Protein AF-0000000085279872 (afdb_homodimer)

Radius of gyration: 22.27 Å; Cα contacts (8 Å, |Δi|>4): 1034; chains: 2; bounding box: 58×71×53 Å

Foldseek 3Di:
DPPPPPPQADADDDDDDDPDDPPDPQPWEWDWFQQQQDPVGAIWIWTFFQQQKIWIFGDDFDQPPVRDTRHYDDPLRTQDIDRDPFGFQYWDWAAQAPVDLHIWIWTDGQFKIWIWRWHWDDDPPPDHIHIDIGTPAMDGHPATFNDKDKDCAPLDPSHMKMWTAHQQAKIWIARRRGTDDIDGDPPADGFADWDADNVVNDIDGDHDDD/DPPPPPPQADADDDDDDDPDDPPDPQPWEWDWFQQQQDPVGAIWIWTFFQQQKIWIFGDDFDQPPVRDTRHYDDPLRTQDIDRDPFGFQYWDWAAQAPVDLHIWIWTDGQFKIWTWRWHWDDDPPPDHIHIDIGTPAMDGHPATFNDKDKDCAPLDPSHMKMWTAHQQAKIWIARRRGTDDIDGDPPADGFADWDADNVVNDIDGDHDDD

Solvent-accessible surface area (backbone atoms only — not comparable to full-atom values): 23127 Å² total; per-residue (Å²): 133,78,72,64,54,58,76,66,43,41,42,48,48,62,43,79,43,78,73,84,66,81,67,71,80,62,54,37,35,71,49,76,38,41,47,57,63,48,86,76,78,53,63,30,43,37,37,32,20,63,82,9,42,36,37,33,31,42,86,59,86,40,66,42,94,85,65,47,66,50,64,45,67,53,79,84,20,57,54,39,78,44,76,48,97,50,40,34,73,41,72,48,75,38,24,45,48,89,90,52,75,53,47,26,42,36,40,34,28,52,49,33,39,39,33,29,40,45,43,72,43,79,38,66,98,91,47,65,70,45,51,47,83,40,79,73,49,70,45,82,45,93,52,51,48,65,48,73,50,71,38,40,64,58,64,47,78,82,40,24,29,41,37,34,35,20,52,84,27,35,38,38,34,25,59,41,93,33,84,66,50,68,48,71,50,81,76,56,60,39,56,42,38,71,49,72,40,71,94,76,48,28,43,38,37,47,20,37,33,112,132,78,75,62,55,58,77,64,43,39,43,49,47,60,44,79,43,79,75,83,65,80,65,72,78,62,54,37,36,71,50,76,37,40,47,56,64,47,84,76,76,53,64,28,41,36,38,31,20,62,83,9,41,37,38,34,31,42,86,60,87,39,65,41,94,86,65,47,67,49,65,47,69,54,79,85,22,58,53,40,76,46,76,50,96,49,40,35,72,40,72,48,76,37,24,44,49,88,91,52,74,51,46,27,42,37,40,33,28,52,49,33,39,38,32,29,41,44,44,71,43,78,39,65,98,90,47,65,69,43,53,46,83,39,79,72,50,72,43,81,45,93,52,52,48,66,49,74,49,70,40,38,63,58,65,47,77,79,40,24,29,42,34,36,34,19,53,84,27,35,38,38,34,25,60,41,93,34,83,66,53,69,47,70,50,82,76,56,61,40,58,41,38,69,46,72,40,72,94,75,49,28,44,38,38,45,20,37,34,112

Secondary structure (DSSP, 8-state):
---S--TT-EEEEEEEPPSS--------EEEEE-TT--SS---EEEEE-TT-EEEEE----EE-TTS-EE-S--GGGEEEEEE-SS---EEEEE---TT----EEEEE-SSEEEEEEEEEE--STT---EEEEEEEEEEE-SS-EEEEEEE-GGG-SS--EEEEEETTSEEEEEETTEEEEEEEPTT--B---EEEETTTTEEEEEEEE-/---S--TT-EEEEEEEPPSS--------EEEEE-TT--SS---EEEEE-TT-EEEEE----EE-TTS-EE-S--GGGEEEEEE-SS---EEEEE---TT----EEEEE-SSEEEEEEEEEE--STT---EEEEEEEEEEE-SS-EEEEEEE-GGG-SS--EEEEEETTSEEEEEETTEEEEEEEPTT--B---EEEETTTTEEEEEEEE-

Structure (mmCIF, N/CA/C/O backbone):
data_AF-0000000085279872-model_v1
#
loop_
_entity.id
_entity.type
_entity.pdbx_description
1 polymer 'PTHB1 N-terminal domain-containing protein'
#
loop_
_atom_site.group_PDB
_atom_site.id
_atom_site.type_symbol
_atom_site.label_atom_id
_atom_site.label_alt_id
_atom_site.label_comp_id
_atom_site.label_asym_id
_atom_site.label_entity_id
_atom_site.label_seq_id
_atom_site.pdbx_PDB_ins_code
_atom_site.Cartn_x
_atom_site.Cartn_y
_atom_site.Cartn_z
_atom_site.occupancy
_atom_site.B_iso_or_equiv
_atom_site.auth_seq_id
_atom_site.auth_comp_id
_atom_site.auth_asym_id
_atom_site.auth_atom_id
_atom_site.pdbx_PDB_model_num
ATOM 1 N N . GLY A 1 1 ? -31.219 -3.217 -11.195 1 26.08 1 GLY A N 1
ATOM 2 C CA . GLY A 1 1 ? -30.062 -3.191 -12.078 1 26.08 1 GLY A CA 1
ATOM 3 C C . GLY A 1 1 ? -28.844 -3.846 -11.469 1 26.08 1 GLY A C 1
ATOM 4 O O . GLY A 1 1 ? -28.375 -3.436 -10.406 1 26.08 1 GLY A O 1
ATOM 5 N N . MET A 1 2 ? -28.594 -5.168 -11.539 1 33.75 2 MET A N 1
ATOM 6 C CA . MET A 1 2 ? -27.828 -6.148 -10.773 1 33.75 2 MET A CA 1
ATOM 7 C C . MET A 1 2 ? -26.359 -5.719 -10.641 1 33.75 2 MET A C 1
ATOM 9 O O . MET A 1 2 ? -25.812 -5.09 -11.547 1 33.75 2 MET A O 1
ATOM 13 N N . SER A 1 3 ? -25.953 -5.375 -9.43 1 39.44 3 SER A N 1
ATOM 14 C CA . SER A 1 3 ? -24.625 -4.969 -9.023 1 39.44 3 SER A CA 1
ATOM 15 C C . SER A 1 3 ? -23.547 -5.844 -9.68 1 39.44 3 SER A C 1
ATOM 17 O O . SER A 1 3 ? -23.562 -7.066 -9.516 1 39.44 3 SER A O 1
ATOM 19 N N . LEU A 1 4 ? -23.312 -5.555 -10.961 1 42.84 4 LEU A N 1
ATOM 20 C CA . LEU A 1 4 ? -22.469 -6.266 -11.906 1 42.84 4 LEU A CA 1
ATOM 21 C C . LEU A 1 4 ? -21.234 -6.832 -11.211 1 42.84 4 LEU A C 1
ATOM 23 O O . LEU A 1 4 ? -20.516 -7.664 -11.773 1 42.84 4 LEU A O 1
ATOM 27 N N . PHE A 1 5 ? -20.781 -6.113 -10.234 1 44.53 5 PHE A N 1
ATOM 28 C CA . PHE A 1 5 ? -19.547 -6.789 -9.82 1 44.53 5 PHE A CA 1
ATOM 29 C C . PHE A 1 5 ? -19.844 -8.219 -9.391 1 44.53 5 PHE A C 1
ATOM 31 O O . PHE A 1 5 ? -20.547 -8.453 -8.406 1 44.53 5 PHE A O 1
ATOM 38 N N . LYS A 1 6 ? -20.312 -9.031 -10.344 1 46.28 6 LYS A N 1
ATOM 39 C CA . LYS A 1 6 ? -20.469 -10.445 -10 1 46.28 6 LYS A CA 1
ATOM 40 C C . LYS A 1 6 ? -19.188 -11.008 -9.398 1 46.28 6 LYS A C 1
ATOM 42 O O . LYS A 1 6 ? -18.078 -10.719 -9.883 1 46.28 6 LYS A O 1
ATOM 47 N N . ALA A 1 7 ? -19.266 -11.305 -8.086 1 44.31 7 ALA A N 1
ATOM 48 C CA . ALA A 1 7 ? -18.281 -12.07 -7.32 1 44.31 7 ALA A CA 1
ATOM 49 C C . ALA A 1 7 ? -17.594 -13.109 -8.195 1 44.31 7 ALA A C 1
ATOM 51 O O . ALA A 1 7 ? -16.828 -13.938 -7.703 1 44.31 7 ALA A O 1
ATOM 52 N N . ARG A 1 8 ? -18.094 -13.414 -9.336 1 45.28 8 ARG A N 1
ATOM 53 C CA . ARG A 1 8 ? -17.594 -14.617 -9.984 1 45.28 8 ARG A CA 1
ATOM 54 C C . ARG A 1 8 ? -16.062 -14.57 -10.102 1 45.28 8 ARG A C 1
ATOM 56 O O . ARG A 1 8 ? -15.414 -15.609 -10.234 1 45.28 8 ARG A O 1
ATOM 63 N N . ASP A 1 9 ? -15.398 -13.453 -10.141 1 54.03 9 ASP A N 1
ATOM 64 C CA . ASP A 1 9 ? -14.039 -13.695 -10.625 1 54.03 9 ASP A CA 1
ATOM 65 C C . ASP A 1 9 ? -13.008 -13.359 -9.547 1 54.03 9 ASP A C 1
ATOM 67 O O . ASP A 1 9 ? -12.484 -12.242 -9.508 1 54.03 9 ASP A O 1
ATOM 71 N N . TRP A 1 10 ? -13.227 -14.188 -8.461 1 58.84 10 TRP A N 1
ATOM 72 C CA . TRP A 1 10 ? -12.227 -14.125 -7.395 1 58.84 10 TRP A CA 1
ATOM 73 C C . TRP A 1 10 ? -11.078 -15.086 -7.66 1 58.84 10 TRP A C 1
ATOM 75 O O . TRP A 1 10 ? -11.297 -16.234 -8.07 1 58.84 10 TRP A O 1
ATOM 85 N N . TRP A 1 11 ? -9.945 -14.547 -7.957 1 62.66 11 TRP A N 1
ATOM 86 C CA . TRP A 1 11 ? -8.828 -15.469 -7.809 1 62.66 11 TRP A CA 1
ATOM 87 C C . TRP A 1 11 ? -8.328 -15.492 -6.367 1 62.66 11 TRP A C 1
ATOM 89 O O . TRP A 1 11 ? -7.941 -14.461 -5.816 1 62.66 11 TRP A O 1
ATOM 99 N N . SER A 1 12 ? -8.695 -16.531 -5.656 1 61.03 12 SER A N 1
ATOM 100 C CA . SER A 1 12 ? -8.273 -16.688 -4.266 1 61.03 12 SER A CA 1
ATOM 101 C C . SER A 1 12 ? -7.492 -17.984 -4.07 1 61.03 12 SER A C 1
ATOM 103 O O . SER A 1 12 ? -7.801 -19 -4.688 1 61.03 12 SER A O 1
ATOM 105 N N . THR A 1 13 ? -6.355 -17.844 -3.406 1 54.38 13 THR A N 1
ATOM 106 C CA . THR A 1 13 ? -5.652 -19.062 -3.027 1 54.38 13 THR A CA 1
ATOM 107 C C . THR A 1 13 ? -5.285 -19.031 -1.547 1 54.38 13 THR A C 1
ATOM 109 O O . THR A 1 13 ? -5.223 -17.969 -0.937 1 54.38 13 THR A O 1
ATOM 112 N N . VAL A 1 14 ? -5.23 -20.281 -0.959 1 56.03 14 VAL A N 1
ATOM 113 C CA . VAL A 1 14 ? -4.77 -20.453 0.415 1 56.03 14 VAL A CA 1
ATOM 114 C C . VAL A 1 14 ? -3.346 -21 0.417 1 56.03 14 VAL A C 1
ATOM 116 O O . VAL A 1 14 ? -3.047 -21.984 -0.271 1 56.03 14 VAL A O 1
ATOM 119 N N . VAL A 1 15 ? -2.439 -20.188 0.914 1 49.69 15 VAL A N 1
ATOM 120 C CA . VAL A 1 15 ? -1.067 -20.672 1.018 1 49.69 15 VAL A CA 1
ATOM 121 C C . VAL A 1 15 ? -0.832 -21.266 2.404 1 49.69 15 VAL A C 1
ATOM 123 O O . VAL A 1 15 ? -1.396 -20.781 3.395 1 49.69 15 VAL A O 1
ATOM 126 N N . GLU A 1 16 ? -0.308 -22.562 2.514 1 49.12 16 GLU A N 1
ATOM 127 C CA . GLU A 1 16 ? -0.038 -23.266 3.768 1 49.12 16 GLU A CA 1
ATOM 128 C C . GLU A 1 16 ? 0.986 -22.516 4.609 1 49.12 16 GLU A C 1
ATOM 130 O O . GLU A 1 16 ? 2.004 -22.047 4.094 1 49.12 16 GLU A O 1
ATOM 135 N N . GLY A 1 17 ? 0.492 -22 5.75 1 47.88 17 GLY A N 1
ATOM 136 C CA . GLY A 1 17 ? 1.449 -21.484 6.707 1 47.88 17 GLY A CA 1
ATOM 137 C C . GLY A 1 17 ? 2.166 -22.562 7.492 1 47.88 17 GLY A C 1
ATOM 138 O O . GLY A 1 17 ? 1.808 -23.734 7.406 1 47.88 17 GLY A O 1
ATOM 139 N N . GLU A 1 18 ? 3.463 -22.547 7.918 1 42.41 18 GLU A N 1
ATOM 140 C CA . GLU A 1 18 ? 4.117 -23.562 8.734 1 42.41 18 GLU A CA 1
ATOM 141 C C . GLU A 1 18 ? 3.316 -23.859 10 1 42.41 18 GLU A C 1
ATOM 143 O O . GLU A 1 18 ? 2.789 -22.938 10.633 1 42.41 18 GLU A O 1
ATOM 148 N N . GLU A 1 19 ? 2.996 -25.156 10.289 1 40.28 19 GLU A N 1
ATOM 149 C CA . GLU A 1 19 ? 2.451 -25.75 11.508 1 40.28 19 GLU A CA 1
ATOM 150 C C . GLU A 1 19 ? 3.207 -25.266 12.742 1 40.28 19 GLU A C 1
ATOM 152 O O . GLU A 1 19 ? 4.434 -25.156 12.727 1 40.28 19 GLU A O 1
ATOM 157 N N . GLY A 1 20 ? 2.562 -24.906 13.977 1 37 20 GLY A N 1
ATOM 158 C CA . GLY A 1 20 ? 3.084 -24.781 15.328 1 37 20 GLY A CA 1
ATOM 159 C C . GLY A 1 20 ? 3.365 -23.328 15.711 1 37 20 GLY A C 1
ATOM 160 O O . GLY A 1 20 ? 3.703 -23.047 16.859 1 37 20 GLY A O 1
ATOM 161 N N . THR A 1 21 ? 4.27 -22.609 15.016 1 34.94 21 THR A N 1
ATOM 162 C CA . THR A 1 21 ? 4.723 -21.391 15.664 1 34.94 21 THR A CA 1
ATOM 163 C C . THR A 1 21 ? 3.592 -20.359 15.742 1 34.94 21 THR A C 1
ATOM 165 O O . THR A 1 21 ? 2.768 -20.266 14.828 1 34.94 21 THR A O 1
ATOM 168 N N . GLU A 1 22 ? 3.09 -20.078 16.891 1 35.28 22 GLU A N 1
ATOM 169 C CA . GLU A 1 22 ? 2.242 -18.969 17.312 1 35.28 22 GLU A CA 1
ATOM 170 C C . GLU A 1 22 ? 2.43 -17.75 16.406 1 35.28 22 GLU A C 1
ATOM 172 O O . GLU A 1 22 ? 2.018 -16.641 16.75 1 35.28 22 GLU A O 1
ATOM 177 N N . GLU A 1 23 ? 3.363 -17.859 15.531 1 37.31 23 GLU A N 1
ATOM 178 C CA . GLU A 1 23 ? 3.764 -16.625 14.867 1 37.31 23 GLU A CA 1
ATOM 179 C C . GLU A 1 23 ? 2.559 -15.898 14.273 1 37.31 23 GLU A C 1
ATOM 181 O O . GLU A 1 23 ? 1.71 -16.516 13.633 1 37.31 23 GLU A O 1
ATOM 186 N N . GLU A 1 24 ? 2.174 -14.781 14.852 1 39.44 24 GLU A N 1
ATOM 187 C CA . GLU A 1 24 ? 1.225 -13.742 14.477 1 39.44 24 GLU A CA 1
ATOM 188 C C . GLU A 1 24 ? 1.054 -13.672 12.961 1 39.44 24 GLU A C 1
ATOM 190 O O . GLU A 1 24 ? 2.035 -13.734 12.219 1 39.44 24 GLU A O 1
ATOM 195 N N . CYS A 1 25 ? 0.033 -14.234 12.469 1 39.56 25 CYS A N 1
ATOM 196 C CA . CYS A 1 25 ? -0.513 -14.203 11.117 1 39.56 25 CYS A CA 1
ATOM 197 C C . CYS A 1 25 ? -0.109 -12.922 10.398 1 39.56 25 CYS A C 1
ATOM 199 O O . CYS A 1 25 ? -0.738 -11.883 10.57 1 39.56 25 CYS A O 1
ATOM 201 N N . CYS A 1 26 ? 1.136 -12.422 10.562 1 47.34 26 CYS A N 1
ATOM 202 C CA . CYS A 1 26 ? 1.586 -11.25 9.812 1 47.34 26 CYS A CA 1
ATOM 203 C C . CYS A 1 26 ? 1.155 -11.336 8.352 1 47.34 26 CYS A C 1
ATOM 205 O O . CYS A 1 26 ? 1.355 -12.359 7.703 1 47.34 26 CYS A O 1
ATOM 207 N N . THR A 1 27 ? -0.013 -10.742 7.996 1 55.16 27 THR A N 1
ATOM 208 C CA . THR A 1 27 ? -0.553 -10.656 6.641 1 55.16 27 THR A CA 1
ATOM 209 C C . THR A 1 27 ? 0.564 -10.43 5.629 1 55.16 27 THR A C 1
ATOM 211 O O . THR A 1 27 ? 1.386 -9.523 5.793 1 55.16 27 THR A O 1
ATOM 214 N N . GLY A 1 28 ? 0.957 -11.516 5.008 1 66.12 28 GLY A N 1
ATOM 215 C CA . GLY A 1 28 ? 1.857 -11.602 3.869 1 66.12 28 GLY A CA 1
ATOM 216 C C . GLY A 1 28 ? 1.78 -10.391 2.955 1 66.12 28 GLY A C 1
ATOM 217 O O . GLY A 1 28 ? 1.073 -9.43 3.252 1 66.12 28 GLY A O 1
ATOM 218 N N . CYS A 1 29 ? 2.85 -10.219 2.211 1 82.5 29 CYS A N 1
ATOM 219 C CA . CYS A 1 29 ? 2.934 -9.18 1.185 1 82.5 29 CYS A CA 1
ATOM 220 C C . CYS A 1 29 ? 2.51 -9.727 -0.175 1 82.5 29 CYS A C 1
ATOM 222 O O . CYS A 1 29 ? 2.637 -10.922 -0.435 1 82.5 29 CYS A O 1
ATOM 224 N N . LEU A 1 30 ? 1.815 -8.898 -0.942 1 86.94 30 LEU A N 1
ATOM 225 C CA . LEU A 1 30 ? 1.334 -9.234 -2.277 1 86.94 30 LEU A CA 1
ATOM 226 C C . LEU A 1 30 ? 1.661 -8.125 -3.27 1 86.94 30 LEU A C 1
ATOM 228 O O . LEU A 1 30 ? 1.452 -6.949 -2.979 1 86.94 30 LEU A O 1
ATOM 232 N N . VAL A 1 31 ? 2.316 -8.492 -4.352 1 92.06 31 VAL A N 1
ATOM 233 C CA . VAL A 1 31 ? 2.527 -7.57 -5.457 1 92.06 31 VAL A CA 1
ATOM 234 C C . VAL A 1 31 ? 2.1 -8.227 -6.77 1 92.06 31 VAL A C 1
ATOM 236 O O . VAL A 1 31 ? 2.141 -9.445 -6.898 1 92.06 31 VAL A O 1
ATOM 239 N N . ILE A 1 32 ? 1.585 -7.438 -7.715 1 91 32 ILE A N 1
ATOM 240 C CA . ILE A 1 32 ? 1.132 -7.891 -9.023 1 91 32 ILE A CA 1
ATOM 241 C C . ILE A 1 32 ? 1.904 -7.156 -10.117 1 91 32 ILE A C 1
ATOM 243 O O . ILE A 1 32 ? 1.919 -5.922 -10.156 1 91 32 ILE A O 1
ATOM 247 N N . ALA A 1 33 ? 2.596 -7.898 -10.945 1 94.5 33 ALA A N 1
ATOM 248 C CA . ALA A 1 33 ? 3.406 -7.27 -11.984 1 94.5 33 ALA A CA 1
ATOM 249 C C . ALA A 1 33 ? 3.805 -8.281 -13.055 1 94.5 33 ALA A C 1
ATOM 251 O O . ALA A 1 33 ? 3.711 -9.492 -12.836 1 94.5 33 ALA A O 1
ATOM 252 N N . ASN A 1 34 ? 4.184 -7.695 -14.211 1 95.75 34 ASN A N 1
ATOM 253 C CA . ASN A 1 34 ? 4.852 -8.5 -15.234 1 95.75 34 ASN A CA 1
ATOM 254 C C . ASN A 1 34 ? 6.309 -8.766 -14.867 1 95.75 34 ASN A C 1
ATOM 256 O O . ASN A 1 34 ? 7.219 -8.273 -15.531 1 95.75 34 ASN A O 1
ATOM 260 N N . ILE A 1 35 ? 6.496 -9.656 -13.945 1 96.75 35 ILE A N 1
ATOM 261 C CA . ILE A 1 35 ? 7.77 -9.781 -13.242 1 96.75 35 ILE A CA 1
ATOM 262 C C . ILE A 1 35 ? 8.766 -10.555 -14.109 1 96.75 35 ILE A C 1
ATOM 264 O O . ILE A 1 35 ? 9.977 -10.453 -13.914 1 96.75 35 ILE A O 1
ATOM 268 N N . ASN A 1 36 ? 8.281 -11.391 -15.039 1 95 36 ASN A N 1
ATOM 269 C CA . ASN A 1 36 ? 9.211 -12.094 -15.922 1 95 36 ASN A CA 1
ATOM 270 C C . ASN A 1 36 ? 9.398 -11.352 -17.234 1 95 36 ASN A C 1
ATOM 272 O O . ASN A 1 36 ? 9.992 -11.891 -18.172 1 95 36 ASN A O 1
ATOM 276 N N . ASN A 1 37 ? 8.82 -10.211 -17.375 1 96.38 37 ASN A N 1
ATOM 277 C CA . ASN A 1 37 ? 9.031 -9.297 -18.484 1 96.38 37 ASN A CA 1
ATOM 278 C C . ASN A 1 37 ? 8.633 -9.93 -19.828 1 96.38 37 ASN A C 1
ATOM 280 O O . ASN A 1 37 ? 9.32 -9.75 -20.828 1 96.38 37 ASN A O 1
ATOM 284 N N . GLU A 1 38 ? 7.496 -10.68 -19.766 1 93.69 38 GLU A N 1
ATOM 285 C CA . GLU A 1 38 ? 7.07 -11.344 -20.984 1 93.69 38 GLU A CA 1
ATOM 286 C C . GLU A 1 38 ? 6.309 -10.383 -21.906 1 93.69 38 GLU A C 1
ATOM 288 O O . GLU A 1 38 ? 5.801 -9.359 -21.453 1 93.69 38 GLU A O 1
ATOM 293 N N . LYS A 1 39 ? 6.27 -10.797 -23.281 1 92.88 39 LYS A N 1
ATOM 294 C CA . LYS A 1 39 ? 5.516 -10.086 -24.297 1 92.88 39 LYS A CA 1
ATOM 295 C C . LYS A 1 39 ? 4.586 -11.023 -25.062 1 92.88 39 LYS A C 1
ATOM 297 O O . LYS A 1 39 ? 5.031 -12.031 -25.609 1 92.88 39 LYS A O 1
ATOM 302 N N . PRO A 1 40 ? 3.297 -10.594 -25.094 1 92.75 40 PRO A N 1
ATOM 303 C CA . PRO A 1 40 ? 2.658 -9.43 -24.453 1 92.75 40 PRO A CA 1
ATOM 304 C C . PRO A 1 40 ? 2.715 -9.484 -22.938 1 92.75 40 PRO A C 1
ATOM 306 O O . PRO A 1 40 ? 2.771 -10.578 -22.359 1 92.75 40 PRO A O 1
ATOM 309 N N . ALA A 1 41 ? 2.633 -8.352 -22.328 1 92.44 41 ALA A N 1
ATOM 310 C CA . ALA A 1 41 ? 2.783 -8.25 -20.891 1 92.44 41 ALA A CA 1
ATOM 311 C C . ALA A 1 41 ? 1.667 -9 -20.172 1 92.44 41 ALA A C 1
ATOM 313 O O . ALA A 1 41 ? 0.49 -8.844 -20.5 1 92.44 41 ALA A O 1
ATOM 314 N N . LYS A 1 42 ? 2.062 -9.812 -19.281 1 89.88 42 LYS A N 1
ATOM 315 C CA . LYS A 1 42 ? 1.137 -10.539 -18.406 1 89.88 42 LYS A CA 1
ATOM 316 C C . LYS A 1 42 ? 1.574 -10.469 -16.953 1 89.88 42 LYS A C 1
ATOM 318 O O . LYS A 1 42 ? 2.693 -10.859 -16.609 1 89.88 42 LYS A O 1
ATOM 323 N N . ASP A 1 43 ? 0.648 -10.07 -16.156 1 90.19 43 ASP A N 1
ATOM 324 C CA . ASP A 1 43 ? 0.972 -9.883 -14.75 1 90.19 43 ASP A CA 1
ATOM 325 C C . ASP A 1 43 ? 0.969 -11.219 -14.008 1 90.19 43 ASP A C 1
ATOM 327 O O . ASP A 1 43 ? 0.168 -12.102 -14.312 1 90.19 43 ASP A O 1
ATOM 331 N N . LYS A 1 44 ? 1.883 -11.352 -13.086 1 91.38 44 LYS A N 1
ATOM 332 C CA . LYS A 1 44 ? 1.918 -12.438 -12.102 1 91.38 44 LYS A CA 1
ATOM 333 C C . LYS A 1 44 ? 1.576 -11.922 -10.711 1 91.38 44 LYS A C 1
ATOM 335 O O . LYS A 1 44 ? 1.675 -10.727 -10.438 1 91.38 44 LYS A O 1
ATOM 340 N N . ILE A 1 45 ? 1.127 -12.836 -9.922 1 88.31 45 ILE A N 1
ATOM 341 C CA . ILE A 1 45 ? 0.877 -12.547 -8.508 1 88.31 45 ILE A CA 1
ATOM 342 C C . ILE A 1 45 ? 2.025 -13.094 -7.664 1 88.31 45 ILE A C 1
ATOM 344 O O . ILE A 1 45 ? 2.326 -14.289 -7.703 1 88.31 45 ILE A O 1
ATOM 348 N N . ILE A 1 46 ? 2.701 -12.195 -6.961 1 91.31 46 ILE A N 1
ATOM 349 C CA . ILE A 1 46 ? 3.816 -12.594 -6.109 1 91.31 46 ILE A CA 1
ATOM 350 C C . ILE A 1 46 ? 3.439 -12.398 -4.645 1 91.31 46 ILE A C 1
ATOM 352 O O . ILE A 1 46 ? 3.012 -11.312 -4.246 1 91.31 46 ILE A O 1
ATOM 356 N N . VAL A 1 47 ? 3.598 -13.477 -3.885 1 87.81 47 VAL A N 1
ATOM 357 C CA . VAL A 1 47 ? 3.246 -13.438 -2.471 1 87.81 47 VAL A CA 1
ATOM 358 C C . VAL A 1 47 ? 4.434 -13.891 -1.626 1 87.81 47 VAL A C 1
ATOM 360 O O . VAL A 1 47 ? 5.141 -14.836 -1.993 1 87.81 47 VAL A O 1
ATOM 363 N N . GLY A 1 48 ? 4.66 -13.141 -0.581 1 87.56 48 GLY A N 1
ATOM 364 C CA . GLY A 1 48 ? 5.672 -13.492 0.402 1 87.56 48 GLY A CA 1
ATOM 365 C C . GLY A 1 48 ? 5.211 -13.281 1.833 1 87.56 48 GLY A C 1
ATOM 366 O O . GLY A 1 48 ? 4.348 -12.445 2.098 1 87.56 48 GLY A O 1
ATOM 367 N N . GLY A 1 49 ? 5.719 -14.109 2.703 1 81.56 49 GLY A N 1
ATOM 368 C CA . GLY A 1 49 ? 5.32 -13.977 4.098 1 81.56 49 GLY A CA 1
ATOM 369 C C . GLY A 1 49 ? 6.477 -14.133 5.062 1 81.56 49 GLY A C 1
ATOM 370 O O . GLY A 1 49 ? 7.621 -14.344 4.648 1 81.56 49 GLY A O 1
ATOM 371 N N . PHE A 1 50 ? 6.121 -14.047 6.293 1 83.19 50 PHE A N 1
ATOM 372 C CA . PHE A 1 50 ? 7.109 -14.047 7.367 1 83.19 50 PHE A CA 1
ATOM 373 C C . PHE A 1 50 ? 7.777 -15.406 7.488 1 83.19 50 PHE A C 1
ATOM 375 O O . PHE A 1 50 ? 8.852 -15.523 8.078 1 83.19 50 PHE A O 1
ATOM 382 N N . SER A 1 51 ? 7.18 -16.406 6.859 1 80.56 51 SER A N 1
ATOM 383 C CA . SER A 1 51 ? 7.801 -17.734 6.863 1 80.56 51 SER A CA 1
ATOM 384 C C . SER A 1 51 ? 9.016 -17.766 5.938 1 80.56 51 SER A C 1
ATOM 386 O O . SER A 1 51 ? 9.812 -18.703 5.996 1 80.56 51 SER A O 1
ATOM 388 N N . GLY A 1 52 ? 9.07 -16.812 5.102 1 88.88 52 GLY A N 1
ATOM 389 C CA . GLY A 1 52 ? 10.125 -16.797 4.105 1 88.88 52 GLY A CA 1
ATOM 390 C C . GLY A 1 52 ? 9.719 -17.438 2.791 1 88.88 52 GLY A C 1
ATOM 391 O O . GLY A 1 52 ? 10.508 -17.469 1.843 1 88.88 52 GLY A O 1
ATOM 392 N N . THR A 1 53 ? 8.508 -17.891 2.744 1 87.88 53 THR A N 1
ATOM 393 C CA . THR A 1 53 ? 8.023 -18.547 1.529 1 87.88 53 THR A CA 1
ATOM 394 C C . THR A 1 53 ? 7.641 -17.5 0.48 1 87.88 53 THR A C 1
ATOM 396 O O . THR A 1 53 ? 6.961 -16.516 0.789 1 87.88 53 THR A O 1
ATOM 399 N N . LEU A 1 54 ? 8.148 -17.703 -0.683 1 91.88 54 LEU A N 1
ATOM 400 C CA . LEU A 1 54 ? 7.82 -16.891 -1.848 1 91.88 54 LEU A CA 1
ATOM 401 C C . LEU A 1 54 ? 7.09 -17.703 -2.902 1 91.88 54 LEU A C 1
ATOM 403 O O . LEU A 1 54 ? 7.539 -18.797 -3.264 1 91.88 54 LEU A O 1
ATOM 407 N N . ARG A 1 55 ? 5.945 -17.203 -3.301 1 88.88 55 ARG A N 1
ATOM 408 C CA . ARG A 1 55 ? 5.176 -17.875 -4.344 1 88.88 55 ARG A CA 1
ATOM 409 C C . ARG A 1 55 ? 4.848 -16.922 -5.484 1 88.88 55 ARG A C 1
ATOM 411 O O . ARG A 1 55 ? 4.516 -15.758 -5.25 1 88.88 55 ARG A O 1
ATOM 418 N N . VAL A 1 56 ? 4.969 -17.391 -6.668 1 91.06 56 VAL A N 1
ATOM 419 C CA . VAL A 1 56 ? 4.574 -16.656 -7.867 1 91.06 56 VAL A CA 1
ATOM 420 C C . VAL A 1 56 ? 3.48 -17.422 -8.609 1 91.06 56 VAL A C 1
ATOM 422 O O . VAL A 1 56 ? 3.643 -18.609 -8.914 1 91.06 56 VAL A O 1
ATOM 425 N N . PHE A 1 57 ? 2.354 -16.719 -8.852 1 86.94 57 PHE A N 1
ATOM 426 C CA . PHE A 1 57 ? 1.218 -17.328 -9.531 1 86.94 57 PHE A CA 1
ATOM 427 C C . PHE A 1 57 ? 0.969 -16.656 -10.875 1 86.94 57 PHE A C 1
ATOM 429 O O . PHE A 1 57 ? 1.142 -15.445 -11.008 1 86.94 57 PHE A O 1
ATOM 436 N N . CYS A 1 58 ? 0.56 -17.422 -11.789 1 87.75 58 CYS A N 1
ATOM 437 C CA . CYS A 1 58 ? 0.051 -16.938 -13.062 1 87.75 58 CYS A CA 1
ATOM 438 C C . CYS A 1 58 ? -1.354 -17.453 -13.328 1 87.75 58 CYS A C 1
ATOM 440 O O . CYS A 1 58 ? -1.519 -18.547 -13.898 1 87.75 58 CYS A O 1
ATOM 442 N N . PRO A 1 59 ? -2.342 -16.625 -12.891 1 79.44 59 PRO A N 1
ATOM 443 C CA . PRO A 1 59 ? -3.715 -17.094 -13.109 1 79.44 59 PRO A CA 1
ATOM 444 C C . PRO A 1 59 ? -4.047 -17.281 -14.586 1 79.44 59 PRO A C 1
ATOM 446 O O . PRO A 1 59 ? -3.617 -16.484 -15.43 1 79.44 59 PRO A O 1
ATOM 449 N N . GLN A 1 60 ? -4.645 -18.422 -14.922 1 74 60 GLN A N 1
ATOM 450 C CA . GLN A 1 60 ? -5.035 -18.75 -16.297 1 74 60 GLN A CA 1
ATOM 451 C C . GLN A 1 60 ? -6.535 -19 -16.391 1 74 60 GLN A C 1
ATOM 453 O O . GLN A 1 60 ? -7.145 -19.516 -15.453 1 74 60 GLN A O 1
ATOM 458 N N . SER A 1 61 ? -7.078 -18.328 -17.312 1 65.62 61 SER A N 1
ATOM 459 C CA . SER A 1 61 ? -8.469 -18.656 -17.594 1 65.62 61 SER A CA 1
ATOM 460 C C . SER A 1 61 ? -8.594 -20.078 -18.141 1 65.62 61 SER A C 1
ATOM 462 O O . SER A 1 61 ? -7.727 -20.547 -18.875 1 65.62 61 SER A O 1
ATOM 464 N N . TYR A 1 62 ? -9.359 -20.906 -17.422 1 61.47 62 TYR A N 1
ATOM 465 C CA . TYR A 1 62 ? -9.602 -22.25 -17.953 1 61.47 62 TYR A CA 1
ATOM 466 C C . TYR A 1 62 ? -11.031 -22.375 -18.453 1 61.47 62 TYR A C 1
ATOM 468 O O . TYR A 1 62 ? -11.969 -21.891 -17.812 1 61.47 62 TYR A O 1
ATOM 476 N N . VAL A 1 63 ? -11.133 -22.547 -19.75 1 61.12 63 VAL A N 1
ATOM 477 C CA . VAL A 1 63 ? -12.438 -22.828 -20.344 1 61.12 63 VAL A CA 1
ATOM 478 C C . VAL A 1 63 ? -12.688 -24.344 -20.359 1 61.12 63 VAL A C 1
ATOM 480 O O . VAL A 1 63 ? -11.914 -25.094 -20.953 1 61.12 63 VAL A O 1
ATOM 483 N N . HIS A 1 64 ? -13.586 -24.688 -19.328 1 61.38 64 HIS A N 1
ATOM 484 C CA . HIS A 1 64 ? -13.961 -26.094 -19.359 1 61.38 64 HIS A CA 1
ATOM 485 C C . HIS A 1 64 ? -14.578 -26.469 -20.703 1 61.38 64 HIS A C 1
ATOM 487 O O . HIS A 1 64 ? -15.008 -25.594 -21.469 1 61.38 64 HIS A O 1
ATOM 493 N N . GLU A 1 65 ? -14.359 -27.797 -21.016 1 59.53 65 GLU A N 1
ATOM 494 C CA . GLU A 1 65 ? -14.922 -28.359 -22.234 1 59.53 65 GLU A CA 1
ATOM 495 C C . GLU A 1 65 ? -16.344 -27.828 -22.484 1 59.53 65 GLU A C 1
ATOM 497 O O . GLU A 1 65 ? -16.75 -27.672 -23.625 1 59.53 65 GLU A O 1
ATOM 502 N N . GLY A 1 66 ? -16.984 -27.609 -21.5 1 58.47 66 GLY A N 1
ATOM 503 C CA . GLY A 1 66 ? -18.359 -27.188 -21.688 1 58.47 66 GLY A CA 1
ATOM 504 C C . GLY A 1 66 ? -18.5 -25.688 -21.891 1 58.47 66 GLY A C 1
ATOM 505 O O . GLY A 1 66 ? -19.609 -25.172 -22 1 58.47 66 GLY A O 1
ATOM 506 N N . GLY A 1 67 ? -17.344 -25.016 -22.094 1 59.06 67 GLY A N 1
ATOM 507 C CA . GLY A 1 67 ? -17.344 -23.625 -22.484 1 59.06 67 GLY A CA 1
ATOM 508 C C . GLY A 1 67 ? -17.344 -22.672 -21.312 1 59.06 67 GLY A C 1
ATOM 509 O O . GLY A 1 67 ? -17.375 -21.453 -21.484 1 59.06 67 GLY A O 1
ATOM 510 N N . GLU A 1 68 ? -17.562 -23.297 -20.156 1 57.91 68 GLU A N 1
ATOM 511 C CA . GLU A 1 68 ? -17.688 -22.375 -19.031 1 57.91 68 GLU A CA 1
ATOM 512 C C . GLU A 1 68 ? -16.312 -22 -18.484 1 57.91 68 GLU A C 1
ATOM 514 O O . GLU A 1 68 ? -15.453 -22.859 -18.297 1 57.91 68 GLU A O 1
ATOM 519 N N . GLU A 1 69 ? -16.031 -20.812 -18.594 1 58.31 69 GLU A N 1
ATOM 520 C CA . GLU A 1 69 ? -14.812 -20.297 -18 1 58.31 69 GLU A CA 1
ATOM 521 C C . GLU A 1 69 ? -14.828 -20.453 -16.469 1 58.31 69 GLU A C 1
ATOM 523 O O . GLU A 1 69 ? -15.797 -20.078 -15.82 1 58.31 69 GLU A O 1
ATOM 528 N N . VAL A 1 70 ? -14.07 -21.469 -16.031 1 56.75 70 VAL A N 1
ATOM 529 C CA . VAL A 1 70 ? -13.953 -21.625 -14.586 1 56.75 70 VAL A CA 1
ATOM 530 C C . VAL A 1 70 ? -12.922 -20.656 -14.031 1 56.75 70 VAL A C 1
ATOM 532 O O . VAL A 1 70 ? -11.789 -20.594 -14.531 1 56.75 70 VAL A O 1
ATOM 535 N N . SER A 1 71 ? -13.477 -19.641 -13.258 1 61.62 71 SER A N 1
ATOM 536 C CA . SER A 1 71 ? -12.625 -18.688 -12.555 1 61.62 71 SER A CA 1
ATOM 537 C C . SER A 1 71 ? -12.172 -19.234 -11.211 1 61.62 71 SER A C 1
ATOM 539 O O . SER A 1 71 ? -12.805 -20.141 -10.648 1 61.62 71 SER A O 1
ATOM 541 N N . GLY A 1 72 ? -10.898 -19.188 -10.891 1 68.81 72 GLY A N 1
ATOM 542 C CA . GLY A 1 72 ? -10.391 -19.594 -9.586 1 68.81 72 GLY A CA 1
ATOM 543 C C . GLY A 1 72 ? -8.984 -20.156 -9.641 1 68.81 72 GLY A C 1
ATOM 544 O O . GLY A 1 72 ? -8.398 -20.266 -10.719 1 68.81 72 GLY A O 1
ATOM 545 N N . TYR A 1 73 ? -8.57 -20.422 -8.484 1 73.44 73 TYR A N 1
ATOM 546 C CA . TYR A 1 73 ? -7.215 -20.938 -8.32 1 73.44 73 TYR A CA 1
ATOM 547 C C . TYR A 1 73 ? -7.117 -22.375 -8.812 1 73.44 73 TYR A C 1
ATOM 549 O O . TYR A 1 73 ? -8.031 -23.172 -8.602 1 73.44 73 TYR A O 1
ATOM 557 N N . ARG A 1 74 ? -5.992 -22.688 -9.477 1 76.56 74 ARG A N 1
ATOM 558 C CA . ARG A 1 74 ? -5.582 -24.047 -9.828 1 76.56 74 ARG A CA 1
ATOM 559 C C . ARG A 1 74 ? -4.109 -24.266 -9.492 1 76.56 74 ARG A C 1
ATOM 561 O O . ARG A 1 74 ? -3.322 -23.328 -9.461 1 76.56 74 ARG A O 1
ATOM 568 N N . ALA A 1 75 ? -3.795 -25.516 -9.305 1 77 75 ALA A N 1
ATOM 569 C CA . ALA A 1 75 ? -2.42 -25.859 -8.945 1 77 75 ALA A CA 1
ATOM 570 C C . ALA A 1 75 ? -1.451 -25.453 -10.055 1 77 75 ALA A C 1
ATOM 572 O O . ALA A 1 75 ? -0.307 -25.078 -9.781 1 77 75 ALA A O 1
ATOM 573 N N . ASP A 1 76 ? -1.963 -25.5 -11.25 1 81.69 76 ASP A N 1
ATOM 574 C CA . ASP A 1 76 ? -1.067 -25.203 -12.359 1 81.69 76 ASP A CA 1
ATOM 575 C C . ASP A 1 76 ? -0.849 -23.703 -12.508 1 81.69 76 ASP A C 1
ATOM 577 O O . ASP A 1 76 ? -0.093 -23.25 -13.375 1 81.69 76 ASP A O 1
ATOM 581 N N . HIS A 1 77 ? -1.464 -22.906 -11.625 1 85.31 77 HIS A N 1
ATOM 582 C CA . HIS A 1 77 ? -1.227 -21.469 -11.617 1 85.31 77 HIS A CA 1
ATOM 583 C C . HIS A 1 77 ? 0.095 -21.125 -10.938 1 85.31 77 HIS A C 1
ATOM 585 O O . HIS A 1 77 ? 0.612 -20.016 -11.094 1 85.31 77 HIS A O 1
ATOM 591 N N . VAL A 1 78 ? 0.636 -22.141 -10.156 1 85.94 78 VAL A N 1
ATOM 592 C CA . VAL A 1 78 ? 1.868 -21.891 -9.422 1 85.94 78 VAL A CA 1
ATOM 593 C C . VAL A 1 78 ? 3.064 -21.969 -10.367 1 85.94 78 VAL A C 1
ATOM 595 O O . VAL A 1 78 ? 3.348 -23.016 -10.938 1 85.94 78 VAL A O 1
ATOM 598 N N . LEU A 1 79 ? 3.742 -20.875 -10.5 1 89.62 79 LEU A N 1
ATOM 599 C CA . LEU A 1 79 ? 4.93 -20.828 -11.344 1 89.62 79 LEU A CA 1
ATOM 600 C C . LEU A 1 79 ? 6.188 -21.109 -10.523 1 89.62 79 LEU A C 1
ATOM 602 O O . LEU A 1 79 ? 7.145 -21.703 -11.031 1 89.62 79 LEU A O 1
ATOM 606 N N . LEU A 1 80 ? 6.172 -20.656 -9.312 1 92.62 80 LEU A N 1
ATOM 607 C CA . LEU A 1 80 ? 7.352 -20.766 -8.461 1 92.62 80 LEU A CA 1
ATOM 608 C C . LEU A 1 80 ? 6.953 -20.812 -6.988 1 92.62 80 LEU A C 1
ATOM 610 O O . LEU A 1 80 ? 6.074 -20.062 -6.559 1 92.62 80 LEU A O 1
ATOM 614 N N . GLU A 1 81 ? 7.492 -21.703 -6.32 1 89.19 81 GLU A N 1
ATOM 615 C CA . GLU A 1 81 ? 7.477 -21.719 -4.863 1 89.19 81 GLU A CA 1
ATOM 616 C C . GLU A 1 81 ? 8.875 -21.922 -4.297 1 89.19 81 GLU A C 1
ATOM 618 O O . GLU A 1 81 ? 9.562 -22.875 -4.641 1 89.19 81 GLU A O 1
ATOM 623 N N . ALA A 1 82 ? 9.305 -20.969 -3.521 1 93.44 82 ALA A N 1
ATOM 624 C CA . ALA A 1 82 ? 10.633 -21.031 -2.918 1 93.44 82 ALA A CA 1
ATOM 625 C C . ALA A 1 82 ? 10.586 -20.609 -1.452 1 93.44 82 ALA A C 1
ATOM 627 O O . ALA A 1 82 ? 9.789 -19.75 -1.07 1 93.44 82 ALA A O 1
ATOM 628 N N . THR A 1 83 ? 11.391 -21.312 -0.672 1 91.31 83 THR A N 1
ATOM 629 C CA . THR A 1 83 ? 11.594 -20.875 0.705 1 91.31 83 THR A CA 1
ATOM 630 C C . THR A 1 83 ? 12.93 -20.156 0.855 1 91.31 83 THR A C 1
ATOM 632 O O . THR A 1 83 ? 13.992 -20.781 0.757 1 91.31 83 THR A O 1
ATOM 635 N N . LEU A 1 84 ? 12.828 -18.891 1.095 1 93.94 84 LEU A N 1
ATOM 636 C CA . LEU A 1 84 ? 14.039 -18.109 1.267 1 93.94 84 LEU A CA 1
ATOM 637 C C . LEU A 1 84 ? 14.586 -18.234 2.686 1 93.94 84 LEU A C 1
ATOM 639 O O . LEU A 1 84 ? 13.875 -18.703 3.582 1 93.94 84 LEU A O 1
ATOM 643 N N . SER A 1 85 ? 15.82 -17.891 2.895 1 94.25 85 SER A N 1
ATOM 644 C CA . SER A 1 85 ? 16.547 -18.156 4.133 1 94.25 85 SER A CA 1
ATOM 645 C C . SER A 1 85 ? 16.078 -17.219 5.25 1 94.25 85 SER A C 1
ATOM 647 O O . SER A 1 85 ? 16.359 -17.469 6.426 1 94.25 85 SER A O 1
ATOM 649 N N . TYR A 1 86 ? 15.359 -16.203 4.949 1 94.25 86 TYR A N 1
ATOM 650 C CA . TYR A 1 86 ? 14.961 -15.188 5.914 1 94.25 86 TYR A CA 1
ATOM 651 C C . TYR A 1 86 ? 13.5 -14.812 5.742 1 94.25 86 TYR A C 1
ATOM 653 O O . TYR A 1 86 ? 12.93 -14.984 4.66 1 94.25 86 TYR A O 1
ATOM 661 N N . PRO A 1 87 ? 12.828 -14.312 6.875 1 93.31 87 PRO A N 1
ATOM 662 C CA . PRO A 1 87 ? 11.469 -13.789 6.727 1 93.31 87 PRO A CA 1
ATOM 663 C C . PRO A 1 87 ? 11.375 -12.688 5.668 1 93.31 87 PRO A C 1
ATOM 665 O O . PRO A 1 87 ? 12.297 -11.883 5.523 1 93.31 87 PRO A O 1
ATOM 668 N N . ILE A 1 88 ? 10.258 -12.727 4.922 1 93.5 88 ILE A N 1
ATOM 669 C CA . ILE A 1 88 ? 10 -11.68 3.943 1 93.5 88 ILE A CA 1
ATOM 670 C C . ILE A 1 88 ? 9.172 -10.57 4.586 1 93.5 88 ILE A C 1
ATOM 672 O O . ILE A 1 88 ? 8.008 -10.781 4.941 1 93.5 88 ILE A O 1
ATOM 676 N N . LEU A 1 89 ? 9.766 -9.352 4.723 1 92.81 89 LEU A N 1
ATOM 677 C CA . LEU A 1 89 ? 9.07 -8.219 5.324 1 92.81 89 LEU A CA 1
ATOM 678 C C . LEU A 1 89 ? 8.211 -7.5 4.289 1 92.81 89 LEU A C 1
ATOM 680 O O . LEU A 1 89 ? 7.105 -7.043 4.598 1 92.81 89 LEU A O 1
ATOM 684 N N . GLN A 1 90 ? 8.672 -7.379 3.104 1 93.75 90 GLN A N 1
ATOM 685 C CA . GLN A 1 90 ? 8.008 -6.594 2.062 1 93.75 90 GLN A CA 1
ATOM 686 C C . GLN A 1 90 ? 8.492 -7.008 0.675 1 93.75 90 GLN A C 1
ATOM 688 O O . GLN A 1 90 ? 9.594 -7.539 0.528 1 93.75 90 GLN A O 1
ATOM 693 N N . LEU A 1 91 ? 7.629 -6.832 -0.291 1 95.5 91 LEU A N 1
ATOM 694 C CA . LEU A 1 91 ? 7.957 -7.062 -1.694 1 95.5 91 LEU A CA 1
ATOM 695 C C . LEU A 1 91 ? 7.777 -5.785 -2.51 1 95.5 91 LEU A C 1
ATOM 697 O O . LEU A 1 91 ? 6.879 -4.988 -2.23 1 95.5 91 LEU A O 1
ATOM 701 N N . ALA A 1 92 ? 8.664 -5.609 -3.459 1 96.81 92 ALA A N 1
ATOM 702 C CA . ALA A 1 92 ? 8.5 -4.547 -4.449 1 96.81 92 ALA A CA 1
ATOM 703 C C . ALA A 1 92 ? 8.984 -5 -5.824 1 96.81 92 ALA A C 1
ATOM 705 O O . ALA A 1 92 ? 9.836 -5.887 -5.93 1 96.81 92 ALA A O 1
ATOM 706 N N . VAL A 1 93 ? 8.344 -4.441 -6.828 1 97.75 93 VAL A N 1
ATOM 707 C CA . VAL A 1 93 ? 8.758 -4.691 -8.203 1 97.75 93 VAL A CA 1
ATOM 708 C C . VAL A 1 93 ? 9.117 -3.375 -8.883 1 97.75 93 VAL A C 1
ATOM 710 O O . VAL A 1 93 ? 8.398 -2.379 -8.742 1 97.75 93 VAL A O 1
ATOM 713 N N . GLY A 1 94 ? 10.258 -3.371 -9.555 1 98.12 94 GLY A N 1
ATOM 714 C CA . GLY A 1 94 ? 10.695 -2.176 -10.25 1 98.12 94 GLY A CA 1
ATOM 715 C C . GLY A 1 94 ? 11.984 -2.381 -11.031 1 98.12 94 GLY A C 1
ATOM 716 O O . GLY A 1 94 ? 12.461 -3.51 -11.164 1 98.12 94 GLY A O 1
ATOM 717 N N . LYS A 1 95 ? 12.438 -1.294 -11.609 1 98.5 95 LYS A N 1
ATOM 718 C CA . LYS A 1 95 ? 13.68 -1.29 -12.367 1 98.5 95 LYS A CA 1
ATOM 719 C C . LYS A 1 95 ? 14.883 -1.064 -11.461 1 98.5 95 LYS A C 1
ATOM 721 O O . LYS A 1 95 ? 15.469 0.02 -11.453 1 98.5 95 LYS A O 1
ATOM 726 N N . PHE A 1 96 ? 15.336 -2.113 -10.82 1 98.5 96 PHE A N 1
ATOM 727 C CA . PHE A 1 96 ? 16.266 -2 -9.703 1 98.5 96 PHE A CA 1
ATOM 728 C C . PHE A 1 96 ? 17.688 -2.357 -10.133 1 98.5 96 PHE A C 1
ATOM 730 O O . PHE A 1 96 ? 18.609 -2.338 -9.32 1 98.5 96 PHE A O 1
ATOM 737 N N . VAL A 1 97 ? 17.859 -2.771 -11.398 1 98.56 97 VAL A N 1
ATOM 738 C CA . VAL A 1 97 ? 19.172 -3.205 -11.867 1 98.56 97 VAL A CA 1
ATOM 739 C C . VAL A 1 97 ? 19.703 -2.227 -12.914 1 98.56 97 VAL A C 1
ATOM 741 O O . VAL A 1 97 ? 18.984 -1.872 -13.852 1 98.56 97 VAL A O 1
ATOM 744 N N . SER A 1 98 ? 20.938 -1.818 -12.781 1 97.12 98 SER A N 1
ATOM 745 C CA . SER A 1 98 ? 21.516 -0.74 -13.586 1 97.12 98 SER A CA 1
ATOM 746 C C . SER A 1 98 ? 21.75 -1.188 -15.023 1 97.12 98 SER A C 1
ATOM 748 O O . SER A 1 98 ? 21.766 -0.366 -15.938 1 97.12 98 SER A O 1
ATOM 750 N N . SER A 1 99 ? 21.859 -2.453 -15.297 1 97 99 SER A N 1
ATOM 751 C CA . SER A 1 99 ? 22.312 -2.959 -16.594 1 97 99 SER A CA 1
ATOM 752 C C . SER A 1 99 ? 21.141 -3.078 -17.562 1 97 99 SER A C 1
ATOM 754 O O . SER A 1 99 ? 21.344 -3.318 -18.766 1 97 99 SER A O 1
ATOM 756 N N . ASN A 1 100 ? 19.891 -2.932 -17.125 1 96.62 100 ASN A N 1
ATOM 757 C CA . ASN A 1 100 ? 18.734 -3.066 -17.984 1 96.62 100 ASN A CA 1
ATOM 758 C C . ASN A 1 100 ? 17.531 -2.316 -17.422 1 96.62 100 ASN A C 1
ATOM 760 O O . ASN A 1 100 ? 17.609 -1.71 -16.344 1 96.62 100 ASN A O 1
ATOM 764 N N . ASP A 1 101 ? 16.453 -2.318 -18.156 1 96 101 ASP A N 1
ATOM 765 C CA . ASP A 1 101 ? 15.234 -1.645 -17.719 1 96 101 ASP A CA 1
ATOM 766 C C . ASP A 1 101 ? 14.109 -2.648 -17.453 1 96 101 ASP A C 1
ATOM 768 O O . ASP A 1 101 ? 12.938 -2.352 -17.688 1 96 101 ASP A O 1
ATOM 772 N N . PHE A 1 102 ? 14.477 -3.822 -17.047 1 97.69 102 PHE A N 1
ATOM 773 C CA . PHE A 1 102 ? 13.5 -4.863 -16.766 1 97.69 102 PHE A CA 1
ATOM 774 C C . PHE A 1 102 ? 12.977 -4.746 -15.336 1 97.69 102 PHE A C 1
ATOM 776 O O . PHE A 1 102 ? 13.633 -4.137 -14.484 1 97.69 102 PHE A O 1
ATOM 783 N N . ASN A 1 103 ? 11.812 -5.316 -15.148 1 98.19 103 ASN A N 1
ATOM 784 C CA . ASN A 1 103 ? 11.305 -5.473 -13.789 1 98.19 103 ASN A CA 1
ATOM 785 C C . ASN A 1 103 ? 12.094 -6.527 -13.016 1 98.19 103 ASN A C 1
ATOM 787 O O . ASN A 1 103 ? 12.406 -7.59 -13.547 1 98.19 103 ASN A O 1
ATOM 791 N N . HIS A 1 104 ? 12.453 -6.211 -11.828 1 98.75 104 HIS A N 1
ATOM 792 C CA . HIS A 1 104 ? 13.047 -7.137 -10.875 1 98.75 104 HIS A CA 1
ATOM 793 C C . HIS A 1 104 ? 12.273 -7.148 -9.562 1 98.75 104 HIS A C 1
ATOM 795 O O . HIS A 1 104 ? 11.531 -6.211 -9.266 1 98.75 104 HIS A O 1
ATOM 801 N N . LEU A 1 105 ? 12.359 -8.227 -8.867 1 98.38 105 LEU A N 1
ATOM 802 C CA . LEU A 1 105 ? 11.727 -8.375 -7.555 1 98.38 105 LEU A CA 1
ATOM 803 C C . LEU A 1 105 ? 12.688 -7.969 -6.441 1 98.38 105 LEU A C 1
ATOM 805 O O . LEU A 1 105 ? 13.812 -8.477 -6.363 1 98.38 105 LEU A O 1
ATOM 809 N N . CYS A 1 106 ? 12.305 -7.027 -5.664 1 98.56 106 CYS A N 1
ATOM 81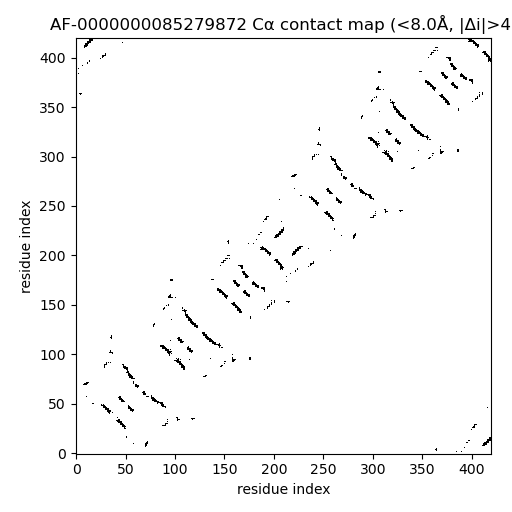0 C CA . CYS A 1 106 ? 13.039 -6.656 -4.461 1 98.56 106 CYS A CA 1
ATOM 811 C C . CYS A 1 106 ? 12.383 -7.234 -3.215 1 98.56 106 CYS A C 1
ATOM 813 O O . CYS A 1 106 ? 11.188 -7.027 -2.986 1 98.56 106 CYS A O 1
ATOM 815 N N . VAL A 1 107 ? 13.125 -7.973 -2.445 1 98.06 107 VAL A N 1
ATOM 816 C CA . VAL A 1 107 ? 12.641 -8.57 -1.208 1 98.06 107 VAL A CA 1
ATOM 817 C C . VAL A 1 107 ? 13.359 -7.953 -0.015 1 98.06 107 VAL A C 1
ATOM 819 O O . VAL A 1 107 ? 14.594 -8.008 0.07 1 98.06 107 VAL A O 1
ATOM 822 N N . LEU A 1 108 ? 12.57 -7.383 0.875 1 97.62 108 LEU A N 1
ATOM 823 C CA . LEU A 1 108 ? 13.125 -6.836 2.109 1 97.62 108 LEU A CA 1
ATOM 824 C C . LEU A 1 108 ? 13.094 -7.875 3.227 1 97.62 108 LEU A C 1
ATOM 826 O O . LEU A 1 108 ? 12.023 -8.398 3.557 1 97.62 108 LEU A O 1
ATOM 830 N N . HIS A 1 109 ? 14.234 -8.203 3.723 1 97.38 109 HIS A N 1
ATOM 831 C CA . HIS A 1 109 ? 14.398 -9.023 4.914 1 97.38 109 HIS A CA 1
ATOM 832 C C . HIS A 1 109 ? 14.805 -8.18 6.117 1 97.38 109 HIS A C 1
ATOM 834 O O . HIS A 1 109 ? 15.062 -6.984 5.98 1 97.38 109 HIS A O 1
ATOM 840 N N . PRO A 1 110 ? 14.805 -8.766 7.297 1 97.06 110 PRO A N 1
ATOM 841 C CA . PRO A 1 110 ? 15.117 -7.977 8.484 1 97.06 110 PRO A CA 1
ATOM 842 C C . PRO A 1 110 ? 16.5 -7.344 8.422 1 97.06 110 PRO A C 1
ATOM 844 O O . PRO A 1 110 ? 16.703 -6.219 8.898 1 97.06 110 PRO A O 1
ATOM 847 N N . ASP A 1 111 ? 17.469 -8 7.719 1 97.81 111 ASP A N 1
ATOM 848 C CA . ASP A 1 111 ? 18.828 -7.453 7.785 1 97.81 111 ASP A CA 1
ATOM 849 C C . ASP A 1 111 ? 19.453 -7.367 6.395 1 97.81 111 ASP A C 1
ATOM 851 O O . ASP A 1 111 ? 20.672 -7.203 6.266 1 97.81 111 ASP A O 1
ATOM 855 N N . ARG A 1 112 ? 18.656 -7.547 5.355 1 98.44 112 ARG A N 1
ATOM 856 C CA . ARG A 1 112 ? 19.188 -7.426 4.004 1 98.44 112 ARG A CA 1
ATOM 857 C C . ARG A 1 112 ? 18.062 -7.137 3.002 1 98.44 112 ARG A C 1
ATOM 859 O O . ARG A 1 112 ? 16.891 -7.379 3.285 1 98.44 112 ARG A O 1
ATOM 866 N N . LEU A 1 113 ? 18.484 -6.617 1.942 1 98.06 113 LEU A N 1
ATOM 867 C CA . LEU A 1 113 ? 17.688 -6.395 0.737 1 98.06 113 LEU A CA 1
ATOM 868 C C . LEU A 1 113 ? 18.219 -7.227 -0.425 1 98.06 113 LEU A C 1
ATOM 870 O O . LEU A 1 113 ? 19.406 -7.168 -0.74 1 98.06 113 LEU A O 1
ATOM 874 N N . VAL A 1 114 ? 17.328 -8.031 -0.979 1 98.69 114 VAL A N 1
ATOM 875 C CA . VAL A 1 114 ? 17.781 -8.867 -2.088 1 98.69 114 VAL A CA 1
ATOM 876 C C . VAL A 1 114 ? 16.953 -8.562 -3.334 1 98.69 114 VAL A C 1
ATOM 878 O O . VAL A 1 114 ? 15.727 -8.516 -3.275 1 98.69 114 VAL A O 1
ATOM 881 N N . VAL A 1 115 ? 17.656 -8.312 -4.441 1 98.81 115 VAL A N 1
ATOM 882 C CA . VAL A 1 115 ? 17 -8.109 -5.727 1 98.81 115 VAL A CA 1
ATOM 883 C C . VAL A 1 115 ? 17.156 -9.359 -6.59 1 98.81 115 VAL A C 1
ATOM 885 O O . VAL A 1 115 ? 18.266 -9.852 -6.793 1 98.81 115 VAL A O 1
ATOM 888 N N . TYR A 1 116 ? 16.016 -9.852 -7.035 1 98.56 116 TYR A N 1
ATOM 889 C CA . TYR A 1 116 ? 15.977 -11.094 -7.805 1 98.56 116 TYR A CA 1
ATOM 890 C C . TYR A 1 116 ? 15.555 -10.828 -9.242 1 98.56 116 TYR A C 1
ATOM 892 O O . TYR A 1 116 ? 14.742 -9.938 -9.508 1 98.56 116 TYR A O 1
ATOM 900 N N . THR A 1 117 ? 16.078 -11.641 -10.117 1 97.81 117 THR A N 1
ATOM 901 C CA . THR A 1 117 ? 15.539 -11.82 -11.461 1 97.81 117 THR A CA 1
ATOM 902 C C . THR A 1 117 ? 14.68 -13.078 -11.531 1 97.81 117 THR A C 1
ATOM 904 O O . THR A 1 117 ? 15.07 -14.141 -11.039 1 97.81 117 THR A O 1
ATOM 907 N N . ILE A 1 118 ? 13.492 -12.93 -12.031 1 96.62 118 ILE A N 1
ATOM 908 C CA . ILE A 1 118 ? 12.641 -14.094 -12.266 1 96.62 118 ILE A CA 1
ATOM 909 C C . ILE A 1 118 ? 12.555 -14.383 -13.758 1 96.62 118 ILE A C 1
ATOM 911 O O . ILE A 1 118 ? 12.164 -13.516 -14.547 1 96.62 118 ILE A O 1
ATOM 915 N N . SER A 1 119 ? 12.906 -15.539 -14.102 1 94.38 119 SER A N 1
ATOM 916 C CA . SER A 1 119 ? 12.852 -15.953 -15.5 1 94.38 119 SER A CA 1
ATOM 917 C C . SER A 1 119 ? 12 -17.203 -15.664 1 94.38 119 SER A C 1
ATOM 919 O O . SER A 1 119 ? 12.008 -18.094 -14.805 1 94.38 119 SER A O 1
ATOM 921 N N . VAL A 1 120 ? 11.219 -17.219 -16.688 1 89.12 120 VAL A N 1
ATOM 922 C CA . VAL A 1 120 ? 10.406 -18.375 -17.047 1 89.12 120 VAL A CA 1
ATOM 923 C C . VAL A 1 120 ? 10.898 -18.969 -18.359 1 89.12 120 VAL A C 1
ATOM 925 O O . VAL A 1 120 ? 10.992 -18.266 -19.375 1 89.12 120 VAL A O 1
ATOM 928 N N . THR A 1 121 ? 11.375 -20.156 -18.312 1 85.06 121 THR A N 1
ATOM 929 C CA . THR A 1 121 ? 11.828 -20.859 -19.516 1 85.06 121 THR A CA 1
ATOM 930 C C . THR A 1 121 ? 10.859 -21.969 -19.891 1 85.06 121 THR A C 1
ATOM 932 O O . THR A 1 121 ? 10.375 -22.703 -19.031 1 85.06 121 THR A O 1
ATOM 935 N N . ALA A 1 122 ? 10.406 -21.922 -21.188 1 75.62 122 ALA A N 1
ATOM 936 C CA . ALA A 1 122 ? 9.508 -22.969 -21.703 1 75.62 122 ALA A CA 1
ATOM 937 C C . ALA A 1 122 ? 10.156 -24.344 -21.609 1 75.62 122 ALA A C 1
ATOM 939 O O . ALA A 1 122 ? 11.336 -24.5 -21.938 1 75.62 122 ALA A O 1
ATOM 940 N N . GLY A 1 123 ? 9.492 -25.172 -20.812 1 67.12 123 GLY A N 1
ATOM 941 C CA . GLY A 1 123 ? 9.992 -26.531 -20.75 1 67.12 123 GLY A CA 1
ATOM 942 C C . GLY A 1 123 ? 9.961 -27.234 -22.078 1 67.12 123 GLY A C 1
ATOM 943 O O . GLY A 1 123 ? 9.219 -26.859 -22.984 1 67.12 123 GLY A O 1
ATOM 944 N N . GLN A 1 124 ? 11.148 -27.938 -22.484 1 59.81 124 GLN A N 1
ATOM 945 C CA . GLN A 1 124 ? 11.18 -28.781 -23.688 1 59.81 124 GLN A CA 1
ATOM 946 C C . GLN A 1 124 ? 9.984 -29.734 -23.719 1 59.81 124 GLN A C 1
ATOM 948 O O . GLN A 1 124 ? 9.227 -29.812 -22.75 1 59.81 124 GLN A O 1
ATOM 953 N N . ALA A 1 125 ? 9.992 -30.859 -24.469 1 57 125 ALA A N 1
ATOM 954 C CA . ALA A 1 125 ? 9.047 -31.922 -24.781 1 57 125 ALA A CA 1
ATOM 955 C C . ALA A 1 125 ? 8.297 -32.375 -23.547 1 57 125 ALA A C 1
ATOM 957 O O . ALA A 1 125 ? 8.812 -33.188 -22.766 1 57 125 ALA A O 1
ATOM 958 N N . GLY A 1 126 ? 7.004 -31.734 -23.062 1 56.56 126 GLY A N 1
ATOM 959 C CA . GLY A 1 126 ? 6.137 -32.281 -22.031 1 56.56 126 GLY A CA 1
ATOM 960 C C . GLY A 1 126 ? 6.332 -31.641 -20.672 1 56.56 126 GLY A C 1
ATOM 961 O O . GLY A 1 126 ? 5.551 -31.859 -19.75 1 56.56 126 GLY A O 1
ATOM 962 N N . HIS A 1 127 ? 7.551 -30.984 -20.5 1 58.53 127 HIS A N 1
ATOM 963 C CA . HIS A 1 127 ? 7.77 -30.484 -19.141 1 58.53 127 HIS A CA 1
ATOM 964 C C . HIS A 1 127 ? 7.273 -29.062 -18.984 1 58.53 127 HIS A C 1
ATOM 966 O O . HIS A 1 127 ? 7.383 -28.25 -19.922 1 58.53 127 HIS A O 1
ATOM 972 N N . GLY A 1 128 ? 6.258 -28.578 -18.203 1 66.44 128 GLY A N 1
ATOM 973 C CA . GLY A 1 128 ? 5.672 -27.297 -17.875 1 66.44 128 GLY A CA 1
ATOM 974 C C . GLY A 1 128 ? 6.703 -26.188 -17.719 1 66.44 128 GLY A C 1
ATOM 975 O O . GLY A 1 128 ? 7.906 -26.453 -17.688 1 66.44 128 GLY A O 1
ATOM 976 N N . ASP A 1 129 ? 6.391 -25 -17.891 1 75.88 129 ASP A N 1
ATOM 977 C CA . ASP A 1 129 ? 7.246 -23.828 -17.719 1 75.88 129 ASP A CA 1
ATOM 978 C C . ASP A 1 129 ? 8.07 -23.938 -16.438 1 75.88 129 ASP A C 1
ATOM 980 O O . ASP A 1 129 ? 7.598 -24.469 -15.43 1 75.88 129 ASP A O 1
ATOM 984 N N . HIS A 1 130 ? 9.453 -23.781 -16.656 1 86 130 HIS A N 1
ATOM 985 C CA . HIS A 1 130 ? 10.328 -23.703 -15.484 1 86 130 HIS A CA 1
ATOM 986 C C . HIS A 1 130 ? 10.617 -22.25 -15.109 1 86 130 HIS A C 1
ATOM 988 O O . HIS A 1 130 ? 10.953 -21.438 -15.969 1 86 130 HIS A O 1
ATOM 994 N N . THR A 1 131 ? 10.289 -21.938 -13.945 1 90.88 131 THR A N 1
ATOM 995 C CA . THR A 1 131 ? 10.547 -20.594 -13.43 1 90.88 131 THR A CA 1
ATOM 996 C C . THR A 1 131 ? 11.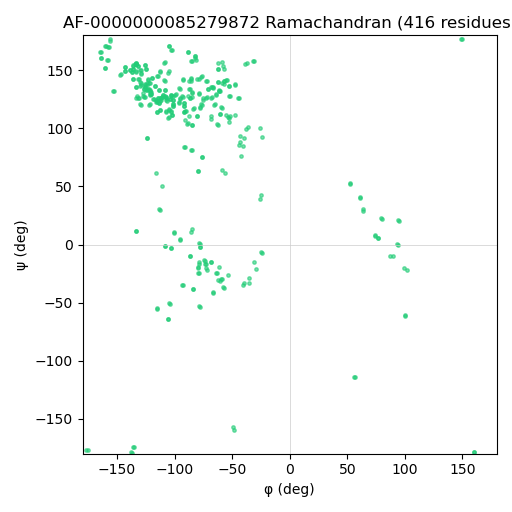758 -20.609 -12.5 1 90.88 131 THR A C 1
ATOM 998 O O . THR A 1 131 ? 11.875 -21.469 -11.633 1 90.88 131 THR A O 1
ATOM 1001 N N . ARG A 1 132 ? 12.719 -19.688 -12.766 1 94.38 132 ARG A N 1
ATOM 1002 C CA . ARG A 1 132 ? 13.938 -19.594 -11.969 1 94.38 132 ARG A CA 1
ATOM 1003 C C . ARG A 1 132 ? 14.031 -18.25 -11.273 1 94.38 132 ARG A C 1
ATOM 1005 O O . ARG A 1 132 ? 13.734 -17.203 -11.867 1 94.38 132 ARG A O 1
ATOM 1012 N N . LEU A 1 133 ? 14.414 -18.312 -10.016 1 96.69 133 LEU A N 1
ATOM 1013 C CA . LEU A 1 133 ? 14.719 -17.141 -9.195 1 96.69 133 LEU A CA 1
ATOM 1014 C C . LEU A 1 133 ? 16.219 -16.984 -9.016 1 96.69 133 LEU A C 1
ATOM 1016 O O . LEU A 1 133 ? 16.891 -17.875 -8.469 1 96.69 133 LEU A O 1
ATOM 1020 N N . THR A 1 134 ? 16.766 -15.875 -9.539 1 97.38 134 THR A N 1
ATOM 1021 C CA . THR A 1 134 ? 18.203 -15.648 -9.422 1 97.38 134 THR A CA 1
ATOM 1022 C C . THR A 1 134 ? 18.484 -14.312 -8.734 1 97.38 134 THR A C 1
ATOM 1024 O O . THR A 1 134 ? 17.812 -13.312 -9.008 1 97.38 134 THR A O 1
ATOM 1027 N N . ILE A 1 135 ? 19.562 -14.328 -7.875 1 98.19 135 ILE A N 1
ATOM 1028 C CA . ILE A 1 135 ? 19.953 -13.094 -7.199 1 98.19 135 ILE A CA 1
ATOM 1029 C C . ILE A 1 135 ? 20.703 -12.195 -8.18 1 98.19 135 ILE A C 1
ATOM 1031 O O . ILE A 1 135 ? 21.703 -12.602 -8.766 1 98.19 135 ILE A O 1
ATOM 1035 N N . ALA A 1 136 ? 20.125 -11 -8.367 1 98.5 136 ALA A N 1
ATOM 1036 C CA . ALA A 1 136 ? 20.891 -9.992 -9.109 1 98.5 136 ALA A CA 1
ATOM 1037 C C . ALA A 1 136 ? 21.938 -9.344 -8.219 1 98.5 136 ALA A C 1
ATOM 1039 O O . ALA A 1 136 ? 23.109 -9.242 -8.602 1 98.5 136 ALA A O 1
ATOM 1040 N N . TYR A 1 137 ? 21.547 -8.836 -7.078 1 98.62 137 TYR A N 1
ATOM 1041 C CA . TYR A 1 137 ? 22.438 -8.336 -6.039 1 98.62 137 TYR A CA 1
ATOM 1042 C C . TYR A 1 137 ? 21.734 -8.281 -4.691 1 98.62 137 TYR A C 1
ATOM 1044 O O . TYR A 1 137 ? 20.531 -8.539 -4.602 1 98.62 137 TYR A O 1
ATOM 1052 N N . GLN A 1 138 ? 22.531 -8.031 -3.689 1 98.5 138 GLN A N 1
ATOM 1053 C CA . GLN A 1 138 ? 21.953 -7.84 -2.365 1 98.5 138 GLN A CA 1
ATOM 1054 C C . GLN A 1 138 ? 22.703 -6.758 -1.591 1 98.5 138 GLN A C 1
ATOM 1056 O O . GLN A 1 138 ? 23.859 -6.453 -1.899 1 98.5 138 GLN A O 1
ATOM 1061 N N . HIS A 1 139 ? 22.047 -6.113 -0.692 1 98.62 139 HIS A N 1
ATOM 1062 C CA . HIS A 1 139 ? 22.625 -5.199 0.281 1 98.62 139 HIS A CA 1
ATOM 1063 C C . HIS A 1 139 ? 22.453 -5.719 1.704 1 98.62 139 HIS A C 1
ATOM 1065 O O . HIS A 1 139 ? 21.328 -6.016 2.123 1 98.62 139 HIS A O 1
ATOM 1071 N N . LYS A 1 140 ? 23.578 -5.871 2.377 1 98.25 140 LYS A N 1
ATOM 1072 C CA . LYS A 1 140 ? 23.484 -6.094 3.816 1 98.25 140 LYS A CA 1
ATOM 1073 C C . LYS A 1 140 ? 23.141 -4.797 4.547 1 98.25 140 LYS A C 1
ATOM 1075 O O . LYS A 1 140 ? 23.797 -3.777 4.355 1 98.25 140 LYS A O 1
ATOM 1080 N N . LEU A 1 141 ? 22.094 -4.859 5.285 1 98.06 141 LEU A N 1
ATOM 1081 C CA . LEU A 1 141 ? 21.672 -3.67 6.02 1 98.06 141 LEU A CA 1
ATOM 1082 C C . LEU A 1 141 ? 22.391 -3.57 7.359 1 98.06 141 LEU A C 1
ATOM 1084 O O . LEU A 1 141 ? 22.594 -4.582 8.031 1 98.06 141 LEU A O 1
ATOM 1088 N N . GLN A 1 142 ? 22.766 -2.408 7.738 1 96.81 142 GLN A N 1
ATOM 1089 C CA . GLN A 1 142 ? 23.453 -2.172 9 1 96.81 142 GLN A CA 1
ATOM 1090 C C . GLN A 1 142 ? 22.469 -2.139 10.172 1 96.81 142 GLN A C 1
ATOM 1092 O O . GLN A 1 142 ? 22.891 -2.24 11.328 1 96.81 142 GLN A O 1
ATOM 1097 N N . ARG A 1 143 ? 21.25 -1.931 9.883 1 96.19 143 ARG A N 1
ATOM 1098 C CA . ARG A 1 143 ? 20.188 -1.818 10.867 1 96.19 143 ARG A CA 1
ATOM 1099 C C . ARG A 1 143 ? 18.984 -2.689 10.492 1 96.19 143 ARG A C 1
ATOM 1101 O O . ARG A 1 143 ? 18.766 -2.959 9.312 1 96.19 143 ARG A O 1
ATOM 1108 N N . ASN A 1 144 ? 18.203 -3.117 11.547 1 96.88 144 ASN A N 1
ATOM 1109 C CA . ASN A 1 144 ? 17.016 -3.932 11.258 1 96.88 144 ASN A CA 1
ATOM 1110 C C . ASN A 1 144 ? 15.953 -3.131 10.523 1 96.88 144 ASN A C 1
ATOM 1112 O O . ASN A 1 144 ? 15.609 -2.023 10.93 1 96.88 144 ASN A O 1
ATOM 1116 N N . ALA A 1 145 ? 15.422 -3.77 9.523 1 94.88 145 ALA A N 1
ATOM 1117 C CA . ALA A 1 145 ? 14.523 -3.076 8.602 1 94.88 145 ALA A CA 1
ATOM 1118 C C . ALA A 1 145 ? 13.094 -3.088 9.125 1 94.88 145 ALA A C 1
ATOM 1120 O O . ALA A 1 145 ? 12.648 -4.07 9.727 1 94.88 145 ALA A O 1
ATOM 1121 N N . HIS A 1 146 ? 12.398 -1.953 8.867 1 90.5 146 HIS A N 1
ATOM 1122 C CA . HIS A 1 146 ? 10.961 -1.872 9.109 1 90.5 146 HIS A CA 1
ATOM 1123 C C . HIS A 1 146 ? 10.18 -1.928 7.793 1 90.5 146 HIS A C 1
ATOM 1125 O O . HIS A 1 146 ? 9.242 -2.717 7.656 1 90.5 146 HIS A O 1
ATOM 1131 N N . SER A 1 147 ? 10.578 -1.089 6.848 1 90.81 147 SER A N 1
ATOM 1132 C CA . SER A 1 147 ? 9.852 -0.99 5.586 1 90.81 147 SER A CA 1
ATOM 1133 C C . SER A 1 147 ? 10.734 -0.418 4.484 1 90.81 147 SER A C 1
ATOM 1135 O O . SER A 1 147 ? 11.844 0.045 4.75 1 90.81 147 SER A O 1
ATOM 1137 N N . MET A 1 148 ? 10.164 -0.521 3.258 1 94.06 148 MET A N 1
ATOM 1138 C CA . MET A 1 148 ? 10.891 0.066 2.133 1 94.06 148 MET A CA 1
ATOM 1139 C C . MET A 1 148 ? 9.938 0.833 1.218 1 94.06 148 MET A C 1
ATOM 1141 O O . MET A 1 148 ? 8.75 0.525 1.153 1 94.06 148 MET A O 1
ATOM 1145 N N . ILE A 1 149 ? 10.5 1.821 0.595 1 91.31 149 ILE A N 1
ATOM 1146 C CA . ILE A 1 149 ? 9.844 2.51 -0.509 1 91.31 149 ILE A CA 1
ATOM 1147 C C . ILE A 1 149 ? 10.75 2.498 -1.739 1 91.31 149 ILE A C 1
ATOM 1149 O O . ILE A 1 149 ? 11.969 2.381 -1.619 1 91.31 149 ILE A O 1
ATOM 1153 N N . THR A 1 150 ? 10.094 2.52 -2.9 1 95.31 150 THR A N 1
ATOM 1154 C CA . THR A 1 150 ? 10.836 2.51 -4.16 1 95.31 150 THR A CA 1
ATOM 1155 C C . THR A 1 150 ? 10.281 3.564 -5.113 1 95.31 150 THR A C 1
ATOM 1157 O O . THR A 1 150 ? 9.148 4.016 -4.961 1 95.31 150 THR A O 1
ATOM 1160 N N . GLY A 1 151 ? 11.109 4 -6.023 1 93.62 151 GLY A N 1
ATOM 1161 C CA . GLY A 1 151 ? 10.688 4.945 -7.043 1 93.62 151 GLY A CA 1
ATOM 1162 C C . GLY A 1 151 ? 11.844 5.684 -7.691 1 93.62 151 GLY A C 1
ATOM 1163 O O . GLY A 1 151 ? 13.008 5.387 -7.418 1 93.62 151 GLY A O 1
ATOM 1164 N N . PRO A 1 152 ? 11.461 6.574 -8.609 1 93.38 152 PRO A N 1
ATOM 1165 C CA . PRO A 1 152 ? 12.484 7.355 -9.312 1 93.38 152 PRO A CA 1
ATOM 1166 C C . PRO A 1 152 ? 13.008 8.523 -8.484 1 93.38 152 PRO A C 1
ATOM 1168 O O . PRO A 1 152 ? 12.883 9.68 -8.898 1 93.38 152 PRO A O 1
ATOM 1171 N N . PHE A 1 153 ? 13.641 8.203 -7.359 1 88.94 153 PHE A N 1
ATOM 1172 C CA . PHE A 1 153 ? 14.188 9.227 -6.484 1 88.94 153 PHE A CA 1
ATOM 1173 C C . PHE A 1 153 ? 15.086 10.18 -7.262 1 88.94 153 PHE A C 1
ATOM 1175 O O . PHE A 1 153 ? 15.859 9.75 -8.125 1 88.94 153 PHE A O 1
ATOM 1182 N N . GLY A 1 154 ? 14.922 11.484 -6.98 1 86.12 154 GLY A N 1
ATOM 1183 C CA . GLY A 1 154 ? 15.734 12.477 -7.66 1 86.12 154 GLY A CA 1
ATOM 1184 C C . GLY A 1 154 ? 15.289 12.742 -9.086 1 86.12 154 GLY A C 1
ATOM 1185 O O . GLY A 1 154 ? 16.016 13.359 -9.867 1 86.12 154 GLY A O 1
ATOM 1186 N N . GLY A 1 155 ? 14.195 12.125 -9.406 1 87 155 GLY A N 1
ATOM 1187 C CA . GLY A 1 155 ? 13.664 12.328 -10.742 1 87 155 GLY A CA 1
ATOM 1188 C C . GLY A 1 155 ? 14.391 11.508 -11.797 1 87 155 GLY A C 1
ATOM 1189 O O . GLY A 1 155 ? 14.383 11.859 -12.977 1 87 155 GLY A O 1
ATOM 1190 N N . VAL A 1 156 ? 15.016 10.477 -11.43 1 90.06 156 VAL A N 1
ATOM 1191 C CA . VAL A 1 156 ? 15.719 9.633 -12.383 1 90.06 156 VAL A CA 1
ATOM 1192 C C . VAL A 1 156 ? 14.727 9.039 -13.383 1 90.06 156 VAL A C 1
ATOM 1194 O O . VAL A 1 156 ? 13.555 8.859 -13.062 1 90.06 156 VAL A O 1
ATOM 1197 N N . LYS A 1 157 ? 15.258 8.797 -14.555 1 90.88 157 LYS A N 1
ATOM 1198 C CA . LYS A 1 157 ? 14.398 8.242 -15.594 1 90.88 157 LYS A CA 1
ATOM 1199 C C . LYS A 1 157 ? 14.742 6.777 -15.867 1 90.88 157 LYS A C 1
ATOM 1201 O O . LYS A 1 157 ? 15.914 6.41 -15.938 1 90.88 157 LYS A O 1
ATOM 1206 N N . GLY A 1 158 ? 13.672 5.977 -15.922 1 93.25 158 GLY A N 1
ATOM 1207 C CA . GLY A 1 158 ? 13.828 4.586 -16.328 1 93.25 158 GLY A CA 1
ATOM 1208 C C . GLY A 1 158 ? 14.469 3.727 -15.25 1 93.25 158 GLY A C 1
ATOM 1209 O O . GLY A 1 158 ? 14.977 2.639 -15.539 1 93.25 158 GLY A O 1
ATOM 1210 N N . LYS A 1 159 ? 14.617 4.289 -14.141 1 96 159 LYS A N 1
ATOM 1211 C CA . LYS A 1 159 ? 15.211 3.564 -13.023 1 96 159 LYS A CA 1
ATOM 1212 C C . LYS A 1 159 ? 14.391 3.76 -11.75 1 96 159 LYS A C 1
ATOM 1214 O O . LYS A 1 159 ? 13.656 4.738 -11.617 1 96 159 LYS A O 1
ATOM 1219 N N . ASP A 1 160 ? 14.523 2.795 -10.875 1 96.25 160 ASP A N 1
ATOM 1220 C CA . ASP A 1 160 ? 13.953 2.893 -9.531 1 96.25 160 ASP A CA 1
ATOM 1221 C C . ASP A 1 160 ? 15.023 2.695 -8.461 1 96.25 160 ASP A C 1
ATOM 1223 O O . ASP A 1 160 ? 15.883 1.815 -8.586 1 96.25 160 ASP A O 1
ATOM 1227 N N . TYR A 1 161 ? 14.992 3.557 -7.543 1 96.31 161 TYR A N 1
ATOM 1228 C CA . TYR A 1 161 ? 15.844 3.426 -6.363 1 96.31 161 TYR A CA 1
ATOM 1229 C C . TYR A 1 161 ? 15.047 2.922 -5.168 1 96.31 161 TYR A C 1
ATOM 1231 O O . TYR A 1 161 ? 13.82 2.789 -5.242 1 96.31 161 TYR A O 1
ATOM 1239 N N . ILE A 1 162 ? 15.805 2.52 -4.117 1 96.81 162 ILE A N 1
ATOM 1240 C CA . ILE A 1 162 ? 15.188 1.894 -2.951 1 96.81 162 ILE A CA 1
ATOM 1241 C C . ILE A 1 162 ? 15.617 2.635 -1.686 1 96.81 162 ILE A C 1
ATOM 1243 O O . ILE A 1 162 ? 16.781 2.998 -1.534 1 96.81 162 ILE A O 1
ATOM 1247 N N . ALA A 1 163 ? 14.727 2.926 -0.829 1 93.75 163 ALA A N 1
ATOM 1248 C CA . ALA A 1 163 ? 15.023 3.436 0.507 1 93.75 163 ALA A CA 1
ATOM 1249 C C . ALA A 1 163 ? 14.422 2.541 1.585 1 93.75 163 ALA A C 1
ATOM 1251 O O . ALA A 1 163 ? 13.258 2.154 1.496 1 93.75 163 ALA A O 1
ATOM 1252 N N . VAL A 1 164 ? 15.203 2.223 2.584 1 95.06 164 VAL A N 1
ATOM 1253 C CA . VAL A 1 164 ? 14.766 1.355 3.674 1 95.06 164 VAL A CA 1
ATOM 1254 C C . VAL A 1 164 ? 14.672 2.16 4.969 1 95.06 164 VAL A C 1
ATOM 1256 O O . VAL A 1 164 ? 15.602 2.881 5.328 1 95.06 164 VAL A O 1
ATOM 1259 N N . GLN A 1 165 ? 13.523 2.129 5.547 1 90.62 165 GLN A N 1
ATOM 1260 C CA . GLN A 1 165 ? 13.375 2.645 6.906 1 90.62 165 GLN A CA 1
ATOM 1261 C C . GLN A 1 165 ? 13.703 1.572 7.938 1 90.62 165 GLN A C 1
ATOM 1263 O O . GLN A 1 165 ? 13.148 0.472 7.898 1 90.62 165 GLN A O 1
ATOM 1268 N N . SER A 1 166 ? 14.617 1.912 8.844 1 92 166 SER A N 1
ATOM 1269 C CA . SER A 1 166 ? 14.961 0.981 9.914 1 92 166 SER A CA 1
ATOM 1270 C C . SER A 1 166 ? 14.039 1.164 11.125 1 92 166 SER A C 1
ATOM 1272 O O . SER A 1 166 ? 13.32 2.158 11.211 1 92 166 SER A O 1
ATOM 1274 N N . LEU A 1 167 ? 14.109 0.155 11.992 1 89.12 167 LEU A N 1
ATOM 1275 C CA . LEU A 1 167 ? 13.289 0.151 13.203 1 89.12 167 LEU A CA 1
ATOM 1276 C C . LEU A 1 167 ? 13.656 1.313 14.117 1 89.12 167 LEU A C 1
ATOM 1278 O O . LEU A 1 167 ? 12.812 1.819 14.859 1 89.12 167 LEU A O 1
ATOM 1282 N N . ASP A 1 168 ? 14.922 1.792 13.969 1 85.81 168 ASP A N 1
ATOM 1283 C CA . ASP A 1 168 ? 15.359 2.871 14.852 1 85.81 168 ASP A CA 1
ATOM 1284 C C . ASP A 1 168 ? 15.289 4.219 14.141 1 85.81 168 ASP A C 1
ATOM 1286 O O . ASP A 1 168 ? 15.883 5.199 14.594 1 85.81 168 ASP A O 1
ATOM 1290 N N . GLY A 1 169 ? 14.703 4.301 13.016 1 82.25 169 GLY A N 1
ATOM 1291 C CA . GLY A 1 169 ? 14.359 5.578 12.406 1 82.25 169 GLY A CA 1
ATOM 1292 C C . GLY A 1 169 ? 15.406 6.082 11.43 1 82.25 169 GLY A C 1
ATOM 1293 O O . GLY A 1 169 ? 15.492 7.281 11.172 1 82.25 169 GLY A O 1
ATOM 1294 N N . CYS A 1 170 ? 16.219 5.246 10.922 1 88.88 170 CYS A N 1
ATOM 1295 C CA . CYS A 1 170 ? 17.188 5.59 9.883 1 88.88 170 CYS A CA 1
ATOM 1296 C C . CYS A 1 170 ? 16.641 5.246 8.5 1 88.88 170 CYS A C 1
ATOM 1298 O O . CYS A 1 170 ? 16.047 4.188 8.305 1 88.88 170 CYS A O 1
ATOM 1300 N N . ILE A 1 171 ? 16.812 6.195 7.586 1 89.12 171 ILE A N 1
ATOM 1301 C CA . ILE A 1 171 ? 16.5 5.918 6.188 1 89.12 171 ILE A CA 1
ATOM 1302 C C . ILE A 1 171 ? 17.797 5.656 5.414 1 89.12 171 ILE A C 1
ATOM 1304 O O . ILE A 1 171 ? 18.719 6.48 5.438 1 89.12 171 ILE A O 1
ATOM 1308 N N . THR A 1 172 ? 17.891 4.516 4.844 1 93.75 172 THR A N 1
ATOM 1309 C CA . THR A 1 172 ? 19.031 4.168 4 1 93.75 172 THR A CA 1
ATOM 1310 C C . THR A 1 172 ? 18.609 4.059 2.537 1 93.75 172 THR A C 1
ATOM 1312 O O . THR A 1 172 ? 17.672 3.322 2.211 1 93.75 172 THR A O 1
ATOM 1315 N N . ALA A 1 173 ? 19.328 4.777 1.708 1 93.5 173 ALA A N 1
ATOM 1316 C CA . ALA A 1 173 ? 18.984 4.809 0.29 1 93.5 173 ALA A CA 1
ATOM 1317 C C . ALA A 1 173 ? 20.016 4.062 -0.548 1 93.5 173 ALA A C 1
ATOM 1319 O O . ALA A 1 173 ? 21.219 4.125 -0.27 1 93.5 173 ALA A O 1
ATOM 1320 N N . PHE A 1 174 ? 19.5 3.373 -1.525 1 96.56 174 PHE A N 1
ATOM 1321 C CA . PHE A 1 174 ? 20.328 2.641 -2.479 1 96.56 174 PHE A CA 1
ATOM 1322 C C . PHE A 1 174 ? 19.984 3.037 -3.91 1 96.56 174 PHE A C 1
ATOM 1324 O O . PHE A 1 174 ? 18.812 3.07 -4.285 1 96.56 174 PHE A O 1
ATOM 1331 N N . GLU A 1 175 ? 20.969 3.4 -4.605 1 95.94 175 GLU A N 1
ATOM 1332 C CA . GLU A 1 175 ? 20.828 3.557 -6.051 1 95.94 175 GLU A CA 1
ATOM 1333 C C . GLU A 1 175 ? 21.172 2.262 -6.777 1 95.94 175 GLU A C 1
ATOM 1335 O O . GLU A 1 175 ? 22.297 2.088 -7.246 1 95.94 175 GLU A O 1
ATOM 1340 N N . GLN A 1 176 ? 20.047 1.479 -6.762 1 96.94 176 GLN A N 1
ATOM 1341 C CA . GLN A 1 176 ? 20.203 0.142 -7.32 1 96.94 176 GLN A CA 1
ATOM 1342 C C . GLN A 1 176 ? 21.328 -0.617 -6.613 1 96.94 176 GLN A C 1
ATOM 1344 O O . GLN A 1 176 ? 21.266 -0.836 -5.402 1 96.94 176 GLN A O 1
ATOM 1349 N N . GLU A 1 177 ? 22.453 -0.96 -7.246 1 98.06 177 GLU A N 1
ATOM 1350 C CA . GLU A 1 177 ? 23.5 -1.807 -6.676 1 98.06 177 GLU A CA 1
ATOM 1351 C C . GLU A 1 177 ? 24.375 -1.023 -5.699 1 98.06 177 GLU A C 1
ATOM 1353 O O . GLU A 1 177 ? 25.234 -1.599 -5.027 1 98.06 177 GLU A O 1
ATOM 1358 N N . SER A 1 178 ? 24.094 0.23 -5.566 1 96.62 178 SER A N 1
ATOM 1359 C CA . SER A 1 178 ? 25.016 1.061 -4.812 1 96.62 178 SER A CA 1
ATOM 1360 C C . SER A 1 178 ? 24.328 1.728 -3.625 1 96.62 178 SER A C 1
ATOM 1362 O O . SER A 1 178 ? 23.203 2.209 -3.748 1 96.62 178 SER A O 1
ATOM 1364 N N . PHE A 1 179 ? 25.141 1.711 -2.504 1 95.44 179 PHE A N 1
ATOM 1365 C CA . PHE A 1 179 ? 24.719 2.533 -1.374 1 95.44 179 PHE A CA 1
ATOM 1366 C C . PHE A 1 179 ? 24.797 4.016 -1.723 1 95.44 179 PHE A C 1
ATOM 1368 O O . PHE A 1 179 ? 25.766 4.457 -2.35 1 95.44 179 PHE A O 1
ATOM 1375 N N . ALA A 1 180 ? 23.781 4.723 -1.357 1 92.69 180 ALA A N 1
ATOM 1376 C CA . ALA A 1 180 ? 23.781 6.152 -1.643 1 92.69 180 ALA A CA 1
ATOM 1377 C C . ALA A 1 180 ? 24.031 6.965 -0.374 1 92.69 180 ALA A C 1
ATOM 1379 O O . ALA A 1 180 ? 25.078 7.613 -0.241 1 92.69 180 ALA A O 1
ATOM 1380 N N . PHE A 1 181 ? 23.141 6.898 0.596 1 88.31 181 PHE A N 1
ATOM 1381 C CA . PHE A 1 181 ? 23.297 7.621 1.854 1 88.31 181 PHE A CA 1
ATOM 1382 C C . PHE A 1 181 ? 22.328 7.074 2.906 1 88.31 181 PHE A C 1
ATOM 1384 O O . PHE A 1 181 ? 21.469 6.254 2.598 1 88.31 181 PHE A O 1
ATOM 1391 N N . ASN A 1 182 ? 22.594 7.453 4.113 1 89.31 182 ASN A N 1
ATOM 1392 C CA . ASN A 1 182 ? 21.609 7.254 5.164 1 89.31 182 ASN A CA 1
ATOM 1393 C C . ASN A 1 182 ? 21.438 8.508 6.023 1 89.31 182 ASN A C 1
ATOM 1395 O O . ASN A 1 182 ? 22.297 9.383 6.023 1 89.31 182 ASN A O 1
ATOM 1399 N N . SER A 1 183 ? 20.312 8.664 6.496 1 85.19 183 SER A N 1
ATOM 1400 C CA . SER A 1 183 ? 19.984 9.797 7.355 1 85.19 183 SER A CA 1
ATOM 1401 C C . SER A 1 183 ? 18.938 9.414 8.406 1 85.19 183 SER A C 1
ATOM 1403 O O . SER A 1 183 ? 18.047 8.609 8.133 1 85.19 183 SER A O 1
ATOM 1405 N N . PHE A 1 184 ? 19.094 10.047 9.586 1 81.88 184 PHE A N 1
ATOM 1406 C CA . PHE A 1 184 ? 18.094 9.828 10.625 1 81.88 184 PHE A CA 1
ATOM 1407 C C . PHE A 1 184 ? 16.922 10.797 10.469 1 81.88 184 PHE A C 1
ATOM 1409 O O . PHE A 1 184 ? 17.125 11.969 10.156 1 81.88 184 PHE A O 1
ATOM 1416 N N . LEU A 1 185 ? 15.742 10.195 10.586 1 71.31 185 LEU A N 1
ATOM 1417 C CA . LEU A 1 185 ? 14.539 11.023 10.594 1 71.31 185 LEU A CA 1
ATOM 1418 C C . LEU A 1 185 ? 14.477 11.859 11.867 1 71.31 185 LEU A C 1
ATOM 1420 O O . LEU A 1 185 ? 14.711 11.352 12.969 1 71.31 185 LEU A O 1
ATOM 1424 N N . PRO A 1 186 ? 14.32 13.211 11.664 1 65.69 186 PRO A N 1
ATOM 1425 C CA . PRO A 1 186 ? 14.234 14.039 12.867 1 65.69 186 PRO A CA 1
ATOM 1426 C C . PRO A 1 186 ? 13.094 13.617 13.797 1 65.69 186 PRO A C 1
ATOM 1428 O O . PRO A 1 186 ? 12.008 13.273 13.32 1 65.69 186 PRO A O 1
ATOM 1431 N N . GLY A 1 187 ? 13.453 13.625 15.148 1 64.25 187 GLY A N 1
ATOM 1432 C CA . GLY A 1 187 ? 12.43 13.359 16.141 1 64.25 187 GLY A CA 1
ATOM 1433 C C . GLY A 1 187 ? 11.852 11.961 16.047 1 64.25 187 GLY A C 1
ATOM 1434 O O . GLY A 1 187 ? 10.711 11.727 16.438 1 64.25 187 GLY A O 1
ATOM 1435 N N . PHE A 1 188 ? 12.672 11.086 15.609 1 62.5 188 PHE A N 1
ATOM 1436 C CA . PHE A 1 188 ? 12.18 9.727 15.391 1 62.5 188 PHE A CA 1
ATOM 1437 C C . PHE A 1 188 ? 11.945 9.016 16.719 1 62.5 188 PHE A C 1
ATOM 1439 O O . PHE A 1 188 ? 12.812 9.023 17.594 1 62.5 188 PHE A O 1
ATOM 1446 N N . LEU A 1 189 ? 10.766 8.477 16.938 1 62.62 189 LEU A N 1
ATOM 1447 C CA . LEU A 1 189 ? 10.531 7.59 18.078 1 62.62 189 LEU A CA 1
ATOM 1448 C C . LEU A 1 189 ? 10.195 6.176 17.609 1 62.62 189 LEU A C 1
ATOM 1450 O O . LEU A 1 189 ? 10.93 5.23 17.891 1 62.62 189 LEU A O 1
ATOM 1454 N N . LEU A 1 190 ? 9.141 5.98 16.703 1 71.25 190 LEU A N 1
ATOM 1455 C CA . LEU A 1 190 ? 8.75 4.688 16.156 1 71.25 190 LEU A CA 1
ATOM 1456 C C . LEU A 1 190 ? 8.586 4.766 14.648 1 71.25 190 LEU A C 1
ATOM 1458 O O . LEU A 1 190 ? 8.164 5.797 14.117 1 71.25 190 LEU A O 1
ATOM 1462 N N . PRO A 1 191 ? 9 3.711 14.086 1 74.12 191 PRO A N 1
ATOM 1463 C CA . PRO A 1 191 ? 8.773 3.715 12.641 1 74.12 191 PRO A CA 1
ATOM 1464 C C . PRO A 1 191 ? 7.301 3.902 12.273 1 74.12 191 PRO A C 1
ATOM 1466 O O . PRO A 1 191 ? 6.418 3.531 13.047 1 74.12 191 PRO A O 1
ATOM 1469 N N . GLY A 1 192 ? 7.035 4.625 11.281 1 75.25 192 GLY A N 1
ATOM 1470 C CA . GLY A 1 192 ? 5.691 4.875 10.789 1 75.25 192 GLY A CA 1
ATOM 1471 C C . GLY A 1 192 ? 5.574 4.762 9.281 1 75.25 192 GLY A C 1
ATOM 1472 O O . GLY A 1 192 ? 6.492 4.273 8.617 1 75.25 192 GLY A O 1
ATOM 1473 N N . PRO A 1 193 ? 4.398 5.105 8.828 1 80.69 193 PRO A N 1
ATOM 1474 C CA . PRO A 1 193 ? 4.199 5.027 7.379 1 80.69 193 PRO A CA 1
ATOM 1475 C C . PRO A 1 193 ? 5.125 5.969 6.605 1 80.69 193 PRO A C 1
ATOM 1477 O O . PRO A 1 193 ? 5.434 7.062 7.082 1 80.69 193 PRO A O 1
ATOM 1480 N N . ILE A 1 194 ? 5.629 5.465 5.488 1 82.25 194 ILE A N 1
ATOM 1481 C CA . ILE A 1 194 ? 6.52 6.211 4.605 1 82.25 194 ILE A CA 1
ATOM 1482 C C . ILE A 1 194 ? 6 6.137 3.17 1 82.25 194 ILE A C 1
ATOM 1484 O O . ILE A 1 194 ? 5.484 5.102 2.742 1 82.25 194 ILE A O 1
ATOM 1488 N N . ALA A 1 195 ? 6.055 7.277 2.545 1 85.62 195 ALA A N 1
ATOM 1489 C CA . ALA A 1 195 ? 5.652 7.34 1.144 1 85.62 195 ALA A CA 1
ATOM 1490 C C . ALA A 1 195 ? 6.598 8.227 0.34 1 85.62 195 ALA A C 1
ATOM 1492 O O . ALA A 1 195 ? 7.234 9.133 0.893 1 85.62 195 ALA A O 1
ATOM 1493 N N . TYR A 1 196 ? 6.715 7.895 -0.917 1 84.62 196 TYR A N 1
ATOM 1494 C CA . TYR A 1 196 ? 7.449 8.727 -1.862 1 84.62 196 TYR A CA 1
ATOM 1495 C C . TYR A 1 196 ? 6.504 9.383 -2.861 1 84.62 196 TYR A C 1
ATOM 1497 O O . TYR A 1 196 ? 5.645 8.711 -3.443 1 84.62 196 TYR A O 1
ATOM 1505 N N . VAL A 1 197 ? 6.668 10.711 -2.973 1 82.44 197 VAL A N 1
ATOM 1506 C CA . VAL A 1 197 ? 5.898 11.461 -3.961 1 82.44 197 VAL A CA 1
ATOM 1507 C C . VAL A 1 197 ? 6.801 11.844 -5.133 1 82.44 197 VAL A C 1
ATOM 1509 O O . VAL A 1 197 ? 7.605 12.773 -5.023 1 82.44 197 VAL A O 1
ATOM 1512 N N . ALA A 1 198 ? 6.527 11.172 -6.242 1 82.81 198 ALA A N 1
ATOM 1513 C CA . ALA A 1 198 ? 7.41 11.336 -7.395 1 82.81 198 ALA A CA 1
ATOM 1514 C C . ALA A 1 198 ? 7.332 12.758 -7.949 1 82.81 198 ALA A C 1
ATOM 1516 O O . ALA A 1 198 ? 8.352 13.344 -8.312 1 82.81 198 ALA A O 1
ATOM 1517 N N . LYS A 1 199 ? 6.121 13.312 -8.023 1 80 199 LYS A N 1
ATOM 1518 C CA . LYS A 1 199 ? 5.906 14.625 -8.633 1 80 199 LYS A CA 1
ATOM 1519 C C . LYS A 1 199 ? 6.758 15.688 -7.949 1 80 199 LYS A C 1
ATOM 1521 O O . LYS A 1 199 ? 7.289 16.578 -8.609 1 80 199 LYS A O 1
ATOM 1526 N N . SER A 1 200 ? 6.93 15.602 -6.645 1 77.38 200 SER A N 1
ATOM 1527 C CA . SER A 1 200 ? 7.672 16.594 -5.887 1 77.38 200 SER A CA 1
ATOM 1528 C C . SER A 1 200 ? 9.016 16.047 -5.414 1 77.38 200 SER A C 1
ATOM 1530 O O . SER A 1 200 ? 9.812 16.781 -4.809 1 77.38 200 SER A O 1
ATOM 1532 N N . ASP A 1 201 ? 9.219 14.781 -5.758 1 81.5 201 ASP A N 1
ATOM 1533 C CA . ASP A 1 201 ? 10.445 14.102 -5.363 1 81.5 201 ASP A CA 1
ATOM 1534 C C . ASP A 1 201 ? 10.695 14.234 -3.863 1 81.5 201 ASP A C 1
ATOM 1536 O O . ASP A 1 201 ? 11.758 14.672 -3.438 1 81.5 201 ASP A O 1
ATOM 1540 N N . VAL A 1 202 ? 9.703 13.867 -3.098 1 81.25 202 VAL A N 1
ATOM 1541 C CA . VAL A 1 202 ? 9.781 14.016 -1.648 1 81.25 202 VAL A CA 1
ATOM 1542 C C . VAL A 1 202 ? 9.398 12.695 -0.972 1 81.25 202 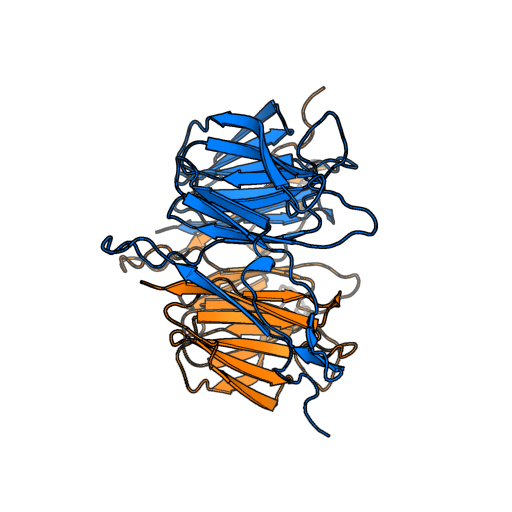VAL A C 1
ATOM 1544 O O . VAL A 1 202 ? 8.484 12.008 -1.419 1 81.25 202 VAL A O 1
ATOM 1547 N N . ILE A 1 203 ? 10.133 12.359 0.08 1 81.56 203 ILE A N 1
ATOM 1548 C CA . ILE A 1 203 ? 9.766 11.258 0.961 1 81.56 203 ILE A CA 1
ATOM 1549 C C . ILE A 1 203 ? 8.992 11.797 2.164 1 81.56 203 ILE A C 1
ATOM 1551 O O . ILE A 1 203 ? 9.43 12.75 2.812 1 81.56 203 ILE A O 1
ATOM 1555 N N . ILE A 1 204 ? 7.84 11.25 2.363 1 79.69 204 ILE A N 1
ATOM 1556 C CA . ILE A 1 204 ? 6.973 11.664 3.461 1 79.69 204 ILE A CA 1
ATOM 1557 C C . ILE A 1 204 ? 6.957 10.586 4.543 1 79.69 204 ILE A C 1
ATOM 1559 O O . ILE A 1 204 ? 6.785 9.406 4.246 1 79.69 204 ILE A O 1
ATOM 1563 N N . THR A 1 205 ? 7.242 10.945 5.75 1 78.81 205 THR A N 1
ATOM 1564 C CA . THR A 1 205 ? 7.16 10.031 6.883 1 78.81 205 THR A CA 1
ATOM 1565 C C . THR A 1 205 ? 6.43 10.688 8.055 1 78.81 205 THR A C 1
ATOM 1567 O O . THR A 1 205 ? 6.535 11.898 8.258 1 78.81 205 THR A O 1
ATOM 1570 N N . VAL A 1 206 ? 5.574 9.969 8.633 1 71.75 206 VAL A N 1
ATOM 1571 C CA . VAL A 1 206 ? 4.902 10.43 9.844 1 71.75 206 VAL A CA 1
ATOM 1572 C C . VAL A 1 206 ? 5.277 9.539 11.023 1 71.75 206 VAL A C 1
ATOM 1574 O O . VAL A 1 206 ? 5.105 8.32 10.961 1 71.75 206 VAL A O 1
ATOM 1577 N N . SER A 1 207 ? 5.98 10.07 12 1 65.38 207 SER A N 1
ATOM 1578 C CA . SER A 1 207 ? 6.395 9.312 13.172 1 65.38 207 SER A CA 1
ATOM 1579 C C . SER A 1 207 ? 5.562 9.688 14.398 1 65.38 207 SER A C 1
ATOM 1581 O O . SER A 1 207 ? 4.824 10.68 14.375 1 65.38 207 SER A O 1
ATOM 1583 N N . SER A 1 208 ? 5.328 8.68 15.328 1 60.25 208 SER A N 1
ATOM 1584 C CA . SER A 1 208 ? 4.594 8.945 16.562 1 60.25 208 SER A CA 1
ATOM 1585 C C . SER A 1 208 ? 5.539 9.102 17.75 1 60.25 208 SER A C 1
ATOM 1587 O O . SER A 1 208 ? 6.605 8.492 17.781 1 60.25 208 SER A O 1
ATOM 1589 N N . ASP A 1 209 ? 5.434 10.148 18.484 1 55.5 209 ASP A N 1
ATOM 1590 C CA . ASP A 1 209 ? 6.168 10.289 19.734 1 55.5 209 ASP A CA 1
ATOM 1591 C C . ASP A 1 209 ? 5.414 9.633 20.891 1 55.5 209 ASP A C 1
ATOM 1593 O O . ASP A 1 209 ? 4.207 9.398 20.797 1 55.5 209 ASP A O 1
ATOM 1597 N N . TRP A 1 210 ? 6.082 8.688 21.703 1 46.09 210 TRP A N 1
ATOM 1598 C CA . TRP A 1 210 ? 5.484 8.172 22.922 1 46.09 210 TRP A CA 1
ATOM 1599 C C . TRP A 1 210 ? 5.223 9.305 23.922 1 46.09 210 TRP A C 1
ATOM 1601 O O . TRP A 1 210 ? 5.93 10.312 23.922 1 46.09 210 TRP A O 1
ATOM 1611 N N . GLY B 1 1 ? 29.609 11.984 -9.148 1 25.12 1 GLY B N 1
ATOM 1612 C CA . GLY B 1 1 ? 28.406 12.711 -9.523 1 25.12 1 GLY B CA 1
ATOM 1613 C C . GLY B 1 1 ? 27.281 12.57 -8.516 1 25.12 1 GLY B C 1
ATOM 1614 O O . GLY B 1 1 ? 26.906 11.453 -8.141 1 25.12 1 GLY B O 1
ATOM 1615 N N . MET B 1 2 ? 27.156 13.391 -7.449 1 32.81 2 MET B N 1
ATOM 1616 C CA . MET B 1 2 ? 26.516 13.32 -6.141 1 32.81 2 MET B CA 1
ATOM 1617 C C . MET B 1 2 ? 25.047 12.93 -6.277 1 32.81 2 MET B C 1
ATOM 1619 O O . MET B 1 2 ? 24.375 13.344 -7.227 1 32.81 2 MET B O 1
ATOM 1623 N N . SER B 1 3 ? 24.703 11.742 -5.965 1 38.56 3 SER B N 1
ATOM 1624 C CA . SER B 1 3 ? 23.375 11.133 -5.988 1 38.56 3 SER B CA 1
ATOM 1625 C C . SER B 1 3 ? 22.312 12.102 -5.48 1 38.56 3 SER B C 1
ATOM 1627 O O . SER B 1 3 ? 22.453 12.672 -4.395 1 38.56 3 SER B O 1
ATOM 1629 N N . LEU B 1 4 ? 21.812 12.945 -6.387 1 41.31 4 LEU B N 1
ATOM 1630 C CA . LEU B 1 4 ? 20.875 14.055 -6.328 1 41.31 4 LEU B CA 1
ATOM 1631 C C . LEU B 1 4 ? 19.781 13.773 -5.301 1 41.31 4 LEU B C 1
ATOM 1633 O O . LEU B 1 4 ? 18.938 14.641 -5.035 1 41.31 4 LEU B O 1
ATOM 1637 N N . PHE B 1 5 ? 19.5 12.531 -5.113 1 43.72 5 PHE B N 1
ATOM 1638 C CA . PHE B 1 5 ? 18.422 12.547 -4.133 1 43.72 5 PHE B CA 1
ATOM 1639 C C . PHE B 1 5 ? 18.844 13.289 -2.871 1 43.72 5 PHE B C 1
ATOM 1641 O O . PHE B 1 5 ? 19.719 12.836 -2.143 1 43.72 5 PHE B O 1
ATOM 1648 N N . LYS B 1 6 ? 19.156 14.57 -3.016 1 44.56 6 LYS B N 1
ATOM 1649 C CA . LYS B 1 6 ? 19.422 15.328 -1.799 1 44.56 6 LYS B CA 1
ATOM 1650 C C . LYS B 1 6 ? 18.344 15.094 -0.747 1 44.56 6 LYS B C 1
ATOM 1652 O O . LYS B 1 6 ? 17.156 15.094 -1.063 1 44.56 6 LYS B O 1
ATOM 1657 N N . ALA B 1 7 ? 18.766 14.422 0.317 1 42.94 7 ALA B N 1
ATOM 1658 C CA . ALA B 1 7 ? 18.078 14.289 1.605 1 42.94 7 ALA B CA 1
ATOM 1659 C C . ALA B 1 7 ? 17.219 15.508 1.892 1 42.94 7 ALA B C 1
ATOM 1661 O O . ALA B 1 7 ? 16.391 15.492 2.814 1 42.94 7 ALA B O 1
ATOM 1662 N N . ARG B 1 8 ? 17.5 16.625 1.254 1 44.25 8 ARG B N 1
ATOM 1663 C CA . ARG B 1 8 ? 16.891 17.859 1.746 1 44.25 8 ARG B CA 1
ATOM 1664 C C . ARG B 1 8 ? 15.375 17.781 1.666 1 44.25 8 ARG B C 1
ATOM 1666 O O . ARG B 1 8 ? 14.672 18.547 2.342 1 44.25 8 ARG B O 1
ATOM 1673 N N . ASP B 1 9 ? 14.82 16.938 0.903 1 54.97 9 ASP B N 1
ATOM 1674 C CA . ASP B 1 9 ? 13.414 17.219 0.677 1 54.97 9 ASP B CA 1
ATOM 1675 C C . ASP B 1 9 ? 12.523 16.172 1.344 1 54.97 9 ASP B C 1
ATOM 1677 O O . ASP B 1 9 ? 11.945 15.32 0.668 1 54.97 9 ASP B O 1
ATOM 1681 N N . TRP B 1 10 ? 12.953 16.062 2.67 1 57.41 10 TRP B N 1
ATOM 1682 C CA . TRP B 1 10 ? 12.148 15.188 3.51 1 57.41 10 TRP B CA 1
ATOM 1683 C C . TRP B 1 10 ? 11.039 15.961 4.211 1 57.41 10 TRP B C 1
ATOM 1685 O O . TRP B 1 10 ? 11.273 17.047 4.738 1 57.41 10 TRP B O 1
ATOM 1695 N N . TRP B 1 11 ? 9.836 15.781 3.779 1 60.69 11 TRP B N 1
ATOM 1696 C CA . TRP B 1 11 ? 8.805 16.25 4.699 1 60.69 11 TRP B CA 1
ATOM 1697 C C . TRP B 1 11 ? 8.492 15.18 5.742 1 60.69 11 TRP B C 1
ATOM 1699 O O . TRP B 1 11 ? 8.102 14.062 5.398 1 60.69 11 TRP B O 1
ATOM 1709 N N . SER B 1 12 ? 9.008 15.375 6.941 1 58.41 12 SER B N 1
ATOM 1710 C CA . SER B 1 12 ? 8.773 14.445 8.039 1 58.41 12 SER B CA 1
ATOM 1711 C C . SER B 1 12 ? 8.102 15.133 9.219 1 58.41 12 SER B C 1
ATOM 1713 O O . SER B 1 12 ? 8.398 16.297 9.508 1 58.41 12 SER B O 1
ATOM 1715 N N . THR B 1 13 ? 7.035 14.5 9.719 1 52.38 13 THR B N 1
ATOM 1716 C CA . THR B 1 13 ? 6.465 15.016 10.961 1 52.38 13 THR B CA 1
ATOM 1717 C C . THR B 1 13 ? 6.293 13.891 11.977 1 52.38 13 THR B C 1
ATOM 1719 O O . THR B 1 13 ? 6.246 12.719 11.617 1 52.38 13 THR B O 1
ATOM 1722 N N . VAL B 1 14 ? 6.398 14.305 13.281 1 54.44 14 VAL B N 1
ATOM 1723 C CA . VAL B 1 14 ? 6.141 13.391 14.391 1 54.44 14 VAL B CA 1
ATOM 1724 C C . VAL B 1 14 ? 4.766 13.68 14.984 1 54.44 14 VAL B C 1
ATOM 1726 O O . VAL B 1 14 ? 4.434 14.828 15.281 1 54.44 14 VAL B O 1
ATOM 1729 N N . VAL B 1 15 ? 3.891 12.719 14.836 1 48.88 15 VAL B N 1
ATOM 1730 C CA . VAL B 1 15 ? 2.576 12.883 15.445 1 48.88 15 VAL B CA 1
ATOM 1731 C C . VAL B 1 15 ? 2.562 12.258 16.844 1 48.88 15 VAL B C 1
ATOM 1733 O O . VAL B 1 15 ? 3.23 11.25 17.078 1 48.88 15 VAL B O 1
ATOM 1736 N N . GLU B 1 16 ? 2.131 13.039 17.953 1 48.16 16 GLU B N 1
ATOM 1737 C CA . GLU B 1 16 ? 2.074 12.578 19.328 1 48.16 16 GLU B CA 1
ATOM 1738 C C . GLU B 1 16 ? 1.126 11.391 19.484 1 48.16 16 GLU B C 1
ATOM 1740 O O . GLU B 1 16 ? 0.018 11.406 18.938 1 48.16 16 GLU B O 1
ATOM 1745 N N . GLY B 1 17 ? 1.735 10.25 19.797 1 47.16 17 GLY B N 1
ATOM 1746 C CA . GLY B 1 17 ? 0.881 9.141 20.188 1 47.16 17 GLY B CA 1
ATOM 1747 C C . GLY B 1 17 ? 0.355 9.266 21.609 1 47.16 17 GLY B C 1
ATOM 1748 O O . GLY B 1 17 ? 0.779 10.148 22.359 1 47.16 17 GLY B O 1
ATOM 1749 N N . GLU B 1 18 ? -0.877 8.875 22.047 1 41.5 18 GLU B N 1
ATOM 1750 C CA . GLU B 1 18 ? -1.347 8.93 23.438 1 41.5 18 GLU B CA 1
ATOM 1751 C C . GLU B 1 18 ? -0.36 8.25 24.375 1 41.5 18 GLU B C 1
ATOM 1753 O O . GLU B 1 18 ? 0.187 7.195 24.062 1 41.5 18 GLU B O 1
ATOM 1758 N N . GLU B 1 19 ? 0.07 8.945 25.469 1 39.69 19 GLU B N 1
ATOM 1759 C CA . GLU B 1 19 ? 0.812 8.492 26.641 1 39.69 19 GLU B CA 1
ATOM 1760 C C . GLU B 1 19 ? 0.213 7.211 27.219 1 39.69 19 GLU B C 1
ATOM 1762 O O . GLU B 1 19 ? -1.009 7.074 27.297 1 39.69 19 GLU B O 1
ATOM 1767 N N . GLY B 1 20 ? 1.013 6.094 27.672 1 36.59 20 GLY B N 1
ATOM 1768 C CA . GLY B 1 20 ? 0.685 4.969 28.531 1 36.59 20 GLY B CA 1
ATOM 1769 C C . GLY B 1 20 ? 0.379 3.699 27.766 1 36.59 20 GLY B C 1
ATOM 1770 O O . GLY B 1 20 ? 0.2 2.633 28.359 1 36.59 20 GLY B O 1
ATOM 1771 N N . THR B 1 21 ? -0.641 3.676 26.906 1 34.66 21 THR B N 1
ATOM 1772 C CA . THR B 1 21 ? -1.061 2.34 26.5 1 34.66 21 THR B CA 1
ATOM 1773 C C . THR B 1 21 ? 0.01 1.673 25.641 1 34.66 21 THR B C 1
ATOM 1775 O O . THR B 1 21 ? 0.638 2.326 24.797 1 34.66 21 THR B O 1
ATOM 1778 N N . GLU B 1 22 ? 0.68 0.726 26.156 1 35 22 GLU B N 1
ATOM 1779 C CA . GLU B 1 22 ? 1.526 -0.281 25.516 1 35 22 GLU B CA 1
ATOM 1780 C C . GLU B 1 22 ? 1.121 -0.506 24.062 1 35 22 GLU B C 1
ATOM 1782 O O . GLU B 1 22 ? 1.53 -1.491 23.453 1 35 22 GLU B O 1
ATOM 1787 N N . GLU B 1 23 ? 0.051 0.082 23.688 1 36.56 23 GLU B N 1
ATOM 1788 C CA . GLU B 1 23 ? -0.509 -0.352 22.406 1 36.56 23 GLU B CA 1
ATOM 1789 C C . GLU B 1 23 ? 0.534 -0.286 21.297 1 36.56 23 GLU B C 1
ATOM 1791 O O . GLU B 1 23 ? 1.271 0.696 21.188 1 36.56 23 GLU B O 1
ATOM 1796 N N . GLU B 1 24 ? 0.972 -1.436 20.828 1 38.84 24 GLU B N 1
ATOM 1797 C CA . GLU B 1 24 ? 1.788 -1.757 19.656 1 38.84 24 GLU B CA 1
ATOM 1798 C C . GLU B 1 24 ? 1.672 -0.675 18.594 1 38.84 24 GLU B C 1
ATOM 1800 O O . GLU B 1 24 ? 0.567 -0.244 18.25 1 38.84 24 GLU B O 1
ATOM 1805 N N . CYS B 1 25 ? 2.514 0.237 18.609 1 38.84 25 CYS B N 1
ATOM 1806 C CA . CYS B 1 25 ? 2.756 1.3 17.641 1 38.84 25 CYS B CA 1
ATOM 1807 C C . CYS B 1 25 ? 2.281 0.888 16.25 1 38.84 25 CYS B C 1
ATOM 1809 O O . CYS B 1 25 ? 2.975 0.15 15.555 1 38.84 25 CYS B O 1
ATOM 1811 N N . CYS B 1 26 ? 1.087 0.239 16.141 1 46.88 26 CYS B N 1
ATOM 1812 C CA . CYS B 1 26 ? 0.503 -0.075 14.836 1 46.88 26 CYS B CA 1
ATOM 1813 C C . CYS B 1 26 ? 0.71 1.072 13.852 1 46.88 26 CYS B C 1
ATOM 1815 O O . CYS B 1 26 ? 0.428 2.229 14.172 1 46.88 26 CYS B O 1
ATOM 1817 N N . THR B 1 27 ? 1.813 1.064 13.055 1 55.22 27 THR B N 1
ATOM 1818 C CA . THR B 1 27 ? 2.166 2.029 12.023 1 55.22 27 THR B CA 1
ATOM 1819 C C . THR B 1 27 ? 0.919 2.525 11.297 1 55.22 27 THR B C 1
ATOM 1821 O O . THR B 1 27 ? 0.08 1.726 10.875 1 55.22 27 THR B O 1
ATOM 1824 N N . GLY B 1 28 ? 0.5 3.686 11.664 1 66.12 28 GLY B N 1
ATOM 1825 C CA . GLY B 1 28 ? -0.531 4.527 11.086 1 66.12 28 GLY B CA 1
ATOM 1826 C C . GLY B 1 28 ? -0.646 4.375 9.578 1 66.12 28 GLY B C 1
ATOM 1827 O O . GLY B 1 28 ? 0.042 3.543 8.977 1 66.12 28 GLY B O 1
ATOM 1828 N N . CYS B 1 29 ? -1.809 4.734 9.102 1 82.12 29 CYS B N 1
ATOM 1829 C CA . CYS B 1 29 ? -2.09 4.773 7.672 1 82.12 29 CYS B CA 1
ATOM 1830 C C . CYS B 1 29 ? -1.818 6.16 7.102 1 82.12 29 CYS B C 1
ATOM 1832 O O . CYS B 1 29 ? -1.916 7.16 7.816 1 82.12 29 CYS B O 1
ATOM 1834 N N . LEU B 1 30 ? -1.27 6.203 5.902 1 86.62 30 LEU B N 1
ATOM 1835 C CA . LEU B 1 30 ? -0.949 7.434 5.191 1 86.62 30 LEU B CA 1
ATOM 1836 C C . LEU B 1 30 ? -1.47 7.387 3.76 1 86.62 30 LEU B C 1
ATOM 1838 O O . LEU B 1 30 ? -1.294 6.383 3.064 1 86.62 30 LEU B O 1
ATOM 1842 N N . VAL B 1 31 ? -2.244 8.383 3.393 1 91.81 31 VAL B N 1
ATOM 1843 C CA . VAL B 1 31 ? -2.654 8.555 2.002 1 91.81 31 VAL B CA 1
ATOM 1844 C C . VAL B 1 31 ? -2.363 9.984 1.548 1 91.81 31 VAL B C 1
ATOM 1846 O O . VAL B 1 31 ? -2.348 10.906 2.361 1 91.81 31 VAL B O 1
ATOM 1849 N N . ILE B 1 32 ? -2.029 10.18 0.267 1 90.75 32 ILE B N 1
ATOM 1850 C CA . ILE B 1 32 ? -1.725 11.469 -0.338 1 90.75 32 ILE B CA 1
ATOM 1851 C C . ILE B 1 32 ? -2.676 11.727 -1.503 1 90.75 32 ILE B C 1
ATOM 1853 O O . ILE B 1 32 ? -2.768 10.922 -2.43 1 90.75 32 ILE B O 1
ATOM 1857 N N . ALA B 1 33 ? -3.42 12.797 -1.405 1 94.25 33 ALA B N 1
ATOM 1858 C CA . ALA B 1 33 ? -4.398 13.086 -2.453 1 94.25 33 ALA B CA 1
ATOM 1859 C C . ALA B 1 33 ? -4.871 14.531 -2.377 1 94.25 33 ALA B C 1
ATOM 1861 O O . ALA B 1 33 ? -4.676 15.203 -1.362 1 94.25 33 ALA B O 1
ATOM 1862 N N . ASN B 1 34 ? -5.434 14.969 -3.545 1 95.56 34 ASN B N 1
ATOM 1863 C CA . ASN B 1 34 ? -6.184 16.219 -3.547 1 95.56 34 ASN B CA 1
ATOM 1864 C C . ASN B 1 34 ? -7.562 16.047 -2.914 1 95.56 34 ASN B C 1
ATOM 1866 O O . ASN B 1 34 ? -8.578 16.141 -3.602 1 95.56 34 ASN B O 1
ATOM 1870 N N . ILE B 1 35 ? -7.57 15.953 -1.625 1 96.69 35 ILE B N 1
ATOM 1871 C CA . ILE B 1 35 ? -8.727 15.453 -0.893 1 96.69 35 ILE B CA 1
ATOM 1872 C C . ILE B 1 35 ? -9.781 16.547 -0.785 1 96.69 35 ILE B C 1
ATOM 1874 O O . ILE B 1 35 ? -10.961 16.266 -0.567 1 96.69 35 ILE B O 1
ATOM 1878 N N . ASN B 1 36 ? -9.383 17.828 -0.859 1 95 36 ASN B N 1
ATOM 1879 C CA . ASN B 1 36 ? -10.375 18.906 -0.813 1 95 36 ASN B CA 1
ATOM 1880 C C . ASN B 1 36 ? -10.773 19.359 -2.215 1 95 36 ASN B C 1
ATOM 1882 O O . ASN B 1 36 ? -11.453 20.375 -2.373 1 95 36 ASN B O 1
ATOM 1886 N N . ASN B 1 37 ? -10.289 18.719 -3.201 1 96.38 37 ASN B N 1
ATOM 1887 C CA . ASN B 1 37 ? -10.703 18.891 -4.59 1 96.38 37 ASN B CA 1
ATOM 1888 C C . ASN B 1 37 ? -10.445 20.328 -5.062 1 96.38 37 ASN B C 1
ATOM 1890 O O . ASN B 1 37 ? -11.266 20.906 -5.773 1 96.38 37 ASN B O 1
ATOM 1894 N N . GLU B 1 38 ? -9.258 20.828 -4.613 1 93.31 38 GLU B N 1
ATOM 1895 C CA . GLU B 1 38 ? -8.961 22.203 -5.008 1 93.31 38 GLU B CA 1
ATOM 1896 C C . GLU B 1 38 ? -8.383 22.25 -6.418 1 93.31 38 GLU B C 1
ATOM 1898 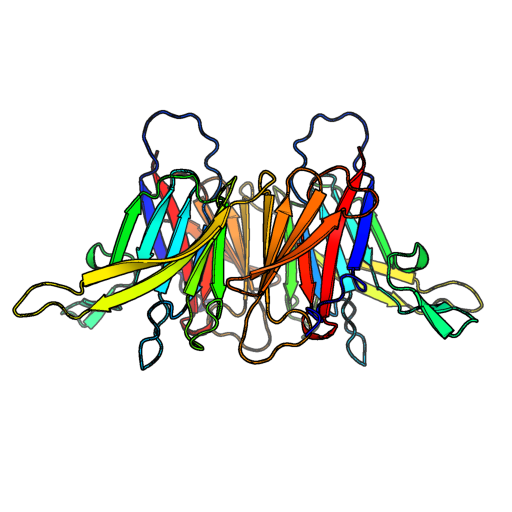O O . GLU B 1 38 ? -7.863 21.25 -6.922 1 93.31 38 GLU B O 1
ATOM 1903 N N . LYS B 1 39 ? -8.492 23.5 -7 1 92.19 39 LYS B N 1
ATOM 1904 C CA . LYS B 1 39 ? -7.922 23.812 -8.305 1 92.19 39 LYS B CA 1
ATOM 1905 C C . LYS B 1 39 ? -7.039 25.047 -8.242 1 92.19 39 LYS B C 1
ATOM 1907 O O . LYS B 1 39 ? -7.496 26.125 -7.836 1 92.19 39 LYS B O 1
ATOM 1912 N N . PRO B 1 40 ? -5.785 24.922 -8.805 1 92.94 40 PRO B N 1
ATOM 1913 C CA . PRO B 1 40 ? -5.148 23.703 -9.305 1 92.94 40 PRO B CA 1
ATOM 1914 C C . PRO B 1 40 ? -5.004 22.625 -8.234 1 92.94 40 PRO B C 1
ATOM 1916 O O . PRO B 1 40 ? -4.934 22.953 -7.043 1 92.94 40 PRO B O 1
ATOM 1919 N N . ALA B 1 41 ? -4.898 21.422 -8.695 1 92.31 41 ALA B N 1
ATOM 1920 C CA . ALA B 1 41 ? -4.867 20.297 -7.77 1 92.31 41 ALA B CA 1
ATOM 1921 C C . ALA B 1 41 ? -3.629 20.344 -6.883 1 92.31 41 ALA B C 1
ATOM 1923 O O . ALA B 1 41 ? -2.516 20.547 -7.371 1 92.31 41 ALA B O 1
ATOM 1924 N N . LYS B 1 42 ? -3.854 20.219 -5.645 1 89.56 42 LYS B N 1
ATOM 1925 C CA . LYS B 1 42 ? -2.783 20.141 -4.652 1 89.56 42 LYS B CA 1
ATOM 1926 C C . LYS B 1 42 ? -3.031 19 -3.672 1 89.56 42 LYS B C 1
ATOM 1928 O O . LYS B 1 42 ? -4.07 18.953 -3.008 1 89.56 42 LYS B O 1
ATOM 1933 N N . ASP B 1 43 ? -2.039 18.188 -3.576 1 89.75 43 ASP B N 1
ATOM 1934 C CA . ASP B 1 43 ? -2.188 17.016 -2.727 1 89.75 43 ASP B CA 1
ATOM 1935 C C . ASP B 1 43 ? -2.004 17.375 -1.254 1 89.75 43 ASP B C 1
ATOM 1937 O O . ASP B 1 43 ? -1.189 18.234 -0.916 1 89.75 43 ASP B O 1
ATOM 1941 N N . LYS B 1 44 ? -2.791 16.75 -0.427 1 91.06 44 LYS B N 1
ATOM 1942 C CA . LYS B 1 44 ? -2.633 16.766 1.025 1 91.06 44 LYS B CA 1
ATOM 1943 C C . LYS B 1 44 ? -2.143 15.414 1.541 1 91.06 44 LYS B C 1
ATOM 1945 O O . LYS B 1 44 ? -2.273 14.398 0.857 1 91.06 44 LYS B O 1
ATOM 1950 N N . ILE B 1 45 ? -1.549 15.477 2.672 1 88 45 ILE B N 1
ATOM 1951 C CA . ILE B 1 45 ? -1.133 14.273 3.375 1 88 45 ILE B CA 1
ATOM 1952 C C . ILE B 1 45 ? -2.127 13.953 4.488 1 88 45 ILE B C 1
ATOM 1954 O O . ILE B 1 45 ? -2.363 14.781 5.375 1 88 45 ILE B O 1
ATOM 1958 N N . ILE B 1 46 ? -2.742 12.789 4.395 1 91.06 46 ILE B N 1
ATOM 1959 C CA . ILE B 1 46 ? -3.713 12.375 5.398 1 91.06 46 ILE B CA 1
ATOM 1960 C C . ILE B 1 46 ? -3.162 11.188 6.188 1 91.06 46 ILE B C 1
ATOM 1962 O O . ILE B 1 46 ? -2.752 10.18 5.602 1 91.06 46 ILE B O 1
ATOM 1966 N N . VAL B 1 47 ? -3.156 11.359 7.504 1 87.56 47 VAL B N 1
ATOM 1967 C CA . VAL B 1 47 ? -2.625 10.312 8.375 1 87.56 47 VAL B CA 1
ATOM 1968 C C . VAL B 1 47 ? -3.664 9.938 9.43 1 87.56 47 VAL B C 1
ATOM 1970 O O . VAL B 1 47 ? -4.352 10.812 9.969 1 87.56 47 VAL B O 1
ATOM 1973 N N . GLY B 1 48 ? -3.789 8.648 9.609 1 87.69 48 GLY B N 1
ATOM 1974 C CA . GLY B 1 48 ? -4.641 8.117 10.656 1 87.69 48 GLY B CA 1
ATOM 1975 C C . GLY B 1 48 ? -4.008 6.965 11.414 1 87.69 48 GLY B C 1
ATOM 1976 O O . GLY B 1 48 ? -3.16 6.254 10.875 1 87.69 48 GLY B O 1
ATOM 1977 N N . GLY B 1 49 ? -4.352 6.875 12.68 1 81.56 49 GLY B N 1
ATOM 1978 C CA . GLY B 1 49 ? -3.781 5.797 13.469 1 81.56 49 GLY B CA 1
ATOM 1979 C C . GLY B 1 49 ? -4.793 5.121 14.375 1 81.56 49 GLY B C 1
ATOM 1980 O O . GLY B 1 49 ? -5.965 5.5 14.391 1 81.56 49 GLY B O 1
ATOM 1981 N N . PHE B 1 50 ? -4.285 4.172 15.086 1 83.38 50 PHE B N 1
ATOM 1982 C CA . PHE B 1 50 ? -5.125 3.326 15.93 1 83.38 50 PHE B CA 1
ATOM 1983 C C . PHE B 1 50 ? -5.691 4.121 17.094 1 83.38 50 PHE B C 1
ATOM 1985 O O . PHE B 1 50 ? -6.676 3.707 17.719 1 83.38 50 PHE B O 1
ATOM 1992 N N . SER B 1 51 ? -5.121 5.289 17.344 1 80.69 51 SER B N 1
ATOM 1993 C CA . SER B 1 51 ? -5.664 6.145 18.391 1 80.69 51 SER B CA 1
ATOM 1994 C C . SER B 1 51 ? -6.98 6.781 17.953 1 80.69 51 SER B C 1
ATOM 1996 O O . SER B 1 51 ? -7.715 7.324 18.781 1 80.69 51 SER B O 1
ATOM 1998 N N . GLY B 1 52 ? -7.203 6.75 16.703 1 89 52 GLY B N 1
ATOM 1999 C CA . GLY B 1 52 ? -8.383 7.406 16.156 1 89 52 GLY B CA 1
ATOM 2000 C C . GLY B 1 52 ? -8.109 8.82 15.68 1 89 52 GLY B C 1
ATOM 2001 O O . GLY B 1 52 ? -9.008 9.492 15.172 1 89 52 GLY B O 1
ATOM 2002 N N .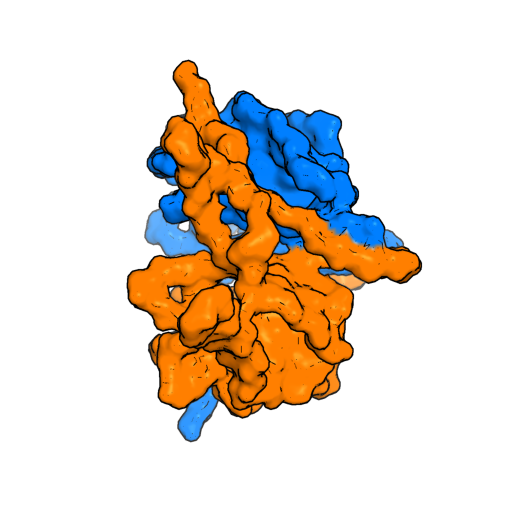 THR B 1 53 ? -6.883 9.234 15.828 1 87.88 53 THR B N 1
ATOM 2003 C CA . THR B 1 53 ? -6.523 10.586 15.43 1 87.88 53 THR B CA 1
ATOM 2004 C C . THR B 1 53 ? -6.34 10.672 13.914 1 87.88 53 THR B C 1
ATOM 2006 O O . THR B 1 53 ? -5.684 9.82 13.312 1 87.88 53 THR B O 1
ATOM 2009 N N . LEU B 1 54 ? -6.984 11.625 13.352 1 91.75 54 LEU B N 1
ATOM 2010 C CA . LEU B 1 54 ? -6.867 11.938 11.93 1 91.75 54 LEU B CA 1
ATOM 2011 C C . LEU B 1 54 ? -6.234 13.312 11.727 1 91.75 54 LEU B C 1
ATOM 2013 O O . LEU B 1 54 ? -6.66 14.297 12.344 1 91.75 54 LEU B O 1
ATOM 2017 N N . ARG B 1 55 ? -5.176 13.32 10.945 1 88.62 55 ARG B N 1
ATOM 2018 C CA . ARG B 1 55 ? -4.512 14.578 10.633 1 88.62 55 ARG B CA 1
ATOM 2019 C C . ARG B 1 55 ? -4.391 14.781 9.133 1 88.62 55 ARG B C 1
ATOM 2021 O O . ARG B 1 55 ? -4.105 13.844 8.391 1 88.62 55 ARG B O 1
ATOM 2028 N N . VAL B 1 56 ? -4.648 15.969 8.695 1 90.81 56 VAL B N 1
ATOM 2029 C CA . VAL B 1 56 ? -4.457 16.375 7.305 1 90.81 56 VAL B CA 1
ATOM 2030 C C . VAL B 1 56 ? -3.426 17.5 7.227 1 90.81 56 VAL B C 1
ATOM 2032 O O . VAL B 1 56 ? -3.553 18.516 7.91 1 90.81 56 VAL B O 1
ATOM 2035 N N . PHE B 1 57 ? -2.377 17.266 6.406 1 86.5 57 PHE B N 1
ATOM 2036 C CA . PHE B 1 57 ? -1.306 18.234 6.246 1 86.5 57 PHE B CA 1
ATOM 2037 C C . PHE B 1 57 ? -1.277 18.781 4.824 1 86.5 57 PHE B C 1
ATOM 2039 O O . PHE B 1 57 ? -1.545 18.047 3.869 1 86.5 57 PHE B O 1
ATOM 2046 N N . CYS B 1 58 ? -0.952 19.984 4.715 1 87.31 58 CYS B N 1
ATOM 2047 C CA . CYS B 1 58 ? -0.646 20.625 3.439 1 87.31 58 CYS B CA 1
ATOM 2048 C C . CYS B 1 58 ? 0.74 21.25 3.467 1 87.31 58 CYS B C 1
ATOM 2050 O O . CYS B 1 58 ? 0.888 22.422 3.852 1 87.31 58 CYS B O 1
ATOM 2052 N N . PRO B 1 59 ? 1.725 20.422 3.018 1 79 59 PRO B N 1
ATOM 2053 C CA . PRO B 1 59 ? 3.082 20.969 3.035 1 79 59 PRO B CA 1
ATOM 2054 C C . PRO B 1 59 ? 3.23 22.203 2.141 1 79 59 PRO B C 1
ATOM 2056 O O . PRO B 1 59 ? 2.65 22.25 1.054 1 79 59 PRO B O 1
ATOM 2059 N N . GLN B 1 60 ? 3.84 23.266 2.686 1 73.19 60 GLN B N 1
ATOM 2060 C CA . GLN B 1 60 ? 4.062 24.5 1.951 1 73.19 60 GLN B CA 1
ATOM 2061 C C . GLN B 1 60 ? 5.551 24.828 1.868 1 73.19 60 GLN B C 1
ATOM 2063 O O . GLN B 1 60 ? 6.312 24.516 2.785 1 73.19 60 GLN B O 1
ATOM 2068 N N . SER B 1 61 ? 5.926 25.078 0.684 1 65.31 61 SER B N 1
ATOM 2069 C CA . SER B 1 61 ? 7.285 25.578 0.551 1 65.31 61 SER B CA 1
ATOM 2070 C C . SER B 1 61 ? 7.426 26.953 1.188 1 65.31 61 SER B C 1
ATOM 2072 O O . SER B 1 61 ? 6.492 27.766 1.147 1 65.31 61 SER B O 1
ATOM 2074 N N . TYR B 1 62 ? 8.32 27.031 2.17 1 60.88 62 TYR B N 1
ATOM 2075 C CA . TYR B 1 62 ? 8.57 28.359 2.752 1 60.88 62 TYR B CA 1
ATOM 2076 C C . TYR B 1 62 ? 9.93 28.891 2.324 1 60.88 62 TYR B C 1
ATOM 2078 O O . TYR B 1 62 ? 10.906 28.141 2.27 1 60.88 62 TYR B O 1
ATOM 2086 N N . VAL B 1 63 ? 9.891 29.969 1.558 1 60.97 63 VAL B N 1
ATOM 2087 C CA . VAL B 1 63 ? 11.125 30.656 1.209 1 60.97 63 VAL B CA 1
ATOM 2088 C C . VAL B 1 63 ? 11.453 31.703 2.277 1 60.97 63 VAL B C 1
ATOM 2090 O O . VAL B 1 63 ? 10.648 32.594 2.541 1 60.97 63 VAL B O 1
ATOM 2093 N N . HIS B 1 64 ? 12.5 31.234 3.1 1 61.28 64 HIS B N 1
ATOM 2094 C CA . HIS B 1 64 ? 12.938 32.25 4.059 1 61.28 64 HIS B CA 1
ATOM 2095 C C . HIS B 1 64 ? 13.391 33.5 3.348 1 61.28 64 HIS B C 1
ATOM 2097 O O . HIS B 1 64 ? 13.672 33.5 2.146 1 61.28 64 HIS B O 1
ATOM 2103 N N . GLU B 1 65 ? 13.234 34.625 4.16 1 59.56 65 GLU B N 1
ATOM 2104 C CA . GLU B 1 65 ? 13.672 35.938 3.674 1 59.56 65 GLU B CA 1
ATOM 2105 C C . GLU B 1 65 ? 15 35.812 2.932 1 59.56 65 GLU B C 1
ATOM 2107 O O . GLU B 1 65 ? 15.242 36.562 1.982 1 59.56 65 GLU B O 1
ATOM 2112 N N . GLY B 1 66 ? 15.766 35 3.352 1 58.31 66 GLY B N 1
ATOM 2113 C CA . GLY B 1 66 ? 17.078 34.938 2.721 1 58.31 66 GLY B CA 1
ATOM 2114 C C . GLY B 1 66 ? 17.078 34.062 1.474 1 58.31 66 GLY B C 1
ATOM 2115 O O . GLY B 1 66 ? 18.141 33.844 0.869 1 58.31 66 GLY B O 1
ATOM 2116 N N . GLY B 1 67 ? 15.867 33.719 0.999 1 59.06 67 GLY B N 1
ATOM 2117 C CA . GLY B 1 67 ? 15.719 33.062 -0.292 1 59.06 67 GLY B CA 1
ATOM 2118 C C . GLY B 1 67 ? 15.828 31.547 -0.211 1 59.06 67 GLY B C 1
ATOM 2119 O O . GLY B 1 67 ? 15.75 30.859 -1.23 1 59.06 67 GLY B O 1
ATOM 2120 N N . GLU B 1 68 ? 16.25 31.125 0.985 1 57.91 68 GLU B N 1
ATOM 2121 C CA . GLU B 1 68 ? 16.453 29.688 1.039 1 57.91 68 GLU B CA 1
ATOM 2122 C C . GLU B 1 68 ? 15.141 28.953 1.319 1 57.91 68 GLU B C 1
ATOM 2124 O O . GLU B 1 68 ? 14.367 29.375 2.178 1 57.91 68 GLU B O 1
ATOM 2129 N N . GLU B 1 69 ? 14.781 28.203 0.443 1 58.41 69 GLU B N 1
ATOM 2130 C CA . GLU B 1 69 ? 13.617 27.359 0.633 1 58.41 69 GLU B CA 1
ATOM 2131 C C . GLU B 1 69 ? 13.844 26.359 1.77 1 58.41 69 GLU B C 1
ATOM 2133 O O . GLU B 1 69 ? 14.867 25.672 1.812 1 58.41 69 GLU B O 1
ATOM 2138 N N . VAL B 1 70 ? 13.203 26.688 2.904 1 56.53 70 VAL B N 1
ATOM 2139 C CA . VAL B 1 70 ? 13.281 25.734 4.012 1 56.53 70 VAL B CA 1
ATOM 2140 C C . VAL B 1 70 ? 12.273 24.609 3.805 1 56.53 70 VAL B C 1
ATOM 2142 O O . VAL B 1 70 ? 11.094 24.859 3.574 1 56.53 70 VAL B O 1
ATOM 2145 N N . SER B 1 71 ? 12.898 23.406 3.52 1 61.34 71 SER B N 1
ATOM 2146 C CA . SER B 1 71 ? 12.094 22.188 3.398 1 61.34 71 SER B CA 1
ATOM 2147 C C . SER B 1 71 ? 11.852 21.547 4.762 1 61.34 71 SER B C 1
ATOM 2149 O O . SER B 1 71 ? 12.602 21.797 5.711 1 61.34 71 SER B O 1
ATOM 2151 N N . GLY B 1 72 ? 10.641 21.188 5.105 1 68.44 72 GLY B N 1
ATOM 2152 C CA . GLY B 1 72 ? 10.336 20.484 6.34 1 68.44 72 GLY B CA 1
ATOM 2153 C C . GLY B 1 72 ? 8.969 20.812 6.902 1 68.44 72 GLY B C 1
ATOM 2154 O O . GLY B 1 72 ? 8.242 21.641 6.336 1 68.44 72 GLY B O 1
ATOM 2155 N N . TYR B 1 73 ? 8.727 20.141 7.93 1 72.81 73 TYR B N 1
ATOM 2156 C CA . TYR B 1 73 ? 7.441 20.297 8.602 1 72.81 73 TYR B CA 1
ATOM 2157 C C . TYR B 1 73 ? 7.363 21.625 9.344 1 72.81 73 TYR B C 1
ATOM 2159 O O . TYR B 1 73 ? 8.344 22.062 9.953 1 72.81 73 TYR B O 1
ATOM 2167 N N . ARG B 1 74 ? 6.172 22.234 9.273 1 76.12 74 ARG B N 1
ATOM 2168 C CA . ARG B 1 74 ? 5.793 23.391 10.086 1 76.12 74 ARG B CA 1
ATOM 2169 C C . ARG B 1 74 ? 4.395 23.219 10.664 1 76.12 74 ARG B C 1
ATOM 2171 O O . ARG B 1 74 ? 3.564 22.5 10.094 1 76.12 74 ARG B O 1
ATOM 2178 N N . ALA B 1 75 ? 4.176 23.891 11.75 1 76.69 75 ALA B N 1
ATOM 2179 C CA . ALA B 1 75 ? 2.879 23.797 12.414 1 76.69 75 ALA B CA 1
ATOM 2180 C C . ALA B 1 75 ? 1.755 24.281 11.5 1 76.69 75 ALA B C 1
ATOM 2182 O O . ALA B 1 75 ? 0.637 23.766 11.555 1 76.69 75 ALA B O 1
ATOM 2183 N N . ASP B 1 76 ? 2.113 25.203 10.68 1 81.19 76 ASP B N 1
ATOM 2184 C CA . ASP B 1 76 ? 1.067 25.781 9.836 1 81.19 76 ASP B CA 1
ATOM 2185 C C . ASP B 1 76 ? 0.743 24.844 8.664 1 81.19 76 ASP B C 1
ATOM 2187 O O . ASP B 1 76 ? -0.149 25.141 7.867 1 81.19 76 ASP B O 1
ATOM 2191 N N . HIS B 1 77 ? 1.409 23.703 8.586 1 84.88 77 HIS B N 1
ATOM 2192 C CA . HIS B 1 77 ? 1.089 22.719 7.566 1 84.88 77 HIS B CA 1
ATOM 2193 C C . HIS B 1 77 ? -0.151 21.906 7.945 1 84.88 77 HIS B C 1
ATOM 2195 O O . HIS B 1 77 ? -0.748 21.25 7.098 1 84.88 77 HIS B O 1
ATOM 2201 N N . VAL B 1 78 ? -0.531 22 9.281 1 85.81 78 VAL B N 1
ATOM 2202 C CA . VAL B 1 78 ? -1.669 21.219 9.742 1 85.81 78 VAL B CA 1
ATOM 2203 C C . VAL B 1 78 ? -2.973 21.891 9.32 1 85.81 78 VAL B C 1
ATOM 2205 O O . VAL B 1 78 ? -3.268 23 9.758 1 85.81 78 VAL B O 1
ATOM 2208 N N . LEU B 1 79 ? -3.727 21.219 8.531 1 89.38 79 LEU B N 1
ATOM 2209 C CA . LEU B 1 79 ? -5.016 21.734 8.086 1 89.38 79 LEU B CA 1
ATOM 2210 C C . LEU B 1 79 ? -6.137 21.25 9 1 89.38 79 LEU B C 1
ATOM 2212 O O . LEU B 1 79 ? -7.117 21.969 9.219 1 89.38 79 LEU B O 1
ATOM 2216 N N . LEU B 1 80 ? -5.988 20.062 9.477 1 92.56 80 LEU B N 1
ATOM 2217 C CA . LEU B 1 80 ? -7.035 19.438 10.281 1 92.56 80 LEU B CA 1
ATOM 2218 C C . LEU B 1 80 ? -6.445 18.406 11.25 1 92.56 80 LEU B C 1
ATOM 2220 O O . LEU B 1 80 ? -5.559 17.641 10.875 1 92.56 80 LEU B O 1
ATOM 2224 N N . GLU B 1 81 ? -6.84 18.5 12.414 1 89.31 81 GLU B N 1
ATOM 2225 C CA . GLU B 1 81 ? -6.629 17.453 13.406 1 89.31 81 GLU B CA 1
ATOM 2226 C C . GLU B 1 81 ? -7.93 17.094 14.117 1 89.31 81 GLU B C 1
ATOM 2228 O O . GLU B 1 81 ? -8.594 17.953 14.688 1 89.31 81 GLU B O 1
ATOM 2233 N N . ALA B 1 82 ? -8.297 15.852 13.984 1 93.44 82 ALA B N 1
ATOM 2234 C CA . ALA B 1 82 ? -9.531 15.383 14.617 1 93.44 82 ALA B CA 1
ATOM 2235 C C . ALA B 1 82 ? -9.32 14.023 15.281 1 93.44 82 ALA B C 1
ATOM 2237 O O . ALA B 1 82 ? -8.531 13.211 14.805 1 93.44 82 ALA B O 1
ATOM 2238 N N . THR B 1 83 ? -9.977 13.891 16.422 1 91.38 83 THR B N 1
ATOM 2239 C CA . THR B 1 83 ? -10.023 12.578 17.047 1 91.38 83 THR B CA 1
ATOM 2240 C C . THR B 1 83 ? -11.367 11.906 16.812 1 91.38 83 THR B C 1
ATOM 2242 O O . THR B 1 83 ? -12.391 12.344 17.344 1 91.38 83 THR B O 1
ATOM 2245 N N . LEU B 1 84 ? -11.312 10.867 16.031 1 93.94 84 LEU B N 1
ATOM 2246 C CA . LEU B 1 84 ? -12.539 10.133 15.727 1 93.94 84 LEU B CA 1
ATOM 2247 C C . LEU B 1 84 ? -12.875 9.164 16.844 1 93.94 84 LEU B C 1
ATOM 2249 O O . LEU B 1 84 ? -12.039 8.867 17.703 1 93.94 84 LEU B O 1
ATOM 2253 N N . SER B 1 85 ? -14.109 8.703 16.891 1 94.31 85 SER B N 1
ATOM 2254 C CA . SER B 1 85 ? -14.648 7.93 18 1 94.31 85 SER B CA 1
ATOM 2255 C C . SER B 1 85 ? -14.094 6.512 18.016 1 94.31 85 SER B C 1
ATOM 2257 O O . SER B 1 85 ? -14.195 5.801 19.016 1 94.31 85 SER B O 1
ATOM 2259 N N . TYR B 1 86 ? -13.484 6.082 16.969 1 94.38 86 TYR B N 1
ATOM 2260 C CA . TYR B 1 86 ? -13.023 4.707 16.828 1 94.38 86 TYR B CA 1
ATOM 2261 C C . TYR B 1 86 ? -11.617 4.66 16.234 1 94.38 86 TYR B C 1
ATOM 2263 O O . TYR B 1 86 ? -11.188 5.602 15.562 1 94.38 86 TYR B O 1
ATOM 2271 N N . PRO B 1 87 ? -10.828 3.523 16.547 1 93.44 87 PRO B N 1
ATOM 2272 C CA . PRO B 1 87 ? -9.531 3.352 15.891 1 93.44 87 PRO B CA 1
ATOM 2273 C C . PRO B 1 87 ? -9.641 3.387 14.367 1 93.44 87 PRO B C 1
ATOM 2275 O O . PRO B 1 87 ? -10.625 2.889 13.805 1 93.44 87 PRO B O 1
ATOM 2278 N N . ILE B 1 88 ? -8.641 4.023 13.75 1 93.5 88 ILE B N 1
ATOM 2279 C CA . ILE B 1 88 ? -8.57 4.039 12.289 1 93.5 88 ILE B CA 1
ATOM 2280 C C . ILE B 1 88 ? -7.73 2.863 11.797 1 93.5 88 ILE B C 1
ATOM 2282 O O . ILE B 1 88 ? -6.523 2.809 12.039 1 93.5 88 ILE B O 1
ATOM 2286 N N . LEU B 1 89 ? -8.367 1.912 11.078 1 92.81 89 LEU B N 1
ATOM 2287 C CA . LEU B 1 89 ? -7.668 0.744 10.555 1 92.81 89 LEU B CA 1
ATOM 2288 C C . LEU B 1 89 ? -7 1.062 9.227 1 92.81 89 LEU B C 1
ATOM 2290 O O . LEU B 1 89 ? -5.895 0.587 8.953 1 92.81 89 LEU B O 1
ATOM 2294 N N . GLN B 1 90 ? -7.609 1.815 8.391 1 93.69 90 GLN B N 1
ATOM 2295 C CA . GLN B 1 90 ? -7.141 2.082 7.039 1 93.69 90 GLN B CA 1
ATOM 2296 C C . GLN B 1 90 ? -7.777 3.348 6.473 1 93.69 90 GLN B C 1
ATOM 2298 O O . GLN B 1 90 ? -8.859 3.748 6.906 1 93.69 90 GLN B O 1
ATOM 2303 N N . LEU B 1 91 ? -7.062 3.984 5.59 1 95.38 91 LEU B N 1
ATOM 2304 C CA . LEU B 1 91 ? -7.559 5.148 4.863 1 95.38 91 LEU B CA 1
ATOM 2305 C C . LEU B 1 91 ? -7.562 4.887 3.361 1 95.38 91 LEU B C 1
ATOM 2307 O O . LEU B 1 91 ? -6.684 4.188 2.846 1 95.38 91 LEU B O 1
ATOM 2311 N N . ALA B 1 92 ? -8.578 5.41 2.709 1 96.81 92 ALA B N 1
ATOM 2312 C CA . ALA B 1 92 ? -8.602 5.422 1.248 1 96.81 92 ALA B CA 1
ATOM 2313 C C . ALA B 1 92 ? -9.234 6.707 0.722 1 96.81 92 ALA B C 1
ATOM 2315 O O . ALA B 1 92 ? -10.047 7.336 1.411 1 96.81 92 ALA B O 1
ATOM 2316 N N . VAL B 1 93 ? -8.773 7.105 -0.439 1 97.69 93 VAL B N 1
ATOM 2317 C CA . VAL B 1 93 ? -9.352 8.258 -1.123 1 97.69 93 VAL B CA 1
ATOM 2318 C C . VAL B 1 93 ? -9.867 7.84 -2.496 1 97.69 93 VAL B C 1
ATOM 2320 O O . VAL B 1 93 ? -9.203 7.098 -3.221 1 97.69 93 VAL B O 1
ATOM 2323 N N . GLY B 1 94 ? -11.086 8.242 -2.787 1 98.06 94 GLY B N 1
ATOM 2324 C CA . GLY B 1 94 ? -11.68 7.918 -4.074 1 98.06 94 GLY B CA 1
ATOM 2325 C C . GLY B 1 94 ? -13.047 8.555 -4.273 1 98.06 94 GLY B C 1
ATOM 2326 O O . GLY B 1 94 ? -13.477 9.383 -3.473 1 98.06 94 GLY B O 1
ATOM 2327 N N . LYS B 1 95 ? -13.625 8.219 -5.402 1 98.44 95 LYS B N 1
ATOM 2328 C CA . LYS B 1 95 ? -14.961 8.703 -5.754 1 98.44 95 LYS B CA 1
ATOM 2329 C C . LYS B 1 95 ? -16.047 7.816 -5.148 1 98.44 95 LYS B C 1
ATOM 2331 O O . LYS B 1 95 ? -16.688 7.047 -5.859 1 98.44 95 LYS B O 1
ATOM 2336 N N . PHE B 1 96 ? -16.344 8.031 -3.893 1 98.44 96 PHE B N 1
ATOM 2337 C CA . PHE B 1 96 ? -17.125 7.086 -3.104 1 98.44 96 PHE B CA 1
ATOM 2338 C C . PHE B 1 96 ? -18.562 7.57 -2.945 1 98.44 96 PHE B C 1
ATOM 2340 O O . PHE B 1 96 ? -19.375 6.91 -2.291 1 98.44 96 PHE B O 1
ATOM 2347 N N . VAL B 1 97 ? -18.891 8.773 -3.465 1 98.56 97 VAL B N 1
ATOM 2348 C CA . VAL B 1 97 ? -20.234 9.336 -3.291 1 98.56 97 VAL B CA 1
ATOM 2349 C C . VAL B 1 97 ? -20.938 9.406 -4.641 1 98.56 97 VAL B C 1
ATOM 2351 O O . VAL B 1 97 ? -20.375 9.891 -5.621 1 98.56 97 VAL B O 1
ATOM 2354 N N . SER B 1 98 ? -22.188 8.953 -4.672 1 97.06 98 SER B N 1
ATOM 2355 C CA . SER B 1 98 ? -22.906 8.773 -5.922 1 97.06 98 SER B CA 1
ATOM 2356 C C . SER B 1 98 ? -23.312 10.109 -6.531 1 97.06 98 SER B C 1
ATOM 2358 O O . SER B 1 98 ? -23.484 10.219 -7.746 1 97.06 98 SER B O 1
ATOM 2360 N N . SER B 1 99 ? -23.375 11.172 -5.785 1 96.94 99 SER B N 1
ATOM 2361 C CA . SER B 1 99 ? -23.953 12.43 -6.227 1 96.94 99 SER B CA 1
ATOM 2362 C C . SER B 1 99 ? -22.922 13.289 -6.949 1 96.94 99 SER B C 1
ATOM 2364 O O . SER B 1 99 ? -23.266 14.312 -7.555 1 96.94 99 SER B O 1
ATOM 2366 N N . ASN B 1 100 ? -21.641 12.938 -6.918 1 96.5 100 ASN B N 1
ATOM 2367 C CA . ASN B 1 100 ? -20.578 13.727 -7.551 1 96.5 100 ASN B CA 1
ATOM 2368 C C . ASN B 1 100 ? -19.359 12.875 -7.871 1 96.5 100 ASN B C 1
ATOM 2370 O O . ASN B 1 100 ? -19.344 11.68 -7.574 1 96.5 100 ASN B O 1
ATOM 2374 N N . ASP B 1 101 ? -18.406 13.461 -8.516 1 95.88 101 ASP B N 1
ATOM 2375 C CA . ASP B 1 101 ? -17.172 12.758 -8.867 1 95.88 101 ASP B CA 1
ATOM 2376 C C . ASP B 1 101 ? -15.977 13.312 -8.102 1 95.88 101 ASP B C 1
ATOM 2378 O O . ASP B 1 101 ? -14.859 13.328 -8.617 1 95.88 101 ASP B O 1
ATOM 2382 N N . PHE B 1 102 ? -16.203 13.805 -6.93 1 97.62 102 PHE B N 1
ATOM 2383 C CA . PHE B 1 102 ? -15.148 14.367 -6.102 1 97.62 102 PHE B CA 1
ATOM 2384 C C . PHE B 1 102 ? -14.453 13.273 -5.301 1 97.62 102 PHE B C 1
ATOM 2386 O O . PHE B 1 102 ? -15.023 12.195 -5.086 1 97.62 102 PHE B O 1
ATOM 2393 N N . ASN B 1 103 ? -13.25 13.578 -4.906 1 98.25 103 ASN B N 1
ATOM 2394 C CA . ASN B 1 103 ? -12.562 12.719 -3.951 1 98.25 103 ASN B CA 1
ATOM 2395 C C . ASN B 1 103 ? -13.172 12.82 -2.559 1 98.25 103 ASN B C 1
ATOM 2397 O O . ASN B 1 103 ? -13.492 13.922 -2.094 1 98.25 103 ASN B O 1
ATOM 2401 N N . HIS B 1 104 ? -13.391 11.727 -1.952 1 98.75 104 HIS B N 1
ATOM 2402 C CA . HIS B 1 104 ? -13.805 11.617 -0.557 1 98.75 104 HIS B CA 1
ATOM 2403 C C . HIS B 1 104 ? -12.867 10.711 0.23 1 98.75 104 HIS B C 1
ATOM 2405 O O . HIS B 1 104 ? -12.156 9.891 -0.354 1 98.75 104 HIS B O 1
ATOM 2411 N N . LEU B 1 105 ? -12.789 10.922 1.501 1 98.38 105 LEU B N 1
ATOM 2412 C CA . LEU B 1 105 ? -11.992 10.102 2.398 1 98.38 105 LEU B CA 1
ATOM 2413 C C . LEU B 1 105 ? -12.812 8.961 2.977 1 98.38 105 LEU B C 1
ATOM 2415 O O . LEU B 1 105 ? -13.883 9.188 3.545 1 98.38 105 LEU B O 1
ATOM 2419 N N . CYS B 1 106 ? -12.375 7.777 2.758 1 98.56 106 CYS B N 1
ATOM 2420 C CA . CYS B 1 106 ? -12.969 6.605 3.391 1 98.56 106 CYS B CA 1
ATOM 2421 C C . CYS B 1 106 ? -12.117 6.125 4.559 1 98.56 106 CYS B C 1
ATOM 2423 O O . CYS B 1 106 ? -10.914 5.883 4.402 1 98.56 106 CYS B O 1
ATOM 2425 N N . VAL B 1 107 ? -12.703 6.02 5.703 1 98.06 107 VAL B N 1
ATOM 2426 C CA . VAL B 1 107 ? -12.031 5.551 6.906 1 98.06 107 VAL B CA 1
ATOM 2427 C C . VAL B 1 107 ? -12.625 4.215 7.348 1 98.06 107 VAL B C 1
ATOM 2429 O O . VAL B 1 107 ? -13.828 4.121 7.609 1 98.06 107 VAL B O 1
ATOM 2432 N N . LEU B 1 108 ? -11.766 3.223 7.422 1 97.62 108 LEU B N 1
ATOM 2433 C CA . LEU B 1 108 ? -12.18 1.917 7.922 1 97.62 108 LEU B CA 1
ATOM 2434 C C . LEU B 1 108 ? -11.938 1.808 9.422 1 97.62 108 LEU B C 1
ATOM 2436 O O . LEU B 1 108 ? -10.805 1.98 9.891 1 97.62 108 LEU B O 1
ATOM 2440 N N . HIS B 1 109 ? -12.992 1.605 10.148 1 97.44 109 HIS B N 1
ATOM 2441 C CA . HIS B 1 109 ? -12.945 1.283 11.57 1 97.44 109 HIS B CA 1
ATOM 2442 C C . HIS B 1 109 ? -13.25 -0.193 11.812 1 97.44 109 HIS B C 1
ATOM 2444 O O . HIS B 1 109 ? -13.586 -0.923 10.875 1 97.44 109 HIS B O 1
ATOM 2450 N N . PRO B 1 110 ? -13.055 -0.658 13.023 1 97.12 110 PRO B N 1
ATOM 2451 C CA . PRO B 1 110 ? -13.258 -2.086 13.281 1 97.12 110 PRO B CA 1
ATOM 2452 C C . PRO B 1 110 ? -14.68 -2.549 12.961 1 97.12 110 PRO B C 1
ATOM 2454 O O . PRO B 1 110 ? -14.867 -3.67 12.484 1 97.12 110 PRO B O 1
ATOM 2457 N N . ASP B 1 111 ? -15.688 -1.646 13.094 1 97.88 111 ASP B N 1
ATOM 2458 C CA . ASP B 1 111 ? -17.047 -2.145 12.914 1 97.88 111 ASP B CA 1
ATOM 2459 C C . ASP B 1 111 ? -17.859 -1.22 12.008 1 97.88 111 ASP B C 1
ATOM 2461 O O . ASP B 1 111 ? -19.094 -1.31 11.961 1 97.88 111 ASP B O 1
ATOM 2465 N N . ARG B 1 112 ? -17.188 -0.286 11.344 1 98.44 112 ARG B N 1
ATOM 2466 C CA . ARG B 1 112 ? -17.906 0.592 10.422 1 98.44 112 ARG B CA 1
ATOM 2467 C C . ARG B 1 112 ? -16.953 1.189 9.391 1 98.44 112 ARG B C 1
ATOM 2469 O O . ARG B 1 112 ? -15.734 1.216 9.602 1 98.44 112 ARG B O 1
ATOM 2476 N N . LEU B 1 113 ? -17.531 1.591 8.352 1 98.12 113 LEU B N 1
ATOM 2477 C CA . LEU B 1 113 ? -16.906 2.365 7.281 1 98.12 113 LEU B CA 1
ATOM 2478 C C . LEU B 1 113 ? -17.547 3.75 7.18 1 98.12 113 LEU B C 1
ATOM 2480 O O . LEU B 1 113 ? -18.766 3.875 7.082 1 98.12 113 LEU B O 1
ATOM 2484 N N . VAL B 1 114 ? -16.688 4.754 7.285 1 98.75 114 VAL B N 1
ATOM 2485 C CA . VAL B 1 114 ? -17.219 6.105 7.211 1 98.75 114 VAL B CA 1
ATOM 2486 C C . VAL B 1 114 ? -16.578 6.855 6.043 1 98.75 114 VAL B C 1
ATOM 2488 O O . VAL B 1 114 ? -15.359 6.84 5.883 1 98.75 114 VAL B O 1
ATOM 2491 N N . VAL B 1 115 ? -17.438 7.457 5.207 1 98.81 115 VAL B N 1
ATOM 2492 C CA . VAL B 1 115 ? -16.969 8.297 4.109 1 98.81 115 VAL B CA 1
ATOM 2493 C C . VAL B 1 115 ? -17.172 9.766 4.465 1 98.81 115 VAL B C 1
ATOM 2495 O O . VAL B 1 115 ? -18.266 10.188 4.836 1 98.81 115 VAL B O 1
ATOM 2498 N N . TYR B 1 116 ? -16.062 10.492 4.375 1 98.56 116 TYR B N 1
ATOM 2499 C CA . TYR B 1 116 ? -16.062 11.898 4.762 1 98.56 116 TYR B CA 1
ATOM 2500 C C . TYR B 1 116 ? -15.852 12.797 3.549 1 98.56 116 TYR B C 1
ATOM 2502 O O . TYR B 1 116 ? -15.133 12.43 2.613 1 98.56 116 TYR B O 1
ATOM 2510 N N . THR B 1 117 ? -16.438 13.961 3.631 1 97.81 117 THR B N 1
ATOM 2511 C CA . THR B 1 117 ? -16.078 15.094 2.793 1 97.81 117 THR B CA 1
ATOM 2512 C C . THR B 1 117 ? -15.156 16.047 3.551 1 97.81 117 THR B C 1
ATOM 2514 O O . THR B 1 117 ? -15.422 16.391 4.711 1 97.81 117 THR B O 1
ATOM 2517 N N . ILE B 1 118 ? -14.062 16.391 2.941 1 96.62 118 ILE B N 1
ATOM 2518 C CA . ILE B 1 118 ? -13.18 17.391 3.525 1 96.62 118 ILE B CA 1
ATOM 2519 C C . ILE B 1 118 ? -13.273 18.688 2.725 1 96.62 118 ILE B C 1
ATOM 2521 O O . ILE B 1 118 ? -13.039 18.688 1.514 1 96.62 118 ILE B O 1
ATOM 2525 N N . SER B 1 119 ? -13.586 19.703 3.4 1 94.38 119 SER B N 1
ATOM 2526 C CA . SER B 1 119 ? -13.688 21.016 2.77 1 94.38 119 SER B CA 1
ATOM 2527 C C . SER B 1 119 ? -12.797 22.031 3.463 1 94.38 119 SER B C 1
ATOM 2529 O O . SER B 1 119 ? -12.633 22 4.684 1 94.38 119 SER B O 1
ATOM 2531 N N . VAL B 1 120 ? -12.148 22.812 2.662 1 89.25 120 VAL B N 1
ATOM 2532 C CA . VAL B 1 120 ? -11.32 23.906 3.172 1 89.25 120 VAL B CA 1
ATOM 2533 C C . VAL B 1 120 ? -11.93 25.25 2.783 1 89.25 120 VAL B C 1
ATOM 2535 O O . VAL B 1 120 ? -12.18 25.5 1.604 1 89.25 120 VAL B O 1
ATOM 2538 N N . THR B 1 121 ? -12.328 26 3.756 1 85.19 121 THR B N 1
ATOM 2539 C CA . THR B 1 121 ? -12.875 27.328 3.514 1 85.19 121 THR B CA 1
ATOM 2540 C C . THR B 1 121 ? -11.898 28.406 3.957 1 85.19 121 THR B C 1
ATOM 2542 O O . THR B 1 121 ? -11.266 28.281 5.008 1 85.19 121 THR B O 1
ATOM 2545 N N . ALA B 1 122 ? -11.617 29.359 2.998 1 75.5 122 ALA B N 1
ATOM 2546 C CA . ALA B 1 122 ? -10.734 30.484 3.301 1 75.5 122 ALA B CA 1
ATOM 2547 C C . ALA B 1 122 ? -11.289 31.328 4.457 1 75.5 122 ALA B C 1
ATOM 2549 O O . ALA B 1 122 ? -12.484 31.609 4.512 1 75.5 122 ALA B O 1
ATOM 2550 N N . GLY B 1 123 ? -10.453 31.328 5.492 1 66.94 123 GLY B N 1
ATOM 2551 C CA . GLY B 1 123 ? -10.867 32.156 6.602 1 66.94 123 GLY B CA 1
ATOM 2552 C C . GLY B 1 123 ? -10.977 33.625 6.223 1 66.94 123 GLY B C 1
ATOM 2553 O O . GLY B 1 123 ? -10.367 34.062 5.246 1 66.94 123 GLY B O 1
ATOM 2554 N N . GLN B 1 124 ? -12.156 34.344 6.613 1 59.78 124 GLN B N 1
ATOM 2555 C CA . GLN B 1 124 ? -12.297 35.781 6.426 1 59.78 124 GLN B CA 1
ATOM 2556 C C . GLN B 1 124 ? -11.078 36.531 6.965 1 59.78 124 GLN B C 1
ATOM 2558 O O . GLN B 1 124 ? -10.211 35.938 7.602 1 59.78 124 GLN B O 1
ATOM 2563 N N . ALA B 1 125 ? -11.133 37.844 7.328 1 57.06 125 ALA B N 1
ATOM 2564 C CA . ALA B 1 125 ? -10.18 38.875 7.777 1 57.06 125 ALA B CA 1
ATOM 2565 C C . ALA B 1 125 ? -9.227 38.312 8.82 1 57.06 125 ALA B C 1
ATOM 2567 O O . ALA B 1 125 ? -9.562 38.25 10.008 1 57.06 125 ALA B O 1
ATOM 2568 N N . GLY B 1 126 ? -7.938 37.562 8.453 1 56.28 126 GLY B N 1
ATOM 2569 C CA . GLY B 1 126 ? -6.895 37.25 9.414 1 56.28 126 GLY B CA 1
ATOM 2570 C C . GLY B 1 126 ? -6.945 35.781 9.875 1 56.28 126 GLY B C 1
ATOM 2571 O O . GLY B 1 126 ? -6.027 35.312 10.547 1 56.28 126 GLY B O 1
ATOM 2572 N N . HIS B 1 127 ? -8.18 35.156 9.703 1 58.19 127 HIS B N 1
ATOM 2573 C CA . HIS B 1 127 ? -8.242 33.812 10.281 1 58.19 127 HIS B CA 1
ATOM 2574 C C . HIS B 1 127 ? -7.816 32.75 9.273 1 58.19 127 HIS B C 1
ATOM 2576 O O . HIS B 1 127 ? -8.094 32.875 8.078 1 58.19 127 HIS B O 1
ATOM 2582 N N . GLY B 1 128 ? -6.734 31.922 9.305 1 66.38 128 GLY B N 1
ATOM 2583 C CA . GLY B 1 128 ? -6.188 30.828 8.516 1 66.38 128 GLY B CA 1
ATOM 2584 C C . GLY B 1 128 ? -7.254 29.922 7.953 1 66.38 128 GLY B C 1
ATOM 2585 O O . GLY B 1 128 ? -8.43 30.016 8.328 1 66.38 128 GLY B O 1
ATOM 2586 N N . ASP B 1 129 ? -7.035 29.234 6.93 1 75.5 129 ASP B N 1
ATOM 2587 C CA . ASP B 1 129 ? -7.93 28.266 6.301 1 75.5 129 ASP B CA 1
ATOM 2588 C C . ASP B 1 129 ? -8.586 27.359 7.344 1 75.5 129 ASP B C 1
ATOM 2590 O O . ASP B 1 129 ? -7.969 27.031 8.359 1 75.5 129 ASP B O 1
ATOM 2594 N N . HIS B 1 130 ? -9.984 27.344 7.254 1 85.94 130 HIS B N 1
ATOM 2595 C CA . HIS B 1 130 ? -10.719 26.406 8.094 1 85.94 130 HIS B CA 1
ATOM 2596 C C . HIS B 1 130 ? -11.047 25.125 7.332 1 85.94 130 HIS B C 1
ATOM 2598 O O . HIS B 1 130 ? -11.531 25.188 6.199 1 85.94 130 HIS B O 1
ATOM 2604 N N . THR B 1 131 ? -10.586 24.078 7.859 1 90.94 131 THR B N 1
ATOM 2605 C CA . THR B 1 131 ? -10.852 22.781 7.258 1 90.94 131 THR B CA 1
ATOM 2606 C C . THR B 1 131 ? -11.93 22.031 8.039 1 90.94 131 THR B C 1
ATOM 2608 O O . THR B 1 131 ? -11.891 21.984 9.273 1 90.94 131 THR B O 1
ATOM 2611 N N . ARG B 1 132 ? -12.969 21.562 7.305 1 94.38 132 ARG B N 1
ATOM 2612 C CA . ARG B 1 132 ? -14.078 20.844 7.93 1 94.38 132 ARG B CA 1
ATOM 2613 C C . ARG B 1 132 ? -14.172 19.406 7.418 1 94.38 132 ARG B C 1
ATOM 2615 O O . ARG B 1 132 ? -14.008 19.156 6.223 1 94.38 132 ARG B O 1
ATOM 2622 N N . LEU B 1 133 ? -14.391 18.5 8.359 1 96.69 133 LEU B N 1
ATOM 2623 C CA . LEU B 1 133 ? -14.648 17.094 8.102 1 96.69 133 LEU B CA 1
ATOM 2624 C C . LEU B 1 133 ? -16.125 16.766 8.297 1 96.69 133 LEU B C 1
ATOM 2626 O O . LEU B 1 133 ? -16.656 16.938 9.398 1 96.69 133 LEU B O 1
ATOM 2630 N N . THR B 1 134 ? -16.781 16.375 7.211 1 97.38 134 THR B N 1
ATOM 2631 C CA . THR B 1 134 ? -18.203 16.047 7.305 1 97.38 134 THR B CA 1
ATOM 2632 C C . THR B 1 134 ? -18.469 14.625 6.828 1 97.38 134 THR B C 1
ATOM 2634 O O . THR B 1 134 ? -17.891 14.188 5.828 1 97.38 134 THR B O 1
ATOM 2637 N N . ILE B 1 135 ? -19.422 13.953 7.566 1 98.19 135 ILE B N 1
ATOM 2638 C CA . ILE B 1 135 ? -19.797 12.602 7.168 1 98.19 135 ILE B CA 1
ATOM 2639 C C . ILE B 1 135 ? -20.719 12.656 5.953 1 98.19 135 ILE B C 1
ATOM 2641 O O . ILE B 1 135 ? -21.781 13.297 5.992 1 98.19 135 ILE B O 1
ATOM 2645 N N . ALA B 1 136 ? -20.25 12.023 4.887 1 98.56 136 ALA B N 1
ATOM 2646 C CA . ALA B 1 136 ? -21.156 11.828 3.754 1 98.56 136 ALA B CA 1
ATOM 2647 C C . ALA B 1 136 ? -22.125 10.68 4.012 1 98.56 136 ALA B C 1
ATOM 2649 O O . ALA B 1 136 ? -23.328 10.828 3.84 1 98.56 136 ALA B O 1
ATOM 2650 N N . TYR B 1 137 ? -21.609 9.523 4.355 1 98.62 137 TYR B N 1
ATOM 2651 C CA . TYR B 1 137 ? -22.391 8.375 4.805 1 98.62 137 TYR B CA 1
ATOM 2652 C C . TYR B 1 137 ? -21.516 7.387 5.566 1 98.62 137 TYR B C 1
ATOM 2654 O O . TYR B 1 137 ? -20.297 7.562 5.66 1 98.62 137 TYR B O 1
ATOM 2662 N N . GLN B 1 138 ? -22.203 6.441 6.156 1 98.5 138 GLN B N 1
ATOM 2663 C CA . GLN B 1 138 ? -21.469 5.371 6.824 1 98.5 138 GLN B CA 1
ATOM 2664 C C . GLN B 1 138 ? -22.172 4.027 6.648 1 98.5 138 GLN B C 1
ATOM 2666 O O . GLN B 1 138 ? -23.375 3.98 6.375 1 98.5 138 GLN B O 1
ATOM 2671 N N . HIS B 1 139 ? -21.438 2.967 6.695 1 98.62 139 HIS B N 1
ATOM 2672 C CA . HIS B 1 139 ? -21.938 1.598 6.754 1 98.62 139 HIS B CA 1
ATOM 2673 C C . HIS B 1 139 ? -21.531 0.92 8.062 1 98.62 139 HIS B C 1
ATOM 2675 O O . HIS B 1 139 ? -20.359 0.884 8.414 1 98.62 139 HIS B O 1
ATOM 2681 N N . LYS B 1 140 ? -22.562 0.467 8.766 1 98.25 140 LYS B N 1
ATOM 2682 C CA . LYS B 1 140 ? -22.25 -0.432 9.875 1 98.25 140 LYS B CA 1
ATOM 2683 C C . LYS B 1 140 ? -21.891 -1.826 9.367 1 98.25 140 LYS B C 1
ATOM 2685 O O . LYS B 1 140 ? -22.641 -2.416 8.578 1 98.25 140 LYS B O 1
ATOM 2690 N N . LEU B 1 141 ? -20.766 -2.27 9.789 1 98.12 141 LEU B N 1
ATOM 2691 C CA . LEU B 1 141 ? -20.328 -3.588 9.352 1 98.12 141 LEU B CA 1
ATOM 2692 C C . LEU B 1 141 ? -20.859 -4.676 10.266 1 98.12 141 LEU B C 1
ATOM 2694 O O . LEU B 1 141 ? -20.922 -4.496 11.484 1 98.12 141 LEU B O 1
ATOM 2698 N N . GLN B 1 142 ? -21.25 -5.762 9.719 1 96.81 142 GLN B N 1
ATOM 2699 C CA . GLN B 1 142 ? -21.781 -6.887 10.477 1 96.81 142 GLN B CA 1
ATOM 2700 C C . GLN B 1 142 ? -20.656 -7.703 11.109 1 96.81 142 GLN B C 1
ATOM 2702 O O . GLN B 1 142 ? -20.906 -8.5 12.016 1 96.81 142 GLN B O 1
ATOM 2707 N N . ARG B 1 143 ? -19.5 -7.57 10.609 1 96.19 143 ARG B N 1
ATOM 2708 C CA . ARG B 1 143 ? -18.328 -8.305 11.055 1 96.19 143 ARG B CA 1
ATOM 2709 C C . ARG B 1 143 ? -17.141 -7.367 11.273 1 96.19 143 ARG B C 1
ATOM 2711 O O . ARG B 1 143 ? -17.062 -6.309 10.648 1 96.19 143 ARG B O 1
ATOM 2718 N N . ASN B 1 144 ? -16.188 -7.805 12.195 1 96.88 144 ASN B N 1
ATOM 2719 C CA . ASN B 1 144 ? -15.016 -6.965 12.438 1 96.88 144 ASN B CA 1
ATOM 2720 C C . ASN B 1 144 ? -14.102 -6.914 11.219 1 96.88 144 ASN B C 1
ATOM 2722 O O . ASN B 1 144 ? -13.773 -7.949 10.633 1 96.88 144 ASN B O 1
ATOM 2726 N N . ALA B 1 145 ? -13.672 -5.723 10.945 1 94.88 145 ALA B N 1
ATOM 27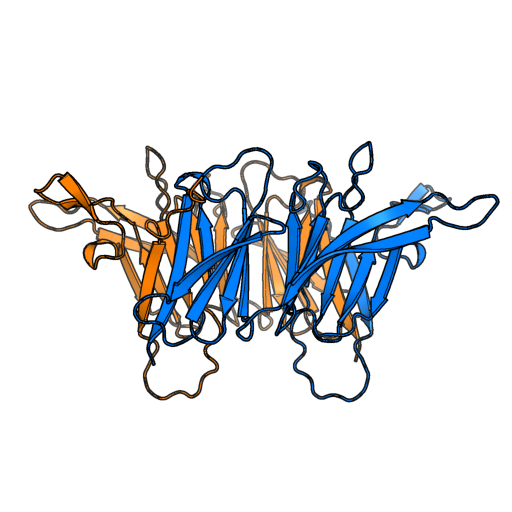27 C CA . ALA B 1 145 ? -12.945 -5.469 9.703 1 94.88 145 ALA B CA 1
ATOM 2728 C C . ALA B 1 145 ? -11.453 -5.762 9.867 1 94.88 145 ALA B C 1
ATOM 2730 O O . ALA B 1 145 ? -10.883 -5.508 10.93 1 94.88 145 ALA B O 1
ATOM 2731 N N . HIS B 1 146 ? -10.867 -6.32 8.781 1 90.44 146 HIS B N 1
ATOM 2732 C CA . HIS B 1 146 ? -9.422 -6.465 8.688 1 90.44 146 HIS B CA 1
ATOM 2733 C C . HIS B 1 146 ? -8.82 -5.426 7.75 1 90.44 146 HIS B C 1
ATOM 2735 O O . HIS B 1 146 ? -7.867 -4.73 8.117 1 90.44 146 HIS B O 1
ATOM 2741 N N . SER B 1 147 ? -9.367 -5.324 6.559 1 90.75 147 SER B N 1
ATOM 2742 C CA . SER B 1 147 ? -8.82 -4.422 5.547 1 90.75 147 SER B CA 1
ATOM 2743 C C . SER B 1 147 ? -9.867 -4.051 4.508 1 90.75 147 SER B C 1
ATOM 2745 O O . SER B 1 147 ? -10.961 -4.625 4.492 1 90.75 147 SER B O 1
ATOM 2747 N N . MET B 1 148 ? -9.469 -3.051 3.688 1 94.19 148 MET B N 1
ATOM 2748 C CA . MET B 1 148 ? -10.359 -2.666 2.602 1 94.19 148 MET B CA 1
ATOM 2749 C C . MET B 1 148 ? -9.586 -2.465 1.303 1 94.19 148 MET B C 1
ATOM 2751 O O . MET B 1 148 ? -8.398 -2.145 1.326 1 94.19 148 MET B O 1
ATOM 2755 N N . ILE B 1 149 ? -10.289 -2.711 0.232 1 91.38 149 ILE B N 1
ATOM 2756 C CA . ILE B 1 149 ? -9.82 -2.338 -1.098 1 91.38 149 ILE B CA 1
ATOM 2757 C C . ILE B 1 149 ? -10.875 -1.479 -1.794 1 91.38 149 ILE B C 1
ATOM 2759 O O . ILE B 1 149 ? -12.062 -1.552 -1.463 1 91.38 149 ILE B O 1
ATOM 2763 N N . THR B 1 150 ? -10.391 -0.62 -2.674 1 95.44 150 THR B N 1
ATOM 2764 C CA . THR B 1 150 ? -11.281 0.265 -3.414 1 95.44 150 THR B CA 1
ATOM 2765 C C . THR B 1 150 ? -10.922 0.275 -4.898 1 95.44 150 THR B C 1
ATOM 2767 O O . THR B 1 150 ? -9.805 -0.083 -5.273 1 95.44 150 THR B O 1
ATOM 2770 N N . GLY B 1 151 ? -11.891 0.6 -5.707 1 93.75 151 GLY B N 1
ATOM 2771 C CA . GLY B 1 151 ? -11.656 0.728 -7.137 1 93.75 151 GLY B CA 1
ATOM 2772 C C . GLY B 1 151 ? -12.93 0.637 -7.957 1 93.75 151 GLY B C 1
ATOM 2773 O O . GLY B 1 151 ? -14.031 0.573 -7.402 1 93.75 151 GLY B O 1
ATOM 2774 N N . PRO B 1 152 ? -12.727 0.729 -9.273 1 93.5 152 PRO B N 1
ATOM 2775 C CA . PRO B 1 152 ? -13.875 0.655 -10.18 1 93.5 152 PRO B CA 1
ATOM 2776 C C . PRO B 1 152 ? -14.352 -0.776 -10.414 1 93.5 152 PRO B C 1
ATOM 2778 O O . PRO B 1 152 ? -14.352 -1.255 -11.547 1 93.5 152 PRO B O 1
ATOM 2781 N N . PHE B 1 153 ? -14.812 -1.413 -9.344 1 89 153 PHE B N 1
ATOM 2782 C CA . PHE B 1 153 ? -15.297 -2.785 -9.438 1 89 153 PHE B CA 1
ATOM 2783 C C . PHE B 1 153 ? -16.344 -2.916 -10.539 1 89 153 PHE B C 1
ATOM 2785 O O . PHE B 1 153 ? -17.203 -2.039 -10.695 1 89 153 PHE B O 1
ATOM 2792 N N . GLY B 1 154 ? -16.219 -4 -11.32 1 86.31 154 GLY B N 1
ATOM 2793 C CA . GLY B 1 154 ? -17.172 -4.23 -12.391 1 86.31 154 GLY B CA 1
ATOM 2794 C C . GLY B 1 154 ? -16.938 -3.342 -13.602 1 86.31 154 GLY B C 1
ATOM 2795 O O . GLY B 1 154 ? -17.797 -3.232 -14.477 1 86.31 154 GLY B O 1
ATOM 2796 N N . GLY B 1 155 ? -15.867 -2.617 -13.508 1 87.12 155 GLY B N 1
ATOM 2797 C CA . GLY B 1 155 ? -15.531 -1.746 -14.625 1 87.12 155 GLY B CA 1
ATOM 2798 C C . GLY B 1 155 ? -16.328 -0.458 -14.633 1 87.12 155 GLY B C 1
ATOM 2799 O O . GLY B 1 155 ? -16.5 0.166 -15.688 1 87.12 155 GLY B O 1
ATOM 2800 N N . VAL B 1 156 ? -16.844 -0.061 -13.547 1 90.38 156 VAL B N 1
ATOM 2801 C CA . VAL B 1 156 ? -17.625 1.173 -13.469 1 90.38 156 VAL B CA 1
ATOM 2802 C C . VAL B 1 156 ? -16.734 2.361 -13.836 1 90.38 156 VAL B C 1
ATOM 2804 O O . VAL B 1 156 ? -15.516 2.322 -13.641 1 90.38 156 VAL B O 1
ATOM 2807 N N . LYS B 1 157 ? -17.391 3.352 -14.375 1 90.94 157 LYS B N 1
ATOM 2808 C CA . LYS B 1 157 ? -16.641 4.539 -14.781 1 90.94 157 LYS B CA 1
ATOM 2809 C C . LYS B 1 157 ? -16.922 5.715 -13.852 1 90.94 157 LYS B C 1
ATOM 2811 O O . LYS B 1 157 ? -18.078 5.953 -13.477 1 90.94 157 LYS B O 1
ATOM 2816 N N . GLY B 1 158 ? -15.836 6.367 -13.438 1 93.31 158 GLY B N 1
ATOM 2817 C CA . GLY B 1 158 ? -15.969 7.598 -12.672 1 93.31 158 GLY B CA 1
ATOM 2818 C C . GLY B 1 158 ? -16.406 7.363 -11.242 1 93.31 158 GLY B C 1
ATOM 2819 O O . GLY B 1 158 ? -16.891 8.289 -10.578 1 93.31 158 GLY B O 1
ATOM 2820 N N . LYS B 1 159 ? -16.438 6.156 -10.891 1 95.94 159 LYS B N 1
ATOM 2821 C CA . LYS B 1 159 ? -16.828 5.797 -9.531 1 95.94 159 LYS B CA 1
ATOM 2822 C C . LYS B 1 159 ? -15.867 4.781 -8.922 1 95.94 159 LYS B C 1
ATOM 2824 O O . LYS B 1 159 ? -15.18 4.066 -9.648 1 95.94 159 LYS B O 1
ATOM 2829 N N . ASP B 1 160 ? -15.844 4.789 -7.617 1 96.31 160 ASP B N 1
ATOM 2830 C CA . ASP B 1 160 ? -15.109 3.777 -6.867 1 96.31 160 ASP B CA 1
ATOM 2831 C C . ASP B 1 160 ? -16.016 3.068 -5.863 1 96.31 160 ASP B C 1
ATOM 2833 O O . ASP B 1 160 ? -16.828 3.707 -5.191 1 96.31 160 ASP B O 1
ATOM 2837 N N . TYR B 1 161 ? -15.906 1.804 -5.875 1 96.38 161 TYR B N 1
ATOM 2838 C CA . TYR B 1 161 ? -16.578 0.983 -4.879 1 96.38 161 TYR B CA 1
ATOM 2839 C C . TYR B 1 161 ? -15.609 0.495 -3.816 1 96.38 161 TYR B C 1
ATOM 2841 O O . TYR B 1 161 ? -14.398 0.707 -3.934 1 96.38 161 TYR B O 1
ATOM 2849 N N . ILE B 1 162 ? -16.203 -0.043 -2.721 1 96.88 162 ILE B N 1
ATOM 2850 C CA . ILE B 1 162 ? -15.406 -0.437 -1.565 1 96.88 162 ILE B CA 1
ATOM 2851 C C . ILE B 1 162 ? -15.703 -1.891 -1.203 1 96.88 162 ILE B C 1
ATOM 2853 O O . ILE B 1 162 ? -16.859 -2.312 -1.211 1 96.88 162 ILE B O 1
ATOM 2857 N N . ALA B 1 163 ? -14.719 -2.666 -0.956 1 93.75 163 ALA B N 1
ATOM 2858 C CA . ALA B 1 163 ? -14.875 -4.004 -0.395 1 93.75 163 ALA B CA 1
ATOM 2859 C C . ALA B 1 163 ? -14.078 -4.152 0.902 1 93.75 163 ALA B C 1
ATOM 2861 O O . ALA B 1 163 ? -12.914 -3.758 0.972 1 93.75 163 ALA B O 1
ATOM 2862 N N . VAL B 1 164 ? -14.711 -4.707 1.902 1 95 164 VAL B N 1
ATOM 2863 C CA . VAL B 1 164 ? -14.086 -4.891 3.207 1 95 164 VAL B CA 1
ATOM 2864 C C . VAL B 1 164 ? -13.867 -6.379 3.473 1 95 164 VAL B C 1
ATOM 2866 O O . VAL B 1 164 ? -14.789 -7.188 3.305 1 95 164 VAL B O 1
ATOM 2869 N N . GLN B 1 165 ? -12.656 -6.723 3.738 1 90.62 165 GLN B N 1
ATOM 2870 C CA . GLN B 1 165 ? -12.359 -8.055 4.25 1 90.62 165 GLN B CA 1
ATOM 2871 C C . GLN B 1 165 ? -12.492 -8.102 5.77 1 90.62 165 GLN B C 1
ATOM 2873 O O . GLN B 1 165 ? -11.891 -7.293 6.477 1 90.62 165 GLN B O 1
ATOM 2878 N N . SER B 1 166 ? -13.297 -9.055 6.234 1 91.94 166 SER B N 1
ATOM 2879 C CA . SER B 1 166 ? -13.438 -9.227 7.676 1 91.94 166 SER B CA 1
ATOM 2880 C C . SER B 1 166 ? -12.383 -10.18 8.227 1 91.94 166 SER B C 1
ATOM 2882 O O . SER B 1 166 ? -11.719 -10.883 7.465 1 91.94 166 SER B O 1
ATOM 2884 N N . LEU B 1 167 ? -12.281 -10.141 9.539 1 89.06 167 LEU B N 1
ATOM 2885 C CA . LEU B 1 167 ? -11.312 -10.977 10.242 1 89.06 167 LEU B CA 1
ATOM 2886 C C . LEU B 1 167 ? -11.625 -12.453 10.055 1 89.06 167 LEU B C 1
ATOM 2888 O O . LEU B 1 167 ? -10.727 -13.297 10.078 1 89.06 167 LEU B O 1
ATOM 2892 N N . ASP B 1 168 ? -12.914 -12.734 9.766 1 85.88 168 ASP B N 1
ATOM 2893 C CA . ASP B 1 168 ? -13.297 -14.133 9.625 1 85.88 168 ASP B CA 1
ATOM 2894 C C . ASP B 1 168 ? -13.398 -14.523 8.148 1 85.88 168 ASP B C 1
ATOM 2896 O O . ASP B 1 168 ? -13.984 -15.562 7.82 1 85.88 168 ASP B O 1
ATOM 2900 N N . GLY B 1 169 ? -12.977 -13.719 7.27 1 82.31 169 GLY B N 1
ATOM 2901 C CA . GLY B 1 169 ? -12.781 -14.125 5.887 1 82.31 169 GLY B CA 1
ATOM 2902 C C . GLY B 1 169 ? -13.977 -13.805 5 1 82.31 169 GLY B C 1
ATOM 2903 O O . GLY B 1 169 ? -14.148 -14.406 3.941 1 82.31 169 GLY B O 1
ATOM 2904 N N . CYS B 1 170 ? -14.812 -12.922 5.387 1 88.88 170 CYS B N 1
ATOM 2905 C CA . CYS B 1 170 ? -15.922 -12.445 4.57 1 88.88 170 CYS B CA 1
ATOM 2906 C C . CYS B 1 170 ? -15.547 -11.172 3.824 1 88.88 170 CYS B C 1
ATOM 2908 O O . CYS B 1 170 ? -14.914 -10.281 4.395 1 88.88 170 CYS B O 1
ATOM 2910 N N . ILE B 1 171 ? -15.883 -11.156 2.539 1 89.12 171 ILE B N 1
ATOM 2911 C CA . ILE B 1 171 ? -15.75 -9.93 1.767 1 89.12 171 ILE B CA 1
ATOM 2912 C C . ILE B 1 171 ? -17.109 -9.258 1.614 1 89.12 171 ILE B C 1
ATOM 2914 O O . ILE B 1 171 ? -18.062 -9.891 1.149 1 89.12 171 ILE B O 1
ATOM 2918 N N . THR B 1 172 ? -17.219 -8.07 2.08 1 93.75 172 THR B N 1
ATOM 2919 C CA . THR B 1 172 ? -18.438 -7.285 1.926 1 93.75 172 THR B CA 1
ATOM 2920 C C . THR B 1 172 ? -18.203 -6.113 0.973 1 93.75 172 THR B C 1
ATOM 2922 O O . THR B 1 172 ? -17.281 -5.316 1.169 1 93.75 172 THR B O 1
ATOM 2925 N N . ALA B 1 173 ? -19.062 -6.043 -0.019 1 93.69 173 ALA B N 1
ATOM 2926 C CA . ALA B 1 173 ? -18.906 -5.008 -1.039 1 93.69 173 ALA B CA 1
ATOM 2927 C C . ALA B 1 173 ? -19.984 -3.945 -0.917 1 93.69 173 ALA B C 1
ATOM 2929 O O . ALA B 1 173 ? -21.141 -4.262 -0.623 1 93.69 173 ALA B O 1
ATOM 2930 N N . PHE B 1 174 ? -19.562 -2.725 -1.133 1 96.69 174 PHE B N 1
ATOM 2931 C CA . PHE B 1 174 ? -20.469 -1.575 -1.129 1 96.69 174 PHE B CA 1
ATOM 2932 C C . PHE B 1 174 ? -20.344 -0.782 -2.424 1 96.69 174 PHE B C 1
ATOM 2934 O O . PHE B 1 174 ? -19.219 -0.47 -2.855 1 96.69 174 PHE B O 1
ATOM 2941 N N . GLU B 1 175 ? -21.422 -0.573 -3.021 1 96 175 GLU B N 1
ATOM 2942 C CA . GLU B 1 175 ? -21.484 0.385 -4.121 1 96 175 GLU B CA 1
ATOM 2943 C C . GLU B 1 175 ? -21.859 1.779 -3.617 1 96 175 GLU B C 1
ATOM 2945 O O . GLU B 1 175 ? -23.016 2.17 -3.65 1 96 175 GLU B O 1
ATOM 2950 N N . GLN B 1 176 ? -20.688 2.369 -3.178 1 96.94 176 GLN B N 1
ATOM 2951 C CA . GLN B 1 176 ? -20.859 3.678 -2.553 1 96.94 176 GLN B CA 1
ATOM 2952 C C . GLN B 1 176 ? -21.828 3.607 -1.378 1 96.94 176 GLN B C 1
ATOM 2954 O O . GLN B 1 176 ? -21.594 2.875 -0.415 1 96.94 176 GLN B O 1
ATOM 2959 N N . GLU B 1 177 ? -23 4.23 -1.411 1 98 177 GLU B N 1
ATOM 2960 C CA . GLU B 1 177 ? -23.922 4.324 -0.272 1 98 177 GLU B CA 1
ATOM 2961 C C . GLU B 1 177 ? -24.703 3.029 -0.079 1 98 177 GLU B C 1
ATOM 2963 O O . GLU B 1 177 ? -25.438 2.881 0.901 1 98 177 GLU B O 1
ATOM 2968 N N . SER B 1 178 ? -24.469 2.1 -0.939 1 96.56 178 SER B N 1
ATOM 2969 C CA . SER B 1 178 ? -25.344 0.928 -0.918 1 96.56 178 SER B CA 1
ATOM 2970 C C . SER B 1 178 ? -24.547 -0.352 -0.702 1 96.56 178 SER B C 1
ATOM 2972 O O . SER B 1 178 ? -23.469 -0.523 -1.277 1 96.56 178 SER B O 1
ATOM 2974 N N . PHE B 1 179 ? -25.188 -1.211 0.163 1 95.38 179 PHE B N 1
ATOM 2975 C CA . PHE B 1 179 ? -24.672 -2.57 0.266 1 95.38 179 PHE B CA 1
ATOM 2976 C C . PHE B 1 179 ? -24.875 -3.33 -1.039 1 95.38 179 PHE B C 1
ATOM 2978 O O . PHE B 1 179 ? -25.938 -3.232 -1.656 1 95.38 179 PHE B O 1
ATOM 2985 N N . ALA B 1 180 ? -23.859 -4.012 -1.451 1 92.69 180 ALA B N 1
ATOM 2986 C CA . ALA B 1 180 ? -23.984 -4.777 -2.689 1 92.69 180 ALA B CA 1
ATOM 2987 C C . ALA B 1 180 ? -24.109 -6.27 -2.4 1 92.69 180 ALA B C 1
ATOM 2989 O O . ALA B 1 180 ? -25.156 -6.867 -2.652 1 92.69 180 ALA B O 1
ATOM 2990 N N . PHE B 1 181 ? -23.094 -6.891 -1.822 1 88.31 181 PHE B N 1
ATOM 2991 C CA . PHE B 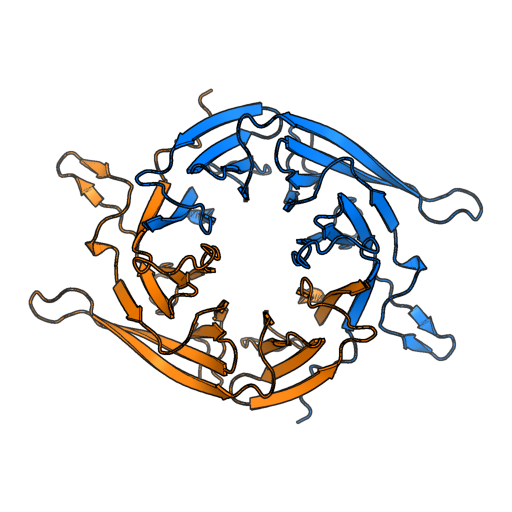1 181 ? -23.109 -8.312 -1.49 1 88.31 181 PHE B CA 1
ATOM 2992 C C . PHE B 1 181 ? -22 -8.656 -0.504 1 88.31 181 PHE B C 1
ATOM 2994 O O . PHE B 1 181 ? -21.141 -7.82 -0.222 1 88.31 181 PHE B O 1
ATOM 3001 N N . ASN B 1 182 ? -22.125 -9.797 0.057 1 89.44 182 ASN B N 1
ATOM 3002 C CA . ASN B 1 182 ? -21 -10.375 0.775 1 89.44 182 ASN B CA 1
ATOM 3003 C C . ASN B 1 182 ? -20.797 -11.844 0.411 1 89.44 182 ASN B C 1
ATOM 3005 O O . ASN B 1 182 ? -21.703 -12.492 -0.11 1 89.44 182 ASN B O 1
ATOM 3009 N N . SER B 1 183 ? -19.625 -12.242 0.451 1 85.44 183 SER B N 1
ATOM 3010 C CA . SER B 1 183 ? -19.266 -13.625 0.157 1 85.44 183 SER B CA 1
ATOM 3011 C C . SER B 1 183 ? -18.078 -14.07 0.997 1 85.44 183 SER B C 1
ATOM 3013 O O . SER B 1 183 ? -17.172 -13.273 1.286 1 85.44 183 SER B O 1
ATOM 3015 N N . PHE B 1 184 ? -18.109 -15.375 1.345 1 82.19 184 PHE B N 1
ATOM 3016 C CA . PHE B 1 184 ? -16.969 -15.922 2.068 1 82.19 184 PHE B CA 1
ATOM 3017 C C . PHE B 1 184 ? -15.898 -16.406 1.102 1 82.19 184 PHE B C 1
ATOM 3019 O O . PHE B 1 184 ? -16.203 -16.984 0.061 1 82.19 184 PHE B O 1
ATOM 3026 N N . LEU B 1 185 ? -14.688 -16 1.462 1 71.81 185 LEU B N 1
ATOM 3027 C CA . LEU B 1 185 ? -13.547 -16.5 0.702 1 71.81 185 LEU B CA 1
ATOM 3028 C C . LEU B 1 185 ? -13.359 -18 0.924 1 71.81 185 LEU B C 1
ATOM 3030 O O . LEU B 1 185 ? -13.43 -18.484 2.061 1 71.81 185 LEU B O 1
ATOM 3034 N N . PRO B 1 186 ? -13.289 -18.766 -0.221 1 66 186 PRO B N 1
ATOM 3035 C CA . PRO B 1 186 ? -13.094 -20.203 -0.031 1 66 186 PRO B CA 1
ATOM 3036 C C . PRO B 1 186 ? -11.812 -20.516 0.734 1 66 186 PRO B C 1
ATOM 3038 O O . PRO B 1 186 ? -10.781 -19.875 0.522 1 66 186 PRO B O 1
ATOM 3041 N N . GLY B 1 187 ? -11.992 -21.547 1.679 1 64.56 187 GLY B N 1
ATOM 3042 C CA . GLY B 1 187 ? -10.82 -22.031 2.389 1 64.56 187 GLY B CA 1
ATOM 3043 C C . GLY B 1 187 ? -10.172 -20.984 3.275 1 64.56 187 GLY B C 1
ATOM 3044 O O . GLY B 1 187 ? -8.969 -21.031 3.535 1 64.56 187 GLY B O 1
ATOM 3045 N N . PHE B 1 188 ? -10.977 -20.094 3.742 1 62.81 188 PHE B N 1
ATOM 3046 C CA . PHE B 1 188 ? -10.438 -19 4.531 1 62.81 188 PHE B CA 1
ATOM 3047 C C . PHE B 1 188 ? -9.984 -19.484 5.902 1 62.81 188 PHE B C 1
ATOM 3049 O O . PHE B 1 188 ? -10.719 -20.203 6.586 1 62.81 188 PHE B O 1
ATOM 3056 N N . LEU B 1 189 ? -8.766 -19.203 6.273 1 62.84 189 LEU B N 1
ATOM 3057 C CA . LEU B 1 189 ? -8.32 -19.438 7.641 1 62.84 189 LEU B CA 1
ATOM 3058 C C . LEU B 1 189 ? -7.98 -18.125 8.336 1 62.84 189 LEU B C 1
ATOM 3060 O O . LEU B 1 189 ? -8.609 -17.75 9.328 1 62.84 189 LEU B O 1
ATOM 3064 N N . LEU B 1 190 ? -7.047 -17.281 7.742 1 71.38 190 LEU B N 1
ATOM 3065 C CA . LEU B 1 190 ? -6.66 -15.977 8.289 1 71.38 190 LEU B CA 1
ATOM 3066 C C . LEU B 1 190 ? -6.703 -14.898 7.211 1 71.38 190 LEU B C 1
ATOM 3068 O O . LEU B 1 190 ? -6.41 -15.172 6.047 1 71.38 190 LEU B O 1
ATOM 3072 N N . PRO B 1 191 ? -7.125 -13.812 7.676 1 74.25 191 PRO B N 1
ATOM 3073 C CA . PRO B 1 191 ? -7.094 -12.734 6.688 1 74.25 191 PRO B CA 1
ATOM 3074 C C . PRO B 1 191 ? -5.699 -12.5 6.109 1 74.25 191 PRO B C 1
ATOM 3076 O O . PRO B 1 191 ? -4.699 -12.773 6.777 1 74.25 191 PRO B O 1
ATOM 3079 N N . GLY B 1 192 ? -5.605 -12.242 4.891 1 75.25 192 GLY B N 1
ATOM 3080 C CA . GLY B 1 192 ? -4.355 -11.977 4.203 1 75.25 192 GLY B CA 1
ATOM 3081 C C . GLY B 1 192 ? -4.438 -10.797 3.254 1 75.25 192 GLY B C 1
ATOM 3082 O O . GLY B 1 192 ? -5.406 -10.039 3.281 1 75.25 192 GLY B O 1
ATOM 3083 N N . PRO B 1 193 ? -3.355 -10.633 2.545 1 80.81 193 PRO B N 1
ATOM 3084 C CA . PRO B 1 193 ? -3.348 -9.516 1.601 1 80.81 193 PRO B CA 1
ATOM 3085 C C . PRO B 1 193 ? -4.418 -9.641 0.521 1 80.81 193 PRO B C 1
ATOM 3087 O O . PRO B 1 193 ? -4.727 -10.75 0.081 1 80.81 193 PRO B O 1
ATOM 3090 N N . ILE B 1 194 ? -5.039 -8.508 0.198 1 82.44 194 ILE B N 1
ATOM 3091 C CA . ILE B 1 194 ? -6.082 -8.422 -0.819 1 82.44 194 ILE B CA 1
ATOM 3092 C C . ILE B 1 194 ? -5.758 -7.285 -1.789 1 82.44 194 ILE B C 1
ATOM 3094 O O . ILE B 1 194 ? -5.25 -6.238 -1.381 1 82.44 194 ILE B O 1
ATOM 3098 N N . ALA B 1 195 ? -5.949 -7.602 -3.023 1 85.88 195 ALA B N 1
ATOM 3099 C CA . ALA B 1 195 ? -5.742 -6.594 -4.059 1 85.88 195 ALA B CA 1
ATOM 3100 C C . ALA B 1 195 ? -6.832 -6.668 -5.125 1 85.88 195 ALA B C 1
ATOM 3102 O O . ALA B 1 195 ? -7.434 -7.723 -5.332 1 85.88 195 ALA B O 1
ATOM 3103 N N . TYR B 1 196 ? -7.113 -5.523 -5.715 1 85 196 TYR B N 1
ATOM 3104 C CA . TYR B 1 196 ? -8.008 -5.441 -6.863 1 85 196 TYR B CA 1
ATOM 3105 C C . TYR B 1 196 ? -7.238 -5.105 -8.133 1 85 196 TYR B C 1
ATOM 3107 O O . TYR B 1 196 ? -6.422 -4.176 -8.148 1 85 196 TYR B O 1
ATOM 3115 N N . VAL B 1 197 ? -7.477 -5.938 -9.156 1 82.75 197 VAL B N 1
ATOM 3116 C CA . VAL B 1 197 ? -6.891 -5.68 -10.469 1 82.75 197 VAL B CA 1
ATOM 3117 C C . VAL B 1 197 ? -7.957 -5.145 -11.414 1 82.75 197 VAL B C 1
ATOM 3119 O O . VAL B 1 197 ? -8.789 -5.902 -11.914 1 82.75 197 VAL B O 1
ATOM 3122 N N . ALA B 1 198 ? -7.789 -3.861 -11.711 1 82.88 198 ALA B N 1
ATOM 3123 C CA . ALA B 1 198 ? -8.828 -3.184 -12.492 1 82.88 198 ALA B CA 1
ATOM 3124 C C . ALA B 1 198 ? -8.898 -3.74 -13.906 1 82.88 198 ALA B C 1
ATOM 3126 O O . ALA B 1 198 ? -9.992 -3.934 -14.445 1 82.88 198 ALA B O 1
ATOM 3127 N N . LYS B 1 199 ? -7.75 -4.004 -14.523 1 80.38 199 LYS B N 1
ATOM 3128 C CA . LYS B 1 199 ? -7.695 -4.445 -15.914 1 80.38 199 LYS B CA 1
ATOM 3129 C C . LYS B 1 199 ? -8.508 -5.723 -16.109 1 80.38 199 LYS B C 1
ATOM 3131 O O . LYS B 1 199 ? -9.172 -5.883 -17.141 1 80.38 199 LYS B O 1
ATOM 3136 N N . SER B 1 200 ? -8.5 -6.613 -15.148 1 77.88 200 SER B N 1
ATOM 3137 C CA . SER B 1 200 ? -9.195 -7.891 -15.266 1 77.88 200 SER B CA 1
ATOM 3138 C C . SER B 1 200 ? -10.43 -7.938 -14.375 1 77.88 200 SER B C 1
ATOM 3140 O O . SER B 1 200 ? -11.18 -8.914 -14.391 1 77.88 200 SER B O 1
ATOM 3142 N N . ASP B 1 201 ? -10.609 -6.828 -13.656 1 81.62 201 ASP B N 1
ATOM 3143 C CA . ASP B 1 201 ? -11.734 -6.727 -12.734 1 81.62 201 ASP B CA 1
ATOM 3144 C C . ASP B 1 201 ? -11.789 -7.922 -11.789 1 81.62 201 ASP B C 1
ATOM 3146 O O . ASP B 1 201 ? -12.82 -8.594 -11.688 1 81.62 201 ASP B O 1
ATOM 3150 N N . VAL B 1 202 ? -10.68 -8.18 -11.141 1 81.44 202 VAL B N 1
ATOM 3151 C CA . VAL B 1 202 ? -10.578 -9.344 -10.258 1 81.44 202 VAL B CA 1
ATOM 3152 C C . VAL B 1 202 ? -10.031 -8.922 -8.898 1 81.44 202 VAL B C 1
ATOM 3154 O O . VAL B 1 202 ? -9.141 -8.07 -8.82 1 81.44 202 VAL B O 1
ATOM 3157 N N . ILE B 1 203 ? -10.602 -9.492 -7.863 1 81.75 203 ILE B N 1
ATOM 3158 C CA . ILE B 1 203 ? -10.055 -9.359 -6.516 1 81.75 203 ILE B CA 1
ATOM 3159 C C . ILE B 1 203 ? -9.164 -10.562 -6.203 1 81.75 203 ILE B C 1
ATOM 3161 O O . ILE B 1 203 ? -9.57 -11.711 -6.398 1 81.75 203 ILE B O 1
ATOM 3165 N N . ILE B 1 204 ? -7.965 -10.273 -5.82 1 80 204 ILE B N 1
ATOM 3166 C CA . ILE B 1 204 ? -6.988 -11.305 -5.504 1 80 204 ILE B CA 1
ATOM 3167 C C . ILE B 1 204 ? -6.773 -11.367 -3.994 1 80 204 ILE B C 1
ATOM 3169 O O . ILE B 1 204 ? -6.574 -10.336 -3.346 1 80 204 ILE B O 1
ATOM 3173 N N . THR B 1 205 ? -6.91 -12.516 -3.418 1 79 205 THR B N 1
ATOM 3174 C CA . THR B 1 205 ? -6.629 -12.719 -2.002 1 79 205 THR B CA 1
ATOM 3175 C C . THR B 1 205 ? -5.789 -13.977 -1.791 1 79 205 THR B C 1
ATOM 3177 O O . THR B 1 205 ? -5.938 -14.953 -2.523 1 79 205 THR B O 1
ATOM 3180 N N . VAL B 1 206 ? -4.82 -13.859 -0.989 1 71.94 206 VAL B N 1
ATOM 3181 C CA . VAL B 1 206 ? -4.02 -15.016 -0.61 1 71.94 206 VAL B CA 1
ATOM 3182 C C . VAL B 1 206 ? -4.184 -15.297 0.883 1 71.94 206 VAL B C 1
ATOM 3184 O O . VAL B 1 206 ? -3.963 -14.414 1.713 1 71.94 206 VAL B O 1
ATOM 3187 N N . SER B 1 207 ? -4.777 -16.422 1.244 1 65.56 207 SER B N 1
ATOM 3188 C CA . SER B 1 207 ? 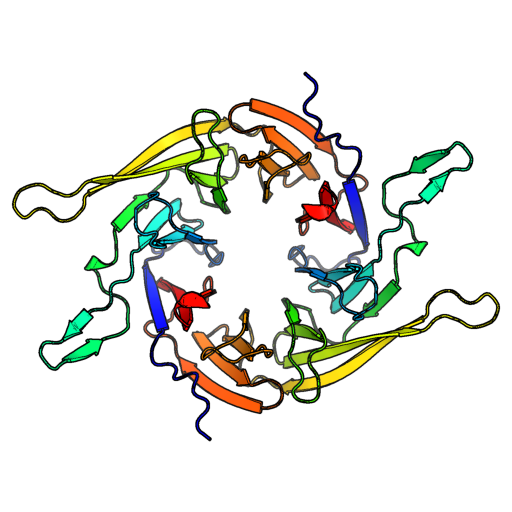-4.984 -16.797 2.641 1 65.56 207 SER B CA 1
ATOM 3189 C C . SER B 1 207 ? -4.004 -17.891 3.072 1 65.56 207 SER B C 1
ATOM 3191 O O . SER B 1 207 ? -3.316 -18.469 2.236 1 65.56 207 SER B O 1
ATOM 3193 N N . SER B 1 208 ? -3.619 -17.891 4.402 1 60.62 208 SER B N 1
ATOM 3194 C CA . SER B 1 208 ? -2.729 -18.922 4.926 1 60.62 208 SER B CA 1
ATOM 3195 C C . SER B 1 208 ? -3.5 -19.953 5.73 1 60.62 208 SER B C 1
ATOM 3197 O O . SER B 1 208 ? -4.523 -19.641 6.344 1 60.62 208 SER B O 1
ATOM 3199 N N . ASP B 1 209 ? -3.34 -21.203 5.465 1 56.28 209 ASP B N 1
ATOM 3200 C CA . ASP B 1 209 ? -3.889 -22.266 6.293 1 56.28 209 ASP B CA 1
ATOM 3201 C C . ASP B 1 209 ? -2.916 -22.656 7.406 1 56.28 209 ASP B C 1
ATOM 3203 O O . ASP B 1 209 ? -1.726 -22.344 7.332 1 56.28 209 ASP B O 1
ATOM 3207 N N . TRP B 1 210 ? -3.41 -22.672 8.727 1 46.97 210 TRP B N 1
ATOM 3208 C CA . TRP B 1 210 ? -2.607 -23.219 9.82 1 46.97 210 TRP B CA 1
ATOM 3209 C C . TRP B 1 210 ? -2.359 -24.703 9.641 1 46.97 210 TRP B C 1
ATOM 3211 O O . TRP B 1 210 ? -3.184 -25.406 9.055 1 46.97 210 TRP B O 1
#

pLDDT: mean 80.94, std 18.41, range [25.12, 98.81]

Nearest PDB structures (foldseek):
  4yd8-assembly1_A  TM=8.881E-01  e=6.536E-20  Homo sapiens
  4yd8-assembly2_B  TM=8.976E-01  e=4.758E-19  Homo sapiens
  6voa-assembly1_I  TM=9.112E-01  e=2.961E-18  Bos taurus
  6xt9-assembly1_I  TM=8.893E-01  e=1.284E-18  Homo sapiens
  4v0m-assembly3_D  TM=3.714E-01  e=5.509E-04  Chlamydomonas reinhardtii

Sequence (420 aa):
GMSLFKARDWWSTVVEGEEGTEEECCTGCLVIANINNEKPAKDKIIVGGFSGTLRVFCPQSYVHEGGEEVSGYRADHVLLEATLSYPILQLAVGKFVSSNDFNHLCVLHPDRLVVYTISVTAGQAGHGDHTRLTIAYQHKLQRNAHSMITGPFGGVKGKDYIAVQSLDGCITAFEQESFAFNSFLPGFLLPGPIAYVAKSDVIITVSSDWGMSLFKARDWWSTVVEGEEGTEEECCTGCLVIANINNEKPAKDKIIVGGFSGTLRVFCPQSYVHEGGEEVSGYRADHVLLEATLSYPILQLAVGKFVSSNDFNHLCVLHPDRLVVYTISVTAGQAGHGDHTRLTIAYQHKLQRNAHSMITGPFGGVKGKDYIAVQSLDGCITAFEQESFAFNSFLPGFLLPGPIAYVAKSDVIITVSSDW

Organism: Cherax quadricarinatus (NCBI:txid27406)

InterPro domains:
  IPR026511 Parathyroid hormone-responsive B1 [PTHR20991] (2-210)
  IPR028073 PTHB1, N-terminal domain [PF14727] (2-210)